Protein AF-A0A151WJF1-F1 (afdb_monomer_lite)

Sequence (487 aa):
MGRAKTPKEIRVETWLIRDKISRYRGILKLHARDKKLQLSQATKLKSIVSRKVTSLDVDVKRHREIVSHLHDGKQHILRLLADHKRFYLAVNRLKPSEIYAAIYQDCNLKRRLLDKLYYEKKKRLKRAIKICSFDAIFFDTLMNILKEDQSSQCKVMLKVTVRGQLAAENLDDVRQKYKRMSRIVWCNMKIREQMLSTVNSQVKDLWTYAQSLVRVESDHIFMKRDTDVFNKTLENQLAYLENICTEVKDVLLVRSYHDLLSRLENQSEHRVALLARLDINIKNREVLLNKKHQALQVLEGLKYKINGIQDVVEQIEIEKKREKDLKEKITAHGELLTNIRAALQNMNMMLLCVKHSIKGVVKKPVKDGNKKELIITNDKEDIEERDALTEIERMDTDVLTLISRISRKINILFNISNFELEEKEDEARDLYHTYVSNYNSDLIFGTGEEEPIGLLVEHEMVDVTIPTRADIKYHSRQILEAHLKLE

Foldseek 3Di:
DDDDDDDDDDPDDDDDPVVVVVVVVVVVVVVVVVVVVVVVVVVVVVVVVVVVVVVVVVVVVVVVVVVVDVVPDDVVVLVVCVVVLLVNCVVVPDDPVVSVVVVVVVVVVVVVVVVVVVVVVVVVVVVVVVVVVVVVVVVVVVVVVVVVVVVVVVVVVVVVVVVVVVVVVVVVVVVVVVVVVVVVVVVVVVVVVVVVVVVVVVVVVVVVVVVVVPPPDDDDDDDDDDDPPVCVVVVVVVVVVVVVLVVVCVVVVHPDSVVVVVVVVVVVVVVVVVVVVVVVVVVVVVVVVVVVVVVVVVVVVVVVVVVVVVVVVVVVVVVVVVVVVVVVVVVVVVVVVVVLLVVLLVLVVVLLPQDPPPDDDDDDDDDDDDDDDDDDDDDDPVVVVVVSVVVNPPSPPDSVVSVVSSVVSVVSVVVVDPDPCVVVVVVVVVVVVVVVVVVVCCVVCVPPDPPPPDDPPDDPPDDPPDQDPVRVVVVVVVVVVVVVVVD

Organism: NCBI:txid64791

Secondary structure (DSSP, 8-state):
---PPPPP--------HHHHHHHHHHHHHHHHHHHHHHHHHHHHHHHHHHHHHHHHHHHHHHHHHHHHHHHH-THHHHHHTTTSHHHHHHHTT--HHHHHHHHHHHHHHHHHHHHHHHHHHHHHHHHHHHHHHHHHHHHHHHHHHHHHHHHHHHHHHHHHHHHHHHHHHHHHHHHHHHHHHHHHHHHHHHHHHHHHHHHHHHHHHHHHHHHHH--------------TTTHHHHHHHHHHHHHHHHHHHHHTT-S-HHHHHHHHHHHHHHHHHHHHHHHHHHHHHHHHHHHHHHHHHHHHHHHHHHHHHHHHHHHHHHHHHHHHHHHHHHHHHHHHHHHHHHHHHHHHHHGGG------------------------S-SSHHHHHHHHHTTS-----HHHHHHHHHHHHHHHHHHS----HHHHHHHHHHHHHHHHHHHHHHHH-SS---------------TTSPPHHHHHHHHHHHHHHHTT--

Structure (mmCIF, N/CA/C/O backbone):
data_AF-A0A151WJF1-F1
#
_entry.id   AF-A0A151WJF1-F1
#
loop_
_atom_site.group_PDB
_atom_site.id
_atom_site.type_symbol
_atom_site.label_atom_id
_atom_site.label_alt_id
_atom_site.label_comp_id
_atom_site.label_asym_id
_atom_site.label_entity_id
_atom_site.label_seq_id
_atom_site.pdbx_PDB_ins_code
_atom_site.Cartn_x
_atom_site.Cartn_y
_atom_site.Cartn_z
_atom_site.occupancy
_atom_site.B_iso_or_equiv
_atom_site.auth_seq_id
_atom_site.auth_comp_id
_atom_site.auth_asym_id
_atom_site.auth_atom_id
_atom_site.pdbx_PDB_model_num
ATOM 1 N N . MET A 1 1 ? 14.184 -75.190 -15.462 1.00 36.09 1 MET A N 1
ATOM 2 C CA . MET A 1 1 ? 13.466 -76.253 -16.196 1.00 36.09 1 MET A CA 1
ATOM 3 C C . MET A 1 1 ? 12.081 -75.742 -16.542 1.00 36.09 1 MET A C 1
ATOM 5 O O . MET A 1 1 ? 11.401 -75.235 -15.661 1.00 36.09 1 MET A O 1
ATOM 9 N N . GLY A 1 2 ? 11.737 -75.754 -17.828 1.00 44.31 2 GLY A N 1
ATOM 10 C CA . GLY A 1 2 ? 10.555 -75.086 -18.365 1.00 44.31 2 GLY A CA 1
ATOM 11 C C . GLY A 1 2 ? 9.236 -75.826 -18.167 1.00 44.31 2 GLY A C 1
ATOM 12 O O . GLY A 1 2 ? 9.204 -76.972 -17.733 1.00 44.31 2 GLY A O 1
ATOM 13 N N . ARG A 1 3 ? 8.163 -75.169 -18.614 1.00 40.44 3 ARG A N 1
ATOM 14 C CA . ARG A 1 3 ? 7.100 -75.798 -19.408 1.00 40.44 3 ARG A CA 1
ATOM 15 C C . ARG A 1 3 ? 6.499 -74.749 -20.339 1.00 40.44 3 ARG A C 1
ATOM 17 O O . ARG A 1 3 ? 5.885 -73.778 -19.905 1.00 40.44 3 ARG A O 1
ATOM 24 N N . ALA A 1 4 ? 6.759 -74.957 -21.624 1.00 41.78 4 ALA A N 1
ATOM 25 C CA . ALA A 1 4 ? 6.183 -74.229 -22.735 1.00 41.78 4 ALA A CA 1
ATOM 26 C C . ALA A 1 4 ? 4.652 -74.357 -22.725 1.00 41.78 4 ALA A C 1
ATOM 28 O O . ALA A 1 4 ? 4.115 -75.450 -22.538 1.00 41.78 4 ALA A O 1
ATOM 29 N N . LYS A 1 5 ? 3.956 -73.239 -22.948 1.00 47.78 5 LYS A N 1
ATOM 30 C CA . LYS A 1 5 ? 2.539 -73.235 -23.319 1.00 47.78 5 LYS A CA 1
ATOM 31 C C . LYS A 1 5 ? 2.452 -73.450 -24.828 1.00 47.78 5 LYS A C 1
ATOM 33 O O . LYS A 1 5 ? 3.030 -72.689 -25.599 1.00 47.78 5 LYS A O 1
ATOM 38 N N . THR A 1 6 ? 1.756 -74.509 -25.215 1.00 44.50 6 THR A N 1
ATOM 39 C CA . THR A 1 6 ? 1.412 -74.859 -26.593 1.00 44.50 6 THR A CA 1
ATOM 40 C C . THR A 1 6 ? 0.581 -73.755 -27.264 1.00 44.50 6 THR A C 1
ATOM 42 O O . THR A 1 6 ? -0.198 -73.073 -26.586 1.00 44.50 6 THR A O 1
ATOM 45 N N . PRO A 1 7 ? 0.716 -73.559 -28.588 1.00 45.75 7 PRO A N 1
ATOM 46 C CA . PRO A 1 7 ? -0.090 -72.593 -29.319 1.00 45.75 7 PRO A CA 1
ATOM 47 C C . PRO A 1 7 ? -1.503 -73.156 -29.507 1.00 45.75 7 PRO A C 1
ATOM 49 O O . PRO A 1 7 ? -1.682 -74.255 -30.028 1.00 45.75 7 PRO A O 1
ATOM 52 N N . LYS A 1 8 ? -2.518 -72.406 -29.065 1.00 45.19 8 LYS A N 1
ATOM 53 C CA . LYS A 1 8 ? -3.915 -72.702 -29.391 1.00 45.19 8 LYS A CA 1
ATOM 54 C C . LYS A 1 8 ? -4.143 -72.408 -30.871 1.00 45.19 8 LYS A C 1
ATOM 56 O O . LYS A 1 8 ? -4.005 -71.264 -31.300 1.00 45.19 8 LYS A O 1
ATOM 61 N N . GLU A 1 9 ? -4.512 -73.450 -31.610 1.00 43.34 9 GLU A N 1
ATOM 62 C CA . GLU A 1 9 ? -5.157 -73.366 -32.917 1.00 43.34 9 GLU A CA 1
ATOM 63 C C . GLU A 1 9 ? -6.281 -72.325 -32.882 1.00 43.34 9 GLU A C 1
ATOM 65 O O . GLU A 1 9 ? -7.250 -72.444 -32.127 1.00 43.34 9 GLU A O 1
ATOM 70 N N . ILE A 1 10 ? -6.154 -71.296 -33.717 1.00 48.97 10 ILE A N 1
ATOM 71 C CA . ILE A 1 10 ? -7.246 -70.374 -34.001 1.00 48.97 10 ILE A CA 1
ATOM 72 C C . ILE A 1 10 ? -8.174 -71.110 -34.962 1.00 48.97 10 ILE A C 1
ATOM 74 O O . ILE A 1 10 ? -7.909 -71.212 -36.160 1.00 48.97 10 ILE A O 1
ATOM 78 N N . ARG A 1 11 ? -9.257 -71.659 -34.406 1.00 40.84 11 ARG A N 1
ATOM 79 C CA . ARG A 1 11 ? -10.400 -72.140 -35.178 1.00 40.84 11 ARG A CA 1
ATOM 80 C C . ARG A 1 11 ? -10.895 -71.010 -36.076 1.00 40.84 11 ARG A C 1
ATOM 82 O O . ARG A 1 11 ? -11.149 -69.897 -35.622 1.00 40.84 11 ARG A O 1
ATOM 89 N N . VAL A 1 12 ? -11.012 -71.330 -37.357 1.00 53.72 12 VAL A N 1
ATOM 90 C CA . VAL A 1 12 ? -11.575 -70.482 -38.403 1.00 53.72 12 VAL A CA 1
ATOM 91 C C . VAL A 1 12 ? -13.051 -70.253 -38.080 1.00 53.72 12 VAL A C 1
ATOM 93 O O . VAL A 1 12 ? -13.900 -71.089 -38.379 1.00 53.72 12 VAL A O 1
ATOM 96 N N . GLU A 1 13 ? -13.354 -69.132 -37.426 1.00 54.56 13 GLU A N 1
ATOM 97 C CA . GLU A 1 13 ? -14.727 -68.684 -37.215 1.00 54.56 13 GLU A CA 1
ATOM 98 C C . GLU A 1 13 ? -15.350 -68.287 -38.558 1.00 54.56 13 GLU A C 1
ATOM 100 O O . GLU A 1 13 ? -14.814 -67.498 -39.340 1.00 54.56 13 GLU A O 1
ATOM 105 N N . THR A 1 14 ? -16.505 -68.880 -38.836 1.00 57.47 14 THR A N 1
ATOM 106 C CA . THR A 1 14 ? -17.406 -68.578 -39.944 1.00 57.47 14 THR A CA 1
ATOM 107 C C . THR A 1 14 ? -17.841 -67.114 -39.906 1.00 57.47 14 THR A C 1
ATOM 109 O O . THR A 1 14 ? -18.822 -66.749 -39.266 1.00 57.47 14 THR A O 1
ATOM 112 N N . TRP A 1 15 ? -17.101 -66.266 -40.620 1.00 57.00 15 TRP A N 1
ATOM 113 C CA . TRP A 1 15 ? -17.425 -64.860 -40.849 1.00 57.00 15 TRP A CA 1
ATOM 114 C C . TRP A 1 15 ? -18.827 -64.712 -41.454 1.00 57.00 15 TRP A C 1
ATOM 116 O O . TRP A 1 15 ? -19.058 -65.117 -42.599 1.00 57.00 15 TRP A O 1
ATOM 126 N N . LEU A 1 16 ? -19.741 -64.070 -40.725 1.00 63.28 16 LEU A N 1
ATOM 127 C CA . LEU A 1 16 ? -21.026 -63.621 -41.260 1.00 63.28 16 LEU A CA 1
ATOM 128 C C . LEU A 1 16 ? -20.783 -62.725 -42.490 1.00 63.28 16 LEU A C 1
ATOM 130 O O . LEU A 1 16 ? -19.888 -61.879 -42.499 1.00 63.28 16 LEU A O 1
ATOM 134 N N . ILE A 1 17 ? -21.590 -62.888 -43.545 1.00 67.69 17 ILE A N 1
ATOM 1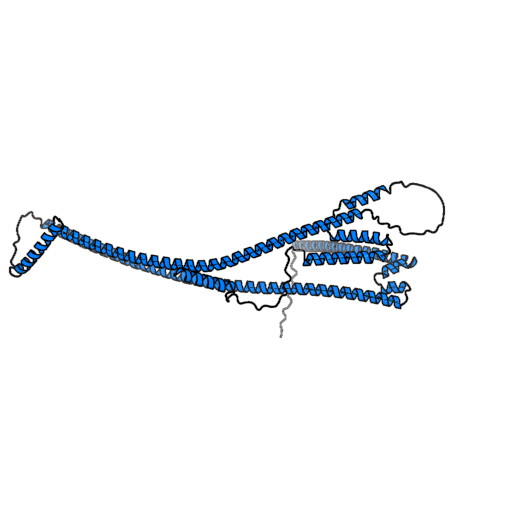35 C CA . ILE A 1 17 ? -21.464 -62.162 -44.831 1.00 67.69 17 ILE A CA 1
ATOM 136 C C . ILE A 1 17 ? -21.352 -60.638 -44.621 1.00 67.69 17 ILE A C 1
ATOM 138 O O . ILE A 1 17 ? -20.599 -59.949 -45.314 1.00 67.69 17 ILE A O 1
ATOM 142 N N . ARG A 1 18 ? -22.040 -60.117 -43.600 1.00 72.25 18 ARG A N 1
ATOM 143 C CA . ARG A 1 18 ? -22.018 -58.708 -43.192 1.00 72.25 18 ARG A CA 1
ATOM 144 C C . ARG A 1 18 ? -20.628 -58.210 -42.767 1.00 72.25 18 ARG A C 1
ATOM 146 O O . ARG A 1 18 ? -20.271 -57.074 -43.094 1.00 72.25 18 ARG A O 1
ATOM 153 N N . ASP A 1 19 ? -19.823 -59.046 -42.117 1.00 73.81 19 ASP A N 1
ATOM 154 C CA . ASP A 1 19 ? -18.463 -58.694 -41.692 1.00 73.81 19 ASP A CA 1
ATOM 155 C C . ASP A 1 19 ? -17.485 -58.704 -42.861 1.00 73.81 19 ASP A C 1
ATOM 157 O O . ASP A 1 19 ? -16.643 -57.809 -42.968 1.00 73.81 19 ASP A O 1
ATOM 161 N N . LYS A 1 20 ? -17.647 -59.645 -43.801 1.00 76.81 20 LYS A N 1
ATOM 162 C CA . LYS A 1 20 ? -16.875 -59.636 -45.052 1.00 76.81 20 LYS A CA 1
ATOM 163 C C . LYS A 1 20 ? -17.146 -58.354 -45.839 1.00 76.81 20 LYS A C 1
ATOM 165 O O . LYS A 1 20 ? -16.201 -57.663 -46.211 1.00 76.81 20 LYS A O 1
ATOM 170 N N . ILE A 1 21 ? -18.415 -57.975 -46.020 1.00 80.38 21 ILE A N 1
ATOM 171 C CA . ILE A 1 21 ? -18.795 -56.729 -46.713 1.00 80.38 21 ILE A CA 1
ATOM 172 C C . ILE A 1 21 ? -18.219 -55.498 -46.001 1.00 80.38 21 ILE A C 1
ATOM 174 O O . ILE A 1 21 ? -17.698 -54.593 -46.656 1.00 80.38 21 ILE A O 1
ATOM 178 N N . SER A 1 22 ? -18.268 -55.461 -44.668 1.00 79.00 22 SER A N 1
ATOM 179 C CA . SER A 1 22 ? -17.722 -54.344 -43.887 1.00 79.00 22 SER A CA 1
ATOM 180 C C . SER A 1 22 ? -16.200 -54.237 -44.022 1.00 79.00 22 SER A C 1
ATOM 182 O O . SER A 1 22 ? -15.682 -53.134 -44.213 1.00 79.00 22 SER A O 1
ATOM 184 N N . ARG A 1 23 ? -15.480 -55.368 -44.035 1.00 78.62 23 ARG A N 1
ATOM 185 C CA . ARG A 1 23 ? -14.032 -55.408 -44.297 1.00 78.62 23 ARG A CA 1
ATOM 186 C C . ARG A 1 23 ? -13.685 -54.993 -45.725 1.00 78.62 23 ARG A C 1
ATOM 188 O O . ARG A 1 23 ? -12.808 -54.151 -45.892 1.00 78.62 23 ARG A O 1
ATOM 195 N N . TYR A 1 24 ? -14.402 -55.480 -46.739 1.00 84.69 24 TYR A N 1
ATOM 196 C CA . TYR A 1 24 ? -14.200 -55.048 -48.129 1.00 84.69 24 TYR A CA 1
ATOM 197 C C . TYR A 1 24 ? -14.464 -53.549 -48.309 1.00 84.69 24 TYR A C 1
ATOM 199 O O . TYR A 1 24 ? -13.676 -52.861 -48.955 1.00 84.69 24 TYR A O 1
ATOM 207 N N . ARG A 1 25 ? -15.509 -53.001 -47.675 1.00 83.94 25 ARG A N 1
ATOM 208 C CA . ARG A 1 25 ? -15.753 -51.547 -47.649 1.00 83.94 25 ARG A CA 1
ATOM 209 C C . ARG A 1 25 ? -14.625 -50.791 -46.945 1.00 83.94 25 ARG A C 1
ATOM 211 O O . ARG A 1 25 ? -14.251 -49.713 -47.402 1.00 83.94 25 ARG A O 1
ATOM 218 N N . GLY A 1 26 ? -14.075 -51.342 -45.863 1.00 86.00 26 GLY A N 1
ATOM 219 C CA . GLY A 1 26 ? -12.903 -50.797 -45.177 1.00 86.00 26 GLY A CA 1
ATOM 220 C C . GLY A 1 26 ? -11.669 -50.742 -46.080 1.00 86.00 26 GLY A C 1
ATOM 221 O O . GLY A 1 26 ? -11.052 -49.687 -46.206 1.00 86.00 26 GLY A O 1
ATOM 222 N N . ILE A 1 27 ? -11.369 -51.838 -46.780 1.00 85.94 27 ILE A N 1
ATOM 223 C CA . ILE A 1 27 ? -10.250 -51.935 -47.730 1.00 85.94 27 ILE A CA 1
ATOM 224 C C . ILE A 1 27 ? -10.444 -50.968 -48.905 1.00 85.94 27 ILE A C 1
ATOM 226 O O . ILE A 1 27 ? -9.516 -50.250 -49.263 1.00 85.94 27 ILE A O 1
ATOM 230 N N . LEU A 1 28 ? -11.655 -50.865 -49.463 1.00 85.50 28 LEU A N 1
ATOM 231 C CA . LEU A 1 28 ? -11.955 -49.916 -50.541 1.00 85.50 28 LEU A CA 1
ATOM 232 C C . LEU A 1 28 ? -11.793 -48.457 -50.095 1.00 85.50 28 LEU A C 1
ATOM 234 O O . LEU A 1 28 ? -11.256 -47.641 -50.844 1.00 85.50 28 LEU A O 1
ATOM 238 N N . LYS A 1 29 ? -12.202 -48.119 -48.864 1.00 88.12 29 LYS A N 1
ATOM 239 C CA . LYS A 1 29 ? -11.976 -46.785 -48.284 1.00 88.12 29 LYS A CA 1
ATOM 240 C C . LYS A 1 29 ? -10.489 -46.505 -48.061 1.00 88.12 29 LYS A C 1
ATOM 242 O O . LYS A 1 29 ? -10.047 -45.390 -48.333 1.00 88.12 29 LYS A O 1
ATOM 247 N N . LEU A 1 30 ? -9.724 -47.498 -47.605 1.00 86.50 30 LEU A N 1
ATOM 248 C CA . LEU A 1 30 ? -8.270 -47.390 -47.463 1.00 86.50 30 LEU A CA 1
ATOM 249 C C . LEU A 1 30 ? -7.596 -47.184 -48.820 1.00 86.50 30 LEU A C 1
ATOM 251 O O . LEU A 1 30 ? -6.824 -46.245 -48.958 1.00 86.50 30 LEU A O 1
ATOM 255 N N . HIS A 1 31 ? -7.962 -47.960 -49.840 1.00 88.12 31 HIS A N 1
ATOM 256 C CA . HIS A 1 31 ? -7.441 -47.806 -51.198 1.00 88.12 31 HIS A CA 1
ATOM 257 C C . HIS A 1 31 ? -7.796 -46.438 -51.804 1.00 88.12 31 HIS A C 1
ATOM 259 O O . HIS A 1 31 ? -6.952 -45.775 -52.404 1.00 88.12 31 HIS A O 1
ATOM 265 N N . ALA A 1 32 ? -9.025 -45.951 -51.602 1.00 86.44 32 ALA A N 1
ATOM 266 C CA . ALA A 1 32 ? -9.418 -44.611 -52.038 1.00 86.44 32 ALA A CA 1
ATOM 267 C C . ALA A 1 32 ? -8.622 -43.505 -51.318 1.00 86.44 32 ALA A C 1
ATOM 269 O O . ALA A 1 32 ? -8.273 -42.491 -51.929 1.00 86.44 32 ALA A O 1
ATOM 270 N N . ARG A 1 33 ? -8.317 -43.694 -50.027 1.00 86.56 33 ARG A N 1
ATOM 271 C CA . ARG A 1 33 ? -7.488 -42.771 -49.241 1.00 86.56 33 ARG A CA 1
ATOM 272 C C . ARG A 1 33 ? -6.030 -42.800 -49.693 1.00 86.56 33 ARG A C 1
ATOM 274 O O . ARG A 1 33 ? -5.437 -41.735 -49.835 1.00 86.56 33 ARG A O 1
ATOM 281 N N . ASP A 1 34 ? -5.490 -43.981 -49.965 1.00 89.88 34 ASP A N 1
ATOM 282 C CA . ASP A 1 34 ? -4.118 -44.158 -50.436 1.00 89.88 34 ASP A CA 1
ATOM 283 C C . ASP A 1 34 ? -3.931 -43.552 -51.834 1.00 89.88 34 ASP A C 1
ATOM 285 O O . ASP A 1 34 ? -3.024 -42.756 -52.058 1.00 89.88 34 ASP A O 1
ATOM 289 N N . LYS A 1 35 ? -4.893 -43.761 -52.741 1.00 91.31 35 LYS A N 1
ATOM 290 C CA . LYS A 1 35 ? -4.896 -43.121 -54.064 1.00 91.31 35 LYS A CA 1
ATOM 291 C C . LYS A 1 35 ? -4.952 -41.588 -53.977 1.00 91.31 35 LYS A C 1
ATOM 293 O O . LYS A 1 35 ? -4.273 -40.902 -54.739 1.00 91.31 35 LYS A O 1
ATOM 298 N N . LYS A 1 36 ? -5.716 -41.027 -53.027 1.00 89.25 36 LYS A N 1
ATOM 299 C CA . LYS A 1 36 ? -5.715 -39.575 -52.748 1.00 89.25 36 LYS A CA 1
ATOM 300 C C . LYS A 1 36 ? -4.373 -39.098 -52.189 1.00 89.25 36 LYS A C 1
ATOM 302 O O . LYS A 1 36 ? -3.903 -38.034 -52.588 1.00 89.25 36 LYS A O 1
ATOM 307 N N . LEU A 1 37 ? -3.750 -39.870 -51.298 1.00 88.56 37 LEU A N 1
ATOM 308 C CA . LEU A 1 37 ? -2.425 -39.560 -50.758 1.00 88.56 37 LEU A CA 1
ATOM 309 C C . LEU A 1 37 ? -1.362 -39.564 -51.857 1.00 88.56 37 LEU A C 1
ATOM 311 O O . LEU A 1 37 ? -0.652 -38.569 -51.990 1.00 88.56 37 LEU A O 1
ATOM 315 N N . GLN A 1 38 ? -1.317 -40.596 -52.698 1.00 89.12 38 GLN A N 1
ATOM 316 C CA . GLN A 1 38 ? -0.401 -40.673 -53.837 1.00 89.12 38 GLN A CA 1
ATOM 317 C C . GLN A 1 38 ? -0.589 -39.495 -54.799 1.00 89.12 38 GLN A C 1
ATOM 319 O O . GLN A 1 38 ? 0.387 -38.868 -55.200 1.00 89.12 38 GLN A O 1
ATOM 324 N N . LEU A 1 39 ? -1.833 -39.114 -55.107 1.00 89.62 39 LEU A N 1
ATOM 325 C CA . LEU A 1 39 ? -2.112 -37.963 -55.970 1.00 89.62 39 LEU A CA 1
ATOM 326 C C . LEU A 1 39 ? -1.674 -36.633 -55.327 1.00 89.62 39 LEU A C 1
ATOM 328 O O . LEU A 1 39 ? -1.129 -35.756 -56.002 1.00 89.62 39 LEU A O 1
ATOM 332 N N . SER A 1 40 ? -1.837 -36.495 -54.007 1.00 86.25 40 SER A N 1
ATOM 333 C CA . SER A 1 40 ? -1.350 -35.332 -53.253 1.00 86.25 40 SER A CA 1
ATOM 334 C C . SER A 1 40 ? 0.185 -35.268 -53.191 1.00 86.25 40 SER A C 1
ATOM 336 O O . SER A 1 40 ? 0.776 -34.190 -53.252 1.00 86.25 40 SER A O 1
ATOM 338 N N . GLN A 1 41 ? 0.856 -36.420 -53.111 1.00 89.19 41 GLN A N 1
ATOM 339 C CA . GLN A 1 41 ? 2.313 -36.497 -53.140 1.00 89.19 41 GLN A CA 1
ATOM 340 C C . GLN A 1 41 ? 2.834 -36.194 -54.543 1.00 89.19 41 GLN A C 1
ATOM 342 O O . GLN A 1 41 ? 3.722 -35.360 -54.681 1.00 89.19 41 GLN A O 1
ATOM 347 N N . ALA A 1 42 ? 2.231 -36.771 -55.585 1.00 87.00 42 ALA A N 1
ATOM 348 C CA . ALA A 1 42 ? 2.588 -36.522 -56.977 1.00 87.00 42 ALA A CA 1
ATOM 349 C C . ALA A 1 42 ? 2.420 -35.045 -57.371 1.00 87.00 42 ALA A C 1
ATOM 351 O O . ALA A 1 42 ? 3.274 -34.491 -58.056 1.00 87.00 42 ALA A O 1
ATOM 352 N N . THR A 1 43 ? 1.370 -34.367 -56.897 1.00 88.94 43 THR A N 1
ATOM 353 C CA . THR A 1 43 ? 1.177 -32.923 -57.138 1.00 88.94 43 THR A CA 1
ATOM 354 C C . THR A 1 43 ? 2.215 -32.060 -56.419 1.00 88.94 43 THR A C 1
ATOM 356 O O . THR A 1 43 ? 2.752 -31.131 -57.025 1.00 88.94 43 THR A O 1
ATOM 359 N N . LYS A 1 44 ? 2.573 -32.388 -55.169 1.00 89.44 44 LYS A N 1
ATOM 360 C CA . LYS A 1 44 ? 3.690 -31.733 -54.460 1.00 89.44 44 LYS A CA 1
ATOM 361 C C . LYS A 1 44 ? 5.026 -31.966 -55.160 1.00 89.44 44 LYS A C 1
ATOM 363 O O . LYS A 1 44 ? 5.814 -31.040 -55.313 1.00 89.44 44 LYS A O 1
ATOM 368 N N . LEU A 1 45 ? 5.277 -33.186 -55.621 1.00 90.25 45 LEU A N 1
ATOM 369 C CA . LEU A 1 45 ? 6.513 -33.534 -56.315 1.00 90.25 45 LEU A CA 1
ATOM 370 C C . LEU A 1 45 ? 6.588 -32.826 -57.672 1.00 90.25 45 LEU A C 1
ATOM 372 O O . LEU A 1 45 ? 7.613 -32.234 -57.989 1.00 90.25 45 LEU A O 1
ATOM 376 N N . LYS A 1 46 ? 5.476 -32.766 -58.416 1.00 91.25 46 LYS A N 1
ATOM 377 C CA . LYS A 1 46 ? 5.363 -31.999 -59.662 1.00 91.25 46 LYS A CA 1
ATOM 378 C C . LYS A 1 46 ? 5.623 -30.509 -59.441 1.00 91.25 46 LYS A C 1
ATOM 380 O O . LYS A 1 46 ? 6.332 -29.913 -60.243 1.00 91.25 46 LYS A O 1
ATOM 385 N N . SER A 1 47 ? 5.108 -29.902 -58.369 1.00 89.06 47 SER A N 1
ATOM 386 C CA . SER A 1 47 ? 5.365 -28.480 -58.092 1.00 89.06 47 SER A CA 1
ATOM 387 C C . SER A 1 47 ? 6.820 -28.217 -57.693 1.00 89.06 47 SER A C 1
ATOM 389 O O . SER A 1 47 ? 7.407 -27.239 -58.153 1.00 89.06 47 SER A O 1
ATOM 391 N N . ILE A 1 48 ? 7.439 -29.110 -56.913 1.00 88.94 48 ILE A N 1
ATOM 392 C CA . ILE A 1 48 ? 8.866 -29.035 -56.566 1.00 88.94 48 ILE A CA 1
ATOM 393 C C . ILE A 1 48 ? 9.735 -29.186 -57.816 1.00 88.94 48 ILE A C 1
ATOM 395 O O . ILE A 1 48 ? 10.634 -28.377 -58.035 1.00 88.94 48 ILE A O 1
ATOM 399 N N . VAL A 1 49 ? 9.464 -30.196 -58.644 1.00 89.12 49 VAL A N 1
ATOM 400 C CA . VAL A 1 49 ? 10.200 -30.430 -59.892 1.00 89.12 49 VAL A CA 1
ATOM 401 C C . VAL A 1 49 ? 10.004 -29.256 -60.840 1.00 89.12 49 VAL A C 1
ATOM 403 O O . VAL A 1 49 ? 10.988 -28.749 -61.355 1.00 89.12 49 VAL A O 1
ATOM 406 N N . SER A 1 50 ? 8.781 -28.746 -60.999 1.00 89.38 50 SER A N 1
ATOM 407 C CA . SER A 1 50 ? 8.522 -27.568 -61.831 1.00 89.38 50 SER A CA 1
ATOM 408 C C . SER A 1 50 ? 9.310 -26.351 -61.349 1.00 89.38 50 SER A C 1
ATOM 410 O O . SER A 1 50 ? 9.912 -25.679 -62.175 1.00 89.38 50 SER A O 1
ATOM 412 N N . ARG A 1 51 ? 9.373 -26.095 -60.033 1.00 87.31 51 ARG A N 1
ATOM 413 C CA . ARG A 1 51 ? 10.182 -25.000 -59.469 1.00 87.31 51 ARG A CA 1
ATOM 414 C C . ARG A 1 51 ? 11.677 -25.190 -59.724 1.00 87.31 51 ARG A C 1
ATOM 416 O O . ARG A 1 51 ? 12.359 -24.225 -60.056 1.00 87.31 51 ARG A O 1
ATOM 423 N N . LYS A 1 52 ? 12.182 -26.421 -59.598 1.00 87.69 52 LYS A N 1
ATOM 424 C CA . LYS A 1 52 ? 13.584 -26.752 -59.899 1.00 87.69 52 LYS A CA 1
ATOM 425 C C . LYS A 1 52 ? 13.899 -26.634 -61.388 1.00 87.69 52 LYS A C 1
ATOM 427 O O . LYS A 1 52 ? 14.961 -26.147 -61.734 1.00 87.69 52 LYS A O 1
ATOM 432 N N . VAL A 1 53 ? 12.987 -27.044 -62.267 1.00 89.00 53 VAL A N 1
ATOM 433 C CA . VAL A 1 53 ? 13.146 -26.888 -63.719 1.00 89.00 53 VAL A CA 1
ATOM 434 C C . VAL A 1 53 ? 13.139 -25.409 -64.090 1.00 89.00 53 VAL A C 1
ATOM 436 O O . VAL A 1 53 ? 13.991 -24.989 -64.859 1.00 89.00 53 VAL A O 1
ATOM 439 N N . THR A 1 54 ? 12.264 -24.592 -63.495 1.00 86.62 54 THR A N 1
ATOM 440 C CA . THR A 1 54 ? 12.288 -23.140 -63.728 1.00 86.62 54 THR A CA 1
ATOM 441 C C . THR A 1 54 ? 13.543 -22.478 -63.167 1.00 86.62 54 THR A C 1
ATOM 443 O O . THR A 1 54 ? 14.077 -21.584 -63.812 1.00 86.62 54 THR A O 1
ATOM 446 N N . SER A 1 55 ? 14.050 -22.908 -62.002 1.00 87.62 55 SER A N 1
ATOM 447 C CA . SER A 1 55 ? 15.310 -22.366 -61.475 1.00 87.62 55 SER A CA 1
ATOM 448 C C . SER A 1 55 ? 16.489 -22.769 -62.356 1.00 87.62 55 SER A C 1
ATOM 450 O O . SER A 1 55 ? 17.306 -21.923 -62.690 1.00 87.62 55 SER A O 1
ATOM 452 N N . LEU A 1 56 ? 16.529 -24.027 -62.806 1.00 87.31 56 LEU A N 1
ATOM 453 C CA . LEU A 1 56 ? 17.541 -24.515 -63.738 1.00 87.31 56 LEU A CA 1
ATOM 454 C C . LEU A 1 56 ? 17.457 -23.818 -65.098 1.00 87.31 56 LEU A C 1
ATOM 456 O O . LEU A 1 56 ? 18.498 -23.539 -65.667 1.00 87.31 56 LEU A O 1
ATOM 460 N N . ASP A 1 57 ? 16.269 -23.500 -65.618 1.00 87.75 57 ASP A N 1
ATOM 461 C CA . ASP A 1 57 ? 16.134 -22.741 -66.871 1.00 87.75 57 ASP A CA 1
ATOM 462 C C . ASP A 1 57 ? 16.679 -21.312 -66.723 1.00 87.75 57 ASP A C 1
ATOM 464 O O . ASP A 1 57 ? 17.389 -20.821 -67.601 1.00 87.75 57 ASP A O 1
ATOM 468 N N . VAL A 1 58 ? 16.424 -20.663 -65.580 1.00 86.56 58 VAL A N 1
ATOM 469 C CA . VAL A 1 58 ? 17.023 -19.359 -65.245 1.00 86.56 58 VAL A CA 1
ATOM 470 C C . VAL A 1 58 ? 18.542 -19.473 -65.120 1.00 86.56 58 VAL A C 1
ATOM 472 O O . VAL A 1 58 ? 19.262 -18.641 -65.671 1.00 86.56 58 VAL A O 1
ATOM 475 N N . ASP A 1 59 ? 19.043 -20.506 -64.447 1.00 82.56 59 ASP A N 1
ATOM 476 C CA . ASP A 1 59 ? 20.478 -20.722 -64.289 1.00 82.56 59 ASP A CA 1
ATOM 477 C C . ASP A 1 59 ? 21.141 -21.036 -65.636 1.00 82.56 59 ASP A C 1
ATOM 479 O O . ASP A 1 59 ? 22.164 -20.440 -65.954 1.00 82.56 59 ASP A O 1
ATOM 483 N N . VAL A 1 60 ? 20.551 -21.888 -66.479 1.00 83.69 60 VAL A N 1
ATOM 484 C CA . VAL A 1 60 ? 21.054 -22.202 -67.826 1.00 83.69 60 VAL A CA 1
ATOM 485 C C . VAL A 1 60 ? 21.046 -20.961 -68.715 1.00 83.69 60 VAL A C 1
ATOM 487 O O . VAL A 1 60 ? 22.016 -20.748 -69.440 1.00 83.69 60 VAL A O 1
ATOM 490 N N . LYS A 1 61 ? 20.013 -20.110 -68.642 1.00 83.19 61 LYS A N 1
ATOM 491 C CA . LYS A 1 61 ? 19.996 -18.814 -69.339 1.00 83.19 61 LYS A CA 1
ATOM 492 C C . LYS A 1 61 ? 21.124 -17.907 -68.860 1.00 83.19 61 LYS A C 1
ATOM 494 O O . LYS A 1 61 ? 21.897 -17.450 -69.694 1.00 83.19 61 LYS A O 1
ATOM 499 N N . ARG A 1 62 ? 21.314 -17.760 -67.544 1.00 76.56 62 ARG A N 1
ATOM 500 C CA . ARG A 1 62 ? 22.447 -17.006 -66.976 1.00 76.56 62 ARG A CA 1
ATOM 501 C C . ARG A 1 62 ? 23.797 -17.565 -67.415 1.00 76.56 62 ARG A C 1
ATOM 503 O O . ARG A 1 62 ? 24.693 -16.803 -67.750 1.00 76.56 62 ARG A O 1
ATOM 510 N N . HIS A 1 63 ? 23.966 -18.885 -67.439 1.00 77.75 63 HIS A N 1
ATOM 511 C CA . HIS A 1 63 ? 25.223 -19.505 -67.864 1.00 77.75 63 HIS A CA 1
ATOM 512 C C . HIS A 1 63 ? 25.452 -19.331 -69.369 1.00 77.75 63 HIS A C 1
ATOM 514 O O . HIS A 1 63 ? 26.578 -19.061 -69.775 1.00 77.75 63 HIS A O 1
ATOM 520 N N . ARG A 1 64 ? 24.404 -19.422 -70.200 1.00 76.06 64 ARG A N 1
ATOM 521 C CA . ARG A 1 64 ? 24.490 -19.115 -71.636 1.00 76.06 64 ARG A CA 1
ATOM 522 C C . ARG A 1 64 ? 24.838 -17.651 -71.881 1.00 76.06 64 ARG A C 1
ATOM 524 O O . ARG A 1 64 ? 25.704 -17.403 -72.708 1.00 76.06 64 ARG A O 1
ATOM 531 N N . GLU A 1 65 ? 24.243 -16.722 -71.134 1.00 71.69 65 GLU A N 1
ATOM 532 C CA . GLU A 1 65 ? 24.600 -15.299 -71.159 1.00 71.69 65 GLU A CA 1
ATOM 533 C C . GLU A 1 65 ? 26.078 -15.110 -70.788 1.00 71.69 65 GLU A C 1
ATOM 535 O O . GLU A 1 65 ? 26.833 -14.513 -71.552 1.00 71.69 65 GLU A O 1
ATOM 540 N N . ILE A 1 66 ? 26.541 -15.702 -69.680 1.00 66.56 66 ILE A N 1
ATOM 541 C CA . ILE A 1 66 ? 27.953 -15.652 -69.262 1.00 66.56 66 ILE A CA 1
ATOM 542 C C . ILE A 1 66 ? 28.884 -16.200 -70.359 1.00 66.56 66 ILE A C 1
ATOM 544 O O . ILE A 1 66 ? 29.902 -15.576 -70.653 1.00 66.56 66 ILE A O 1
ATOM 548 N N . VAL A 1 67 ? 28.538 -17.326 -70.995 1.00 68.44 67 VAL A N 1
ATOM 549 C CA . VAL A 1 67 ? 29.336 -17.938 -72.075 1.00 68.44 67 VAL A CA 1
ATOM 550 C C . VAL A 1 67 ? 29.324 -17.085 -73.347 1.00 68.44 67 VAL A C 1
ATOM 552 O O . VAL A 1 67 ? 30.383 -16.888 -73.941 1.00 68.44 67 VAL A O 1
ATOM 555 N N . SER A 1 68 ? 28.182 -16.513 -73.745 1.00 65.06 68 SER A N 1
ATOM 556 C CA . SER A 1 68 ? 28.130 -15.579 -74.880 1.00 65.06 68 SER A CA 1
ATOM 557 C C . SER A 1 68 ? 28.931 -14.304 -74.606 1.00 65.06 68 SER A C 1
ATOM 559 O O . SER A 1 68 ? 29.639 -13.814 -75.478 1.00 65.06 68 SER A O 1
ATOM 561 N N . HIS A 1 69 ? 28.914 -13.806 -73.367 1.00 61.00 69 HIS A N 1
ATOM 562 C CA . HIS A 1 69 ? 29.660 -12.609 -72.974 1.00 61.00 69 HIS A CA 1
ATOM 563 C C . HIS A 1 69 ? 31.170 -12.854 -72.826 1.00 61.00 69 HIS A C 1
ATOM 565 O O . HIS A 1 69 ? 31.961 -11.936 -73.042 1.00 61.00 69 HIS A O 1
ATOM 571 N N . LEU A 1 70 ? 31.590 -14.085 -72.511 1.00 60.31 70 LEU A N 1
ATOM 572 C CA . LEU A 1 70 ? 32.993 -14.513 -72.572 1.00 60.31 70 LEU A CA 1
ATOM 573 C C . LEU A 1 70 ? 33.542 -14.488 -74.005 1.00 60.31 70 LEU A C 1
ATOM 575 O O . LEU A 1 70 ? 34.732 -14.231 -74.183 1.00 60.31 70 LEU A O 1
ATOM 579 N N . HIS A 1 71 ? 32.685 -14.720 -75.003 1.00 58.31 71 HIS A N 1
ATOM 580 C CA . HIS A 1 71 ? 33.062 -14.698 -76.414 1.00 58.31 71 HIS A CA 1
ATOM 581 C C . HIS A 1 71 ? 33.177 -13.265 -76.979 1.00 58.31 71 HIS A C 1
ATOM 583 O O . HIS A 1 71 ? 34.016 -13.035 -77.851 1.00 58.31 71 HIS A O 1
ATOM 589 N N . ASP A 1 72 ? 32.405 -12.303 -76.448 1.00 57.06 72 ASP A N 1
ATOM 590 C CA . ASP A 1 72 ? 32.270 -10.950 -77.025 1.00 57.06 72 ASP A CA 1
ATOM 591 C C . ASP A 1 72 ? 32.998 -9.804 -76.293 1.00 57.06 72 ASP A C 1
ATOM 593 O O . ASP A 1 72 ? 33.169 -8.733 -76.874 1.00 57.06 72 ASP A O 1
ATOM 597 N N . GLY A 1 73 ? 33.505 -9.964 -75.061 1.00 55.59 73 GLY A N 1
ATOM 598 C CA . GLY A 1 73 ? 34.418 -8.941 -74.523 1.00 55.59 73 GLY A CA 1
ATOM 599 C C . GLY A 1 73 ? 34.598 -8.845 -73.009 1.00 55.59 73 GLY A C 1
ATOM 600 O O . GLY A 1 73 ? 33.669 -8.929 -72.210 1.00 55.59 73 GLY A O 1
ATOM 601 N N . LYS A 1 74 ? 35.841 -8.531 -72.621 1.00 58.44 74 LYS A N 1
ATOM 602 C CA . LYS A 1 74 ? 36.418 -8.455 -71.260 1.00 58.44 74 LYS A CA 1
ATOM 603 C C . LYS A 1 74 ? 35.655 -7.614 -70.209 1.00 58.44 74 LYS A C 1
ATOM 605 O O . LYS A 1 74 ? 35.969 -7.715 -69.025 1.00 58.44 74 LYS A O 1
ATOM 610 N N . GLN A 1 75 ? 34.673 -6.791 -70.584 1.00 59.03 75 GLN A N 1
ATOM 611 C CA . GLN A 1 75 ? 34.018 -5.829 -69.681 1.00 59.03 75 GLN A CA 1
ATOM 612 C C . GLN A 1 75 ? 33.048 -6.461 -68.673 1.00 59.03 75 GLN A C 1
ATOM 614 O O . GLN A 1 75 ? 32.983 -6.012 -67.528 1.00 59.03 75 GLN A O 1
ATOM 619 N N . HIS A 1 76 ? 32.319 -7.520 -69.039 1.00 57.41 76 HIS A N 1
ATOM 620 C CA . HIS A 1 76 ? 31.373 -8.135 -68.098 1.00 57.41 76 HIS A CA 1
ATOM 621 C C . HIS A 1 76 ? 32.084 -8.995 -67.035 1.00 57.41 76 HIS A C 1
ATOM 623 O O . HIS A 1 76 ? 31.643 -9.057 -65.885 1.00 57.41 76 HIS A O 1
ATOM 629 N N . ILE A 1 77 ? 33.234 -9.580 -67.386 1.00 59.38 77 ILE A N 1
ATOM 630 C CA . ILE A 1 77 ? 34.119 -10.311 -66.464 1.00 59.38 77 ILE A CA 1
ATOM 631 C C . ILE A 1 77 ? 34.655 -9.362 -65.385 1.00 59.38 77 ILE A C 1
ATOM 633 O O . ILE A 1 77 ? 34.638 -9.696 -64.206 1.00 59.38 77 ILE A O 1
ATOM 637 N N . LEU A 1 78 ? 35.044 -8.140 -65.762 1.00 58.84 78 LEU A N 1
ATOM 638 C CA . LEU A 1 78 ? 35.442 -7.098 -64.811 1.00 58.84 78 LEU A CA 1
ATOM 639 C C . LEU A 1 78 ? 34.303 -6.715 -63.852 1.00 58.84 78 LEU A C 1
ATOM 641 O O . LEU A 1 78 ? 34.552 -6.475 -62.675 1.00 58.84 78 LEU A O 1
ATOM 645 N N . ARG A 1 79 ? 33.049 -6.717 -64.319 1.00 63.62 79 ARG A N 1
ATOM 646 C CA . ARG A 1 79 ? 31.871 -6.439 -63.480 1.00 63.62 79 ARG A CA 1
ATOM 647 C C . ARG A 1 79 ? 31.586 -7.557 -62.474 1.00 63.62 79 ARG A C 1
ATOM 649 O O . ARG A 1 79 ? 31.269 -7.266 -61.330 1.00 63.62 79 ARG A O 1
ATOM 656 N N . LEU A 1 80 ? 31.746 -8.817 -62.884 1.00 61.41 80 LEU A N 1
ATOM 657 C CA . LEU A 1 80 ? 31.604 -9.994 -62.012 1.00 61.41 80 LEU A CA 1
ATOM 658 C C . LEU A 1 80 ? 32.758 -10.118 -61.005 1.00 61.41 80 LEU A C 1
ATOM 660 O O . LEU A 1 80 ? 32.574 -10.613 -59.899 1.00 61.41 80 LEU A O 1
ATOM 664 N N . LEU A 1 81 ? 33.950 -9.642 -61.370 1.00 59.69 81 LEU A N 1
ATOM 665 C CA . LEU A 1 81 ? 35.118 -9.608 -60.489 1.00 59.69 81 LEU A CA 1
ATOM 666 C C . LEU A 1 81 ? 35.156 -8.374 -59.576 1.00 59.69 81 LEU A C 1
ATOM 668 O O . LEU A 1 81 ? 36.027 -8.313 -58.709 1.00 59.69 81 LEU A O 1
ATOM 672 N N . ALA A 1 82 ? 34.239 -7.411 -59.730 1.00 61.44 82 ALA A N 1
ATOM 673 C CA . ALA A 1 82 ? 34.194 -6.192 -58.918 1.00 61.44 82 ALA A CA 1
ATOM 674 C C . ALA A 1 82 ? 34.047 -6.495 -57.415 1.00 61.44 82 ALA A C 1
ATOM 676 O O . ALA A 1 82 ? 34.698 -5.854 -56.588 1.00 61.44 82 ALA A O 1
ATOM 677 N N . ASP A 1 83 ? 33.286 -7.538 -57.072 1.00 61.94 83 ASP A N 1
ATOM 678 C CA . ASP A 1 83 ? 33.113 -8.011 -55.691 1.00 61.94 83 ASP A CA 1
ATOM 679 C C . ASP A 1 83 ? 34.408 -8.606 -55.108 1.00 61.94 83 ASP A C 1
ATOM 681 O O . ASP A 1 83 ? 34.634 -8.615 -53.894 1.00 61.94 83 ASP A O 1
ATOM 685 N N . HIS A 1 84 ? 35.323 -9.039 -55.978 1.00 64.56 84 HIS A N 1
ATOM 686 C CA . HIS A 1 84 ? 36.624 -9.582 -55.620 1.00 64.56 84 HIS A CA 1
ATOM 687 C C . HIS A 1 84 ? 37.762 -8.699 -56.147 1.00 64.56 84 HIS A C 1
ATOM 689 O O . HIS A 1 84 ? 38.520 -9.070 -57.045 1.00 64.56 84 HIS A O 1
ATOM 695 N N . LYS A 1 85 ? 37.935 -7.543 -55.492 1.00 66.06 85 LYS A N 1
ATOM 696 C CA . LYS A 1 85 ? 38.931 -6.490 -55.783 1.00 66.06 85 LYS A CA 1
ATOM 697 C C . LYS A 1 85 ? 40.342 -7.000 -56.126 1.00 66.06 85 LYS A C 1
ATOM 699 O O . LYS A 1 85 ? 40.999 -6.421 -56.981 1.00 66.06 85 LYS A O 1
ATOM 704 N N . ARG A 1 86 ? 40.800 -8.111 -55.529 1.00 61.91 86 ARG A N 1
ATOM 705 C CA . ARG A 1 86 ? 42.093 -8.750 -55.861 1.00 61.91 86 ARG A CA 1
ATOM 706 C C . ARG A 1 86 ? 42.172 -9.222 -57.318 1.00 61.91 86 ARG A C 1
ATOM 708 O O . ARG A 1 86 ? 43.164 -8.963 -57.989 1.00 61.91 86 ARG A O 1
ATOM 715 N N . PHE A 1 87 ? 41.125 -9.883 -57.806 1.00 61.44 87 PHE A N 1
ATOM 716 C CA . PHE A 1 87 ? 41.053 -10.388 -59.176 1.00 61.44 87 PHE A CA 1
ATOM 717 C C . PHE A 1 87 ? 40.730 -9.270 -60.171 1.00 61.44 87 PHE A C 1
ATOM 719 O O . PHE A 1 87 ? 41.319 -9.231 -61.247 1.00 61.44 87 PHE A O 1
ATOM 726 N N . TYR A 1 88 ? 39.885 -8.308 -59.785 1.00 64.88 88 TYR A N 1
ATOM 727 C CA . TYR A 1 88 ? 39.621 -7.106 -60.584 1.00 64.88 88 TYR A CA 1
ATOM 728 C C . TYR A 1 88 ? 40.900 -6.309 -60.890 1.00 64.88 88 TYR A C 1
ATOM 730 O O . TYR A 1 88 ? 41.143 -5.915 -62.029 1.00 64.88 88 TYR A O 1
ATOM 738 N N . LEU A 1 89 ? 41.752 -6.103 -59.880 1.00 64.88 89 LEU A N 1
ATOM 739 C CA . LEU A 1 89 ? 43.004 -5.359 -60.029 1.00 64.88 89 LEU A CA 1
ATOM 740 C C . LEU A 1 89 ? 44.056 -6.133 -60.845 1.00 64.88 89 LEU A C 1
ATOM 742 O O . LEU A 1 89 ? 44.766 -5.524 -61.642 1.00 64.88 89 LEU A O 1
ATOM 746 N N . ALA A 1 90 ? 44.117 -7.463 -60.707 1.00 60.72 90 ALA A N 1
ATOM 747 C CA . ALA A 1 90 ? 45.022 -8.317 -61.483 1.00 60.72 90 ALA A CA 1
ATOM 748 C C . ALA A 1 90 ? 44.661 -8.372 -62.982 1.00 60.72 90 ALA A C 1
ATOM 750 O O . ALA A 1 90 ? 45.547 -8.366 -63.835 1.00 60.72 90 ALA A O 1
ATOM 751 N N . VAL A 1 91 ? 43.365 -8.371 -63.322 1.00 61.25 91 VAL A N 1
ATOM 752 C CA . VAL A 1 91 ? 42.888 -8.377 -64.720 1.00 61.25 91 VAL A CA 1
ATOM 753 C C . VAL A 1 91 ? 43.142 -7.033 -65.426 1.00 61.25 91 VAL A C 1
ATOM 755 O O . VAL A 1 91 ? 43.334 -7.007 -66.641 1.00 61.25 91 VAL A O 1
ATOM 758 N N . ASN A 1 92 ? 43.241 -5.929 -64.678 1.00 64.06 92 ASN A N 1
ATOM 759 C CA . ASN A 1 92 ? 43.471 -4.580 -65.210 1.00 64.06 92 ASN A CA 1
ATOM 760 C C . ASN A 1 92 ? 44.948 -4.227 -65.503 1.00 64.06 92 ASN A C 1
ATOM 762 O O . ASN A 1 92 ? 45.247 -3.063 -65.755 1.00 64.06 92 ASN A O 1
ATOM 766 N N . ARG A 1 93 ? 45.874 -5.203 -65.523 1.00 60.31 93 ARG A N 1
ATOM 767 C CA . ARG A 1 93 ? 47.312 -5.011 -65.850 1.00 60.31 93 ARG A CA 1
ATOM 768 C C . ARG A 1 93 ? 48.037 -3.951 -64.994 1.00 60.31 93 ARG A C 1
ATOM 770 O O . ARG A 1 93 ? 49.016 -3.361 -65.446 1.00 60.31 93 ARG A O 1
ATOM 777 N N . LEU A 1 94 ? 47.576 -3.713 -63.766 1.00 63.66 94 LEU A N 1
ATOM 778 C CA . LEU A 1 94 ? 48.263 -2.836 -62.814 1.00 63.66 94 LEU A CA 1
ATOM 779 C C . LEU A 1 94 ? 49.573 -3.476 -62.342 1.00 63.66 94 LEU A C 1
ATOM 781 O O . LEU A 1 94 ? 49.699 -4.704 -62.294 1.00 63.66 94 LEU A O 1
ATOM 785 N N . LYS A 1 95 ? 50.557 -2.649 -61.971 1.00 73.88 95 LYS A N 1
ATOM 786 C CA . LYS A 1 95 ? 51.825 -3.161 -61.439 1.00 73.88 95 LYS A CA 1
ATOM 787 C C . LYS A 1 95 ? 51.565 -3.872 -60.100 1.00 73.88 95 LYS A C 1
ATOM 789 O O . LYS A 1 95 ? 50.767 -3.375 -59.303 1.00 73.88 95 LYS A O 1
ATOM 794 N N . PRO A 1 96 ? 52.248 -4.992 -59.789 1.00 75.00 96 PRO A N 1
ATOM 795 C CA . PRO A 1 96 ? 52.034 -5.727 -58.536 1.00 75.00 96 PRO A CA 1
ATOM 796 C C . PRO A 1 96 ? 52.118 -4.866 -57.260 1.00 75.00 96 PRO A C 1
ATOM 798 O O . PRO A 1 96 ? 51.392 -5.119 -56.299 1.00 75.00 96 PRO A O 1
ATOM 801 N N . SER A 1 97 ? 52.945 -3.815 -57.265 1.00 76.31 97 SER A N 1
ATOM 802 C CA . SER A 1 97 ? 53.074 -2.843 -56.170 1.00 76.31 97 SER A CA 1
ATOM 803 C C . SER A 1 97 ? 51.796 -2.030 -55.919 1.00 76.31 97 SER A C 1
ATOM 805 O O . SER A 1 97 ? 51.392 -1.847 -54.771 1.00 76.31 97 SER A O 1
ATOM 807 N N . GLU A 1 98 ? 51.123 -1.583 -56.977 1.00 77.25 98 GLU A N 1
ATOM 808 C CA . GLU A 1 98 ? 49.877 -0.806 -56.908 1.00 77.25 98 GLU A CA 1
ATOM 809 C C . GLU A 1 98 ? 48.707 -1.683 -56.443 1.00 77.25 98 GLU A C 1
ATOM 811 O O . GLU A 1 98 ? 47.880 -1.259 -55.633 1.00 77.25 98 GLU A O 1
ATOM 816 N N . ILE A 1 99 ? 48.684 -2.946 -56.884 1.00 74.06 99 ILE A N 1
ATOM 817 C CA . ILE A 1 99 ? 47.707 -3.945 -56.434 1.00 74.06 99 ILE A CA 1
ATOM 818 C C . ILE A 1 99 ? 47.861 -4.193 -54.928 1.00 74.06 99 ILE A C 1
ATOM 820 O O . ILE A 1 99 ? 46.868 -4.195 -54.197 1.00 74.06 99 ILE A O 1
ATOM 824 N N . TYR A 1 100 ? 49.098 -4.358 -54.445 1.00 76.06 100 TYR A N 1
ATOM 825 C CA . TYR A 1 100 ? 49.374 -4.545 -53.020 1.00 76.06 100 TYR A CA 1
ATOM 826 C C . TYR A 1 100 ? 48.924 -3.337 -52.185 1.00 76.06 100 TYR A C 1
ATOM 828 O O . TYR A 1 100 ? 48.230 -3.514 -51.182 1.00 76.06 100 TYR A O 1
ATOM 836 N N . ALA A 1 101 ? 49.237 -2.113 -52.625 1.00 80.50 101 ALA A N 1
ATOM 837 C CA . ALA A 1 101 ? 48.828 -0.888 -51.939 1.00 80.50 101 ALA A CA 1
ATOM 838 C C . ALA A 1 101 ? 47.296 -0.751 -51.847 1.00 80.50 101 ALA A C 1
ATOM 840 O O . ALA A 1 101 ? 46.760 -0.487 -50.768 1.00 80.50 101 ALA A O 1
ATOM 841 N N . ALA A 1 102 ? 46.575 -1.008 -52.943 1.00 79.00 102 ALA A N 1
ATOM 842 C CA . ALA A 1 102 ? 45.114 -0.939 -52.972 1.00 79.00 102 ALA A CA 1
ATOM 843 C C . ALA A 1 102 ? 44.450 -2.008 -52.084 1.00 79.00 102 ALA A C 1
ATOM 845 O O . ALA A 1 102 ? 43.449 -1.727 -51.419 1.00 79.00 102 ALA A O 1
ATOM 846 N N . ILE A 1 103 ? 45.005 -3.226 -52.036 1.00 80.69 103 ILE A N 1
ATOM 847 C CA . ILE A 1 103 ? 44.539 -4.288 -51.129 1.00 80.69 103 ILE A CA 1
ATOM 848 C C . ILE A 1 103 ? 44.813 -3.902 -49.674 1.00 80.69 103 ILE A C 1
ATOM 850 O O . ILE A 1 103 ? 43.940 -4.076 -48.827 1.00 80.69 103 ILE A O 1
ATOM 854 N N . TYR A 1 104 ? 45.996 -3.368 -49.374 1.00 83.31 104 TYR A N 1
ATOM 855 C CA . TYR A 1 104 ? 46.357 -2.948 -48.022 1.00 83.31 104 TYR A CA 1
ATOM 856 C C . TYR A 1 104 ? 45.436 -1.832 -47.510 1.00 83.31 104 TYR A C 1
ATOM 858 O O . TYR A 1 104 ? 44.929 -1.909 -46.390 1.00 83.31 104 TYR A O 1
ATOM 866 N N . GLN A 1 105 ? 45.136 -0.837 -48.348 1.00 83.38 105 GLN A N 1
ATOM 867 C CA . GLN A 1 105 ? 44.166 0.214 -48.034 1.00 83.38 105 GLN A CA 1
ATOM 868 C C . GLN A 1 105 ? 42.758 -0.351 -47.797 1.00 83.38 105 GLN A C 1
ATOM 870 O O . GLN A 1 105 ? 42.117 0.007 -46.811 1.00 83.38 105 GLN A O 1
ATOM 875 N N . ASP A 1 106 ? 42.293 -1.275 -48.642 1.00 83.38 106 ASP A N 1
ATOM 876 C CA . ASP A 1 106 ? 40.990 -1.935 -48.487 1.00 83.38 106 ASP A CA 1
ATOM 877 C C . ASP A 1 106 ? 40.892 -2.723 -47.171 1.00 83.38 106 ASP A C 1
ATOM 879 O O . ASP A 1 106 ? 39.921 -2.589 -46.423 1.00 83.38 106 ASP A O 1
ATOM 883 N N . CYS A 1 107 ? 41.935 -3.492 -46.847 1.00 86.12 107 CYS A N 1
ATOM 884 C CA . CYS A 1 107 ? 42.057 -4.213 -45.583 1.00 86.12 107 CYS A CA 1
ATOM 885 C C . CYS A 1 107 ? 42.051 -3.257 -44.382 1.00 86.12 107 CYS A C 1
ATOM 887 O O . CYS A 1 107 ? 41.359 -3.520 -43.400 1.00 86.12 107 CYS A O 1
ATOM 889 N N . ASN A 1 108 ? 42.766 -2.132 -44.460 1.00 89.56 108 ASN A N 1
ATOM 890 C CA . ASN A 1 108 ? 42.784 -1.123 -43.400 1.00 89.56 108 ASN A CA 1
ATOM 891 C C . ASN A 1 108 ? 41.419 -0.458 -43.202 1.00 89.56 108 ASN A C 1
ATOM 893 O O . ASN A 1 108 ? 40.989 -0.276 -42.062 1.00 89.56 108 ASN A O 1
ATOM 897 N N . LEU A 1 109 ? 40.706 -0.129 -44.283 1.00 87.94 109 LEU A N 1
ATOM 898 C CA . LEU A 1 109 ? 39.351 0.422 -44.205 1.00 87.94 109 LEU A CA 1
ATOM 899 C C . LEU A 1 109 ? 38.375 -0.582 -43.581 1.00 87.94 109 LEU A C 1
ATOM 901 O O . LEU A 1 109 ? 37.621 -0.220 -42.677 1.00 87.94 109 LEU A O 1
ATOM 905 N N . LYS A 1 110 ? 38.440 -1.854 -43.995 1.00 89.75 110 LYS A N 1
ATOM 906 C CA . LYS A 1 110 ? 37.634 -2.939 -43.413 1.00 89.75 110 LYS A CA 1
ATOM 907 C C . LYS A 1 110 ? 37.946 -3.152 -41.935 1.00 89.75 110 LYS A C 1
ATOM 909 O O . LYS A 1 110 ? 37.019 -3.310 -41.146 1.00 89.75 110 LYS A O 1
ATOM 914 N N . ARG A 1 111 ? 39.223 -3.092 -41.541 1.00 93.38 111 ARG A N 1
ATOM 915 C CA . ARG A 1 111 ? 39.644 -3.184 -40.136 1.00 93.38 111 ARG A CA 1
ATOM 916 C C . ARG A 1 111 ? 39.080 -2.034 -39.302 1.00 93.38 111 ARG A C 1
ATOM 918 O O . ARG A 1 111 ? 38.439 -2.289 -38.292 1.00 93.38 111 ARG A O 1
ATOM 925 N N . ARG A 1 112 ? 39.200 -0.788 -39.776 1.00 92.62 112 ARG A N 1
ATOM 926 C CA . ARG A 1 112 ? 38.617 0.391 -39.108 1.00 92.62 112 ARG A CA 1
ATOM 927 C C . ARG A 1 112 ? 37.096 0.300 -38.979 1.00 92.62 112 ARG A C 1
ATOM 929 O O . ARG A 1 112 ? 36.549 0.679 -37.947 1.00 92.62 112 ARG A O 1
ATOM 936 N N . LEU A 1 113 ? 36.401 -0.184 -40.012 1.00 93.38 113 LEU A N 1
ATOM 937 C CA . LEU A 1 113 ? 34.952 -0.395 -39.956 1.00 93.38 113 LEU A CA 1
ATOM 938 C C . LEU A 1 113 ? 34.588 -1.459 -38.913 1.00 93.38 113 LEU A C 1
ATOM 940 O O . LEU A 1 113 ? 33.666 -1.261 -38.125 1.00 93.38 113 LEU A O 1
ATOM 944 N N . LEU A 1 114 ? 35.338 -2.560 -38.879 1.00 94.12 114 LEU A N 1
ATOM 945 C CA . LEU A 1 114 ? 35.147 -3.631 -37.909 1.00 94.12 114 LEU A CA 1
ATOM 946 C C . LEU A 1 114 ? 35.366 -3.136 -36.470 1.00 94.12 114 LEU A C 1
ATOM 948 O O . LEU A 1 114 ? 34.540 -3.413 -35.602 1.00 94.12 114 LEU A O 1
ATOM 952 N N . ASP A 1 115 ? 36.410 -2.343 -36.228 1.00 95.06 115 ASP A N 1
ATOM 953 C CA . ASP A 1 115 ? 36.691 -1.748 -34.916 1.00 95.06 115 ASP A CA 1
ATOM 954 C C . ASP A 1 115 ? 35.559 -0.809 -34.462 1.00 95.06 115 ASP A C 1
ATOM 956 O O . ASP A 1 115 ? 35.126 -0.871 -33.307 1.00 95.06 115 ASP A O 1
ATOM 960 N N . LYS A 1 116 ? 35.002 0.000 -35.379 1.00 95.38 116 LYS A N 1
ATOM 961 C CA . LYS A 1 116 ? 33.814 0.832 -35.105 1.00 95.38 116 LYS A CA 1
ATOM 962 C C . LYS A 1 116 ? 32.607 -0.019 -34.700 1.00 95.38 116 LYS A C 1
ATOM 964 O O . LYS A 1 116 ? 31.964 0.279 -33.693 1.00 95.38 116 LYS A O 1
ATOM 969 N N . LEU A 1 117 ? 32.324 -1.100 -35.432 1.00 95.31 117 LEU A N 1
ATOM 970 C CA . LEU A 1 117 ? 31.217 -2.011 -35.113 1.00 95.31 117 LEU A CA 1
ATOM 971 C C . LEU A 1 117 ? 31.412 -2.705 -33.757 1.00 95.31 117 LEU A C 1
ATOM 973 O O . LEU A 1 117 ? 30.465 -2.811 -32.974 1.00 95.31 117 LEU A O 1
ATOM 977 N N . TYR A 1 118 ? 32.634 -3.138 -33.437 1.00 96.25 118 TYR A N 1
ATOM 978 C CA . TYR A 1 118 ? 32.948 -3.710 -32.126 1.00 96.25 118 TYR A CA 1
ATOM 979 C C . TYR A 1 118 ? 32.760 -2.700 -30.998 1.00 96.25 118 TYR A C 1
ATOM 981 O O . TYR A 1 118 ? 32.189 -3.044 -29.957 1.00 96.25 118 TYR A O 1
ATOM 989 N N . TYR A 1 119 ? 33.194 -1.456 -31.199 1.00 95.81 119 TYR A N 1
ATOM 990 C CA . TYR A 1 119 ? 32.996 -0.390 -30.227 1.00 95.81 119 TYR A CA 1
ATOM 991 C C . TYR A 1 119 ? 31.507 -0.117 -29.987 1.00 95.81 119 TYR A C 1
ATOM 993 O O . TYR A 1 119 ? 31.072 -0.075 -28.833 1.00 95.81 119 TYR A O 1
ATOM 1001 N N . GLU A 1 120 ? 30.698 -0.013 -31.045 1.00 96.38 120 GLU A N 1
ATOM 1002 C CA . GLU A 1 120 ? 29.250 0.162 -30.908 1.00 96.38 120 GLU A CA 1
ATOM 1003 C C . GLU A 1 120 ? 28.585 -1.014 -30.192 1.00 96.38 120 GLU A C 1
ATOM 1005 O O . GLU A 1 120 ? 27.793 -0.803 -29.270 1.00 96.38 120 GLU A O 1
ATOM 1010 N N . LYS A 1 121 ? 28.938 -2.255 -30.552 1.00 96.31 121 LYS A N 1
ATOM 1011 C CA . LYS A 1 121 ? 28.430 -3.458 -29.879 1.00 96.31 121 LYS A CA 1
ATOM 1012 C C . LYS A 1 121 ? 28.786 -3.448 -28.392 1.00 96.31 121 LYS A C 1
ATOM 1014 O O . LYS A 1 121 ? 27.917 -3.680 -27.553 1.00 96.31 121 LYS A O 1
ATOM 1019 N N . LYS A 1 122 ? 30.034 -3.113 -28.046 1.00 96.88 122 LYS A N 1
ATOM 1020 C CA . LYS A 1 122 ? 30.501 -2.991 -26.655 1.00 96.88 122 LYS A CA 1
ATOM 1021 C C . LYS A 1 122 ? 29.760 -1.881 -25.907 1.00 96.88 122 LYS A C 1
ATOM 1023 O O . LYS A 1 122 ? 29.373 -2.077 -24.757 1.00 96.88 122 LYS A O 1
ATOM 1028 N N . LYS A 1 123 ? 29.516 -0.735 -26.549 1.00 96.56 123 LYS A N 1
ATOM 1029 C CA . LYS A 1 123 ? 28.748 0.385 -25.983 1.00 96.56 123 LYS A CA 1
ATOM 1030 C C . LYS A 1 123 ? 27.295 -0.011 -25.710 1.00 96.56 123 LYS A C 1
ATOM 1032 O O . LYS A 1 123 ? 26.789 0.278 -24.627 1.00 96.56 123 LYS A O 1
ATOM 1037 N N . ARG A 1 124 ? 26.638 -0.706 -26.647 1.00 95.19 124 ARG A N 1
ATOM 1038 C CA . ARG A 1 124 ? 25.272 -1.230 -26.468 1.00 95.19 124 ARG A CA 1
ATOM 1039 C C . ARG A 1 124 ? 25.208 -2.261 -25.342 1.00 95.19 124 ARG A C 1
ATOM 1041 O O . ARG A 1 124 ? 24.336 -2.151 -24.490 1.00 95.19 124 ARG A O 1
ATOM 1048 N N . LEU A 1 125 ? 26.168 -3.185 -25.278 1.00 97.00 125 LEU A N 1
ATOM 1049 C CA . LEU A 1 125 ? 26.238 -4.182 -24.208 1.00 97.00 125 LEU A CA 1
ATOM 1050 C C . LEU A 1 125 ? 26.420 -3.532 -22.829 1.00 97.00 125 LEU A C 1
ATOM 1052 O O . LEU A 1 125 ? 25.706 -3.878 -21.898 1.00 97.00 125 LEU A O 1
ATOM 1056 N N . LYS A 1 126 ? 27.308 -2.536 -22.704 1.00 97.00 126 LYS A N 1
ATOM 1057 C CA . LYS A 1 126 ? 27.474 -1.775 -21.453 1.00 97.00 126 LYS A CA 1
ATOM 1058 C C . LYS A 1 126 ? 26.180 -1.084 -21.014 1.00 97.00 126 LYS A C 1
ATOM 1060 O O . LYS A 1 126 ? 25.869 -1.088 -19.829 1.00 97.00 126 LYS A O 1
ATOM 1065 N N . ARG A 1 127 ? 25.423 -0.507 -21.956 1.00 95.62 127 ARG A N 1
ATOM 1066 C CA . ARG A 1 127 ? 24.109 0.092 -21.663 1.00 95.62 127 ARG A CA 1
ATOM 1067 C C . ARG A 1 127 ? 23.107 -0.959 -21.191 1.00 95.62 127 ARG A C 1
ATOM 1069 O O . ARG A 1 127 ? 22.460 -0.736 -20.179 1.00 95.62 127 ARG A O 1
ATOM 1076 N N . ALA A 1 128 ? 23.028 -2.100 -21.876 1.00 95.88 128 ALA A N 1
ATOM 1077 C CA . ALA A 1 128 ? 22.138 -3.195 -21.494 1.00 95.88 128 ALA A CA 1
ATOM 1078 C C . ALA A 1 128 ? 22.462 -3.737 -20.093 1.00 95.88 128 ALA A C 1
ATOM 1080 O O . ALA A 1 128 ? 21.558 -3.892 -19.282 1.00 95.88 128 ALA A O 1
ATOM 1081 N N . ILE A 1 129 ? 23.749 -3.933 -19.779 1.00 96.62 129 ILE A N 1
ATOM 1082 C CA . ILE A 1 129 ? 24.199 -4.346 -18.441 1.00 96.62 129 ILE A CA 1
ATOM 1083 C C . ILE A 1 129 ? 23.801 -3.304 -17.391 1.00 96.62 129 ILE A C 1
ATOM 1085 O O . ILE A 1 129 ? 23.289 -3.676 -16.342 1.00 96.62 129 ILE A O 1
ATOM 1089 N N . LYS A 1 130 ? 23.983 -2.006 -17.675 1.00 96.62 130 LYS A N 1
ATOM 1090 C CA . LYS A 1 130 ? 23.592 -0.935 -16.747 1.00 96.62 130 LYS A CA 1
ATOM 1091 C C . LYS A 1 130 ? 22.085 -0.941 -16.469 1.00 96.62 130 LYS A C 1
ATOM 1093 O O . LYS A 1 130 ? 21.693 -0.819 -15.314 1.00 96.62 130 LYS A O 1
ATOM 1098 N N . ILE A 1 131 ? 21.260 -1.123 -17.500 1.00 96.38 131 ILE A N 1
ATOM 1099 C CA . ILE A 1 131 ? 19.801 -1.233 -17.347 1.00 96.38 131 ILE A CA 1
ATOM 1100 C C . ILE A 1 131 ? 19.455 -2.457 -16.494 1.00 96.38 131 ILE A C 1
ATOM 1102 O O . ILE A 1 131 ? 18.814 -2.303 -15.465 1.00 96.38 131 ILE A O 1
ATOM 1106 N N . CYS A 1 132 ? 19.990 -3.636 -16.826 1.00 96.00 132 CYS A N 1
ATOM 1107 C CA . CYS A 1 132 ? 19.737 -4.857 -16.052 1.00 96.00 132 CYS A CA 1
ATOM 1108 C C . CYS A 1 132 ? 20.186 -4.728 -14.588 1.00 96.00 132 CYS A C 1
ATOM 1110 O O . CYS A 1 132 ? 19.525 -5.247 -13.697 1.00 96.00 132 CYS A O 1
ATOM 1112 N N . SER A 1 133 ? 21.301 -4.035 -14.326 1.00 96.44 133 SER A N 1
ATOM 1113 C CA . SER A 1 133 ? 21.759 -3.786 -12.955 1.00 96.44 133 SER A CA 1
ATOM 1114 C C . SER A 1 133 ? 20.821 -2.857 -12.188 1.00 96.44 133 SER A C 1
ATOM 1116 O O . SER A 1 133 ? 20.590 -3.073 -11.004 1.00 96.44 133 SER A O 1
ATOM 1118 N N . PHE A 1 134 ? 20.255 -1.852 -12.860 1.00 95.62 134 PHE A N 1
ATOM 1119 C CA . PHE A 1 134 ? 19.285 -0.953 -12.249 1.00 95.62 134 PHE A CA 1
ATOM 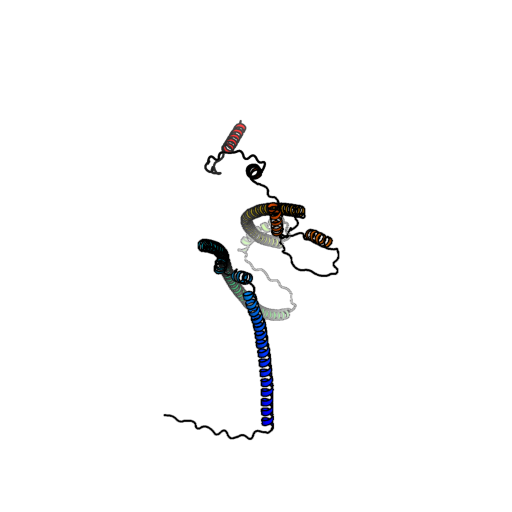1120 C C . PHE A 1 134 ? 17.969 -1.680 -11.961 1.00 95.62 134 PHE A C 1
ATOM 1122 O O . PHE A 1 134 ? 17.444 -1.568 -10.858 1.00 95.62 134 PHE A O 1
ATOM 1129 N N . ASP A 1 135 ? 17.499 -2.492 -12.909 1.00 95.62 135 ASP A N 1
ATOM 1130 C CA . ASP A 1 135 ? 16.308 -3.321 -12.735 1.00 95.62 135 ASP A CA 1
ATOM 1131 C C . ASP A 1 135 ? 16.485 -4.300 -11.568 1.00 95.62 135 ASP A C 1
ATOM 1133 O O . ASP A 1 135 ? 15.592 -4.425 -10.737 1.00 95.62 135 ASP A O 1
ATOM 1137 N N . ALA A 1 136 ? 17.651 -4.944 -11.443 1.00 96.56 136 ALA A N 1
ATOM 1138 C CA . ALA A 1 136 ? 17.946 -5.832 -10.318 1.00 96.56 136 ALA A CA 1
ATOM 1139 C C . ALA A 1 136 ? 17.852 -5.102 -8.964 1.00 96.56 136 ALA A C 1
ATOM 1141 O O . ALA A 1 136 ? 17.163 -5.575 -8.064 1.00 96.56 136 ALA A O 1
ATOM 1142 N N . ILE A 1 137 ? 18.457 -3.913 -8.845 1.00 96.06 137 ILE A N 1
ATOM 1143 C CA . ILE A 1 137 ? 18.383 -3.087 -7.625 1.00 96.06 137 ILE A CA 1
ATOM 1144 C C . ILE A 1 137 ? 16.936 -2.676 -7.323 1.00 96.06 137 ILE A C 1
ATOM 1146 O O . ILE A 1 137 ? 16.505 -2.698 -6.167 1.00 96.06 137 ILE A O 1
ATOM 1150 N N . PHE A 1 138 ? 16.173 -2.306 -8.353 1.00 96.94 138 PHE A N 1
ATOM 1151 C CA . PHE A 1 138 ? 14.766 -1.956 -8.204 1.00 96.94 138 PHE A CA 1
ATOM 1152 C C . PHE A 1 138 ? 13.945 -3.148 -7.695 1.00 96.94 138 PHE A C 1
ATOM 1154 O O . PHE A 1 138 ? 13.197 -3.003 -6.727 1.00 96.94 138 PHE A O 1
ATOM 1161 N N . PHE A 1 139 ? 14.116 -4.332 -8.290 1.00 97.38 139 PHE A N 1
ATOM 1162 C CA . PHE A 1 139 ? 13.411 -5.539 -7.861 1.00 97.38 139 PHE A CA 1
ATOM 1163 C C . PHE A 1 139 ? 13.797 -5.963 -6.445 1.00 97.38 139 PHE A C 1
ATOM 1165 O O . PHE A 1 139 ? 12.910 -6.312 -5.672 1.00 97.38 139 PHE A O 1
ATOM 1172 N N . ASP A 1 140 ? 15.068 -5.867 -6.061 1.00 97.62 140 ASP A N 1
ATOM 1173 C CA . ASP A 1 140 ? 15.500 -6.173 -4.694 1.00 97.62 140 ASP A CA 1
ATOM 1174 C C . ASP A 1 140 ? 14.869 -5.212 -3.678 1.00 97.62 140 ASP A C 1
ATOM 1176 O O . ASP A 1 140 ? 14.371 -5.635 -2.631 1.00 97.62 140 ASP A O 1
ATOM 1180 N N . THR A 1 141 ? 14.817 -3.921 -4.012 1.00 97.81 141 THR A N 1
ATOM 1181 C CA . THR A 1 141 ? 14.175 -2.901 -3.171 1.00 97.81 141 THR A CA 1
ATOM 1182 C C . THR A 1 141 ? 12.678 -3.181 -3.032 1.00 97.81 141 THR A C 1
ATOM 1184 O O . THR A 1 141 ? 12.158 -3.215 -1.916 1.00 97.81 141 THR A O 1
ATOM 1187 N N . LEU A 1 142 ? 11.991 -3.463 -4.144 1.00 97.69 142 LEU A N 1
ATOM 1188 C CA . LEU A 1 142 ? 10.571 -3.809 -4.153 1.00 97.69 142 LEU A CA 1
ATOM 1189 C C . LEU A 1 142 ? 10.294 -5.070 -3.325 1.00 97.69 142 LEU A C 1
ATOM 1191 O O . LEU A 1 142 ? 9.365 -5.094 -2.519 1.00 97.69 142 LEU A O 1
ATOM 1195 N N . MET A 1 143 ? 11.119 -6.106 -3.475 1.00 97.69 143 MET A N 1
ATOM 1196 C CA . MET A 1 143 ? 10.981 -7.350 -2.720 1.00 97.69 143 MET A CA 1
ATOM 1197 C C . MET A 1 143 ? 11.199 -7.147 -1.219 1.00 97.69 143 MET A C 1
ATOM 1199 O O . MET A 1 143 ? 10.525 -7.796 -0.418 1.00 97.69 143 MET A O 1
ATOM 1203 N N . ASN A 1 144 ? 12.103 -6.253 -0.821 1.00 97.38 144 ASN A N 1
ATOM 1204 C CA . ASN A 1 144 ? 12.312 -5.921 0.587 1.00 97.38 144 ASN A CA 1
ATOM 1205 C C . ASN A 1 144 ? 11.112 -5.174 1.180 1.00 97.38 144 ASN A C 1
ATOM 1207 O O . ASN A 1 144 ? 10.641 -5.560 2.249 1.00 97.38 144 ASN A O 1
ATOM 1211 N N . ILE A 1 145 ? 10.561 -4.194 0.455 1.00 97.56 145 ILE A N 1
ATOM 1212 C CA . ILE A 1 145 ? 9.346 -3.472 0.869 1.00 97.56 145 ILE A CA 1
ATOM 1213 C C . ILE A 1 145 ? 8.175 -4.447 1.038 1.00 97.56 145 ILE A C 1
ATOM 1215 O O . ILE A 1 145 ? 7.490 -4.420 2.057 1.00 97.56 145 ILE A O 1
ATOM 1219 N N . LEU A 1 146 ? 7.973 -5.360 0.082 1.00 97.56 146 LEU A N 1
ATOM 1220 C CA . LEU A 1 146 ? 6.899 -6.356 0.156 1.00 97.56 146 LEU A CA 1
ATOM 1221 C C . LEU A 1 146 ? 7.063 -7.317 1.342 1.00 97.56 146 LEU A C 1
ATOM 1223 O O . LEU A 1 146 ? 6.079 -7.670 1.990 1.00 97.56 146 LEU A O 1
ATOM 1227 N N . LYS A 1 147 ? 8.294 -7.734 1.660 1.00 97.88 147 LYS A N 1
ATOM 1228 C CA . LYS A 1 147 ? 8.569 -8.572 2.840 1.00 97.88 147 LYS A CA 1
ATOM 1229 C C . LYS A 1 147 ? 8.280 -7.833 4.146 1.00 97.88 147 LYS A C 1
ATOM 1231 O O . LYS A 1 147 ? 7.742 -8.429 5.083 1.00 97.88 147 LYS A O 1
ATOM 1236 N N . GLU A 1 148 ? 8.648 -6.558 4.227 1.00 97.81 148 GLU A N 1
ATOM 1237 C CA . GLU A 1 148 ? 8.390 -5.736 5.407 1.00 97.81 148 GLU A CA 1
ATOM 1238 C C . GLU A 1 148 ? 6.889 -5.504 5.605 1.00 97.81 148 GLU A C 1
ATOM 1240 O O . GLU A 1 148 ? 6.371 -5.734 6.703 1.00 97.81 148 GLU A O 1
ATOM 1245 N N . ASP A 1 149 ? 6.178 -5.161 4.529 1.00 97.69 149 ASP A N 1
ATOM 1246 C CA . ASP A 1 149 ? 4.726 -5.005 4.528 1.00 97.69 149 ASP A CA 1
ATOM 1247 C C . ASP A 1 149 ? 4.034 -6.303 4.965 1.00 97.69 149 ASP A C 1
ATOM 1249 O O . ASP A 1 149 ? 3.263 -6.292 5.925 1.00 97.69 149 ASP A O 1
ATOM 1253 N N . GLN A 1 150 ? 4.405 -7.451 4.389 1.00 97.56 150 GLN A N 1
ATOM 1254 C CA . GLN A 1 150 ? 3.878 -8.757 4.796 1.00 97.56 150 GLN A CA 1
ATOM 1255 C C . GLN A 1 150 ? 4.089 -9.027 6.295 1.00 97.56 150 GLN A C 1
ATOM 1257 O O . GLN A 1 150 ? 3.166 -9.451 6.993 1.00 97.56 150 GLN A O 1
ATOM 1262 N N . SER A 1 151 ? 5.292 -8.775 6.818 1.00 97.75 151 SER A N 1
ATOM 1263 C CA . SER A 1 151 ? 5.595 -8.946 8.246 1.00 97.75 151 SER A CA 1
ATOM 1264 C C . SER A 1 151 ? 4.734 -8.030 9.120 1.00 97.75 151 SER A C 1
ATOM 1266 O O . SER A 1 151 ? 4.199 -8.455 10.151 1.00 97.75 151 SER A O 1
ATOM 1268 N N . SER A 1 152 ? 4.554 -6.777 8.696 1.00 97.25 152 SER A N 1
ATOM 1269 C CA . SER A 1 152 ? 3.717 -5.803 9.393 1.00 97.25 152 SER A CA 1
ATOM 1270 C C . SER A 1 152 ? 2.243 -6.229 9.410 1.00 97.25 152 SER A C 1
ATOM 1272 O O . SER A 1 152 ? 1.621 -6.246 10.478 1.00 97.25 152 SER A O 1
ATOM 1274 N N . GLN A 1 153 ? 1.715 -6.695 8.276 1.00 97.00 153 GLN A N 1
ATOM 1275 C CA . GLN A 1 153 ? 0.345 -7.182 8.139 1.00 97.00 153 GLN A CA 1
ATOM 1276 C C . GLN A 1 153 ? 0.112 -8.431 8.986 1.00 97.00 153 GLN A C 1
ATOM 1278 O O . GLN A 1 153 ? -0.872 -8.493 9.722 1.00 97.00 153 GLN A O 1
ATOM 1283 N N . CYS A 1 154 ? 1.046 -9.386 8.985 1.00 97.12 154 CYS A N 1
ATOM 1284 C CA . CYS A 1 154 ? 0.979 -10.568 9.845 1.00 97.12 154 CYS A CA 1
ATOM 1285 C C . CYS A 1 154 ? 0.923 -10.192 11.336 1.00 97.12 154 CYS A C 1
ATOM 1287 O O . CYS A 1 154 ? 0.119 -10.751 12.085 1.00 97.12 154 CYS A O 1
ATOM 1289 N N . LYS A 1 155 ? 1.720 -9.207 11.779 1.00 97.56 155 LYS A N 1
ATOM 1290 C CA . LYS A 1 155 ? 1.677 -8.707 13.166 1.00 97.56 155 LYS A CA 1
ATOM 1291 C C . LYS A 1 155 ? 0.334 -8.062 13.503 1.00 97.56 155 LYS A C 1
ATOM 1293 O O . LYS A 1 155 ? -0.180 -8.265 14.604 1.00 97.56 155 LYS A O 1
ATOM 1298 N N . VAL A 1 156 ? -0.229 -7.272 12.589 1.00 97.19 156 VAL A N 1
ATOM 1299 C CA . VAL A 1 156 ? -1.545 -6.644 12.781 1.00 97.19 156 VAL A CA 1
ATOM 1300 C C . VAL A 1 156 ? -2.637 -7.707 12.836 1.00 97.19 156 VAL A C 1
ATOM 1302 O O . VAL A 1 156 ? -3.437 -7.692 13.769 1.00 97.19 156 VAL A O 1
ATOM 1305 N N . MET A 1 157 ? -2.628 -8.666 11.912 1.00 97.44 157 MET A N 1
ATOM 1306 C CA . MET A 1 157 ? -3.588 -9.766 11.875 1.00 97.44 157 MET A CA 1
ATOM 1307 C C . MET A 1 157 ? -3.552 -10.576 13.172 1.00 97.44 157 MET A C 1
ATOM 1309 O O . MET A 1 157 ? -4.597 -10.803 13.771 1.00 97.44 157 MET A O 1
ATOM 1313 N N . LEU A 1 158 ? -2.361 -10.911 13.679 1.00 97.81 158 LEU A N 1
ATOM 1314 C CA . LEU A 1 158 ? -2.217 -11.591 14.967 1.00 97.81 158 LEU A CA 1
ATOM 1315 C C . LEU A 1 158 ? -2.834 -10.780 16.117 1.00 97.81 158 LEU A C 1
ATOM 1317 O O . LEU A 1 158 ? -3.598 -11.320 16.914 1.00 97.81 158 LEU A O 1
ATOM 1321 N N . LYS A 1 159 ? -2.553 -9.471 16.191 1.00 97.56 159 LYS A N 1
ATOM 1322 C CA . LYS A 1 159 ? -3.134 -8.588 17.218 1.00 97.56 159 LYS A CA 1
ATOM 1323 C C . LYS A 1 159 ? -4.657 -8.520 17.124 1.00 97.56 159 LYS A C 1
ATOM 1325 O O . LYS A 1 159 ? -5.324 -8.511 18.156 1.00 97.56 159 LYS A O 1
ATOM 1330 N N . VAL A 1 160 ? -5.205 -8.453 15.911 1.00 97.94 160 VAL A N 1
ATOM 1331 C CA . VAL A 1 160 ? -6.655 -8.444 15.676 1.00 97.94 160 VAL A CA 1
ATOM 1332 C C . VAL A 1 160 ? -7.271 -9.767 16.116 1.00 97.94 160 VAL A C 1
ATOM 1334 O O . VAL A 1 160 ? -8.264 -9.743 16.837 1.00 97.94 160 VAL A O 1
ATOM 1337 N N . THR A 1 161 ? -6.657 -10.903 15.782 1.00 97.88 161 THR A N 1
ATOM 1338 C CA . THR A 1 161 ? -7.124 -12.229 16.209 1.00 97.88 161 THR A CA 1
ATOM 1339 C C . THR A 1 161 ? -7.140 -12.358 17.728 1.00 97.88 161 THR A C 1
ATOM 1341 O O . THR A 1 161 ? -8.161 -12.745 18.288 1.00 97.88 161 THR A O 1
ATOM 1344 N N . VAL A 1 162 ? -6.060 -11.963 18.411 1.00 97.94 162 VAL A N 1
ATOM 1345 C CA . VAL A 1 162 ? -5.988 -12.003 19.884 1.00 97.94 162 VAL A CA 1
ATOM 1346 C C . VAL A 1 162 ? -7.050 -11.099 20.514 1.00 97.94 162 VAL A C 1
ATOM 1348 O O . VAL A 1 162 ? -7.733 -11.498 21.453 1.00 97.94 162 VAL A O 1
ATOM 1351 N N . ARG A 1 163 ? -7.251 -9.887 19.980 1.00 96.94 163 ARG A N 1
ATOM 1352 C CA . ARG A 1 163 ? -8.317 -8.990 20.456 1.00 96.94 163 ARG A CA 1
ATOM 1353 C C . ARG A 1 163 ? -9.710 -9.562 20.202 1.00 96.94 163 ARG A C 1
ATOM 1355 O O . ARG A 1 163 ? -10.579 -9.402 21.051 1.00 96.94 163 ARG A O 1
ATOM 1362 N N . GLY A 1 164 ? -9.918 -10.225 19.067 1.00 98.25 164 GLY A N 1
ATOM 1363 C CA . GLY A 1 164 ? -11.167 -10.911 18.743 1.00 98.25 164 GLY A CA 1
ATOM 1364 C C . GLY A 1 164 ? -11.460 -12.063 19.704 1.00 98.25 164 GLY A C 1
ATOM 1365 O O . GLY A 1 164 ? -12.583 -12.174 20.186 1.00 98.25 164 GLY A O 1
ATOM 1366 N N . GLN A 1 165 ? -10.443 -12.860 20.045 1.00 97.44 165 GLN A N 1
ATOM 1367 C CA . GLN A 1 165 ? -10.546 -13.926 21.046 1.00 97.44 165 GLN A CA 1
ATOM 1368 C C . GLN A 1 165 ? -10.902 -13.364 22.424 1.00 97.44 165 GLN A C 1
ATOM 1370 O O . GLN A 1 165 ? -11.895 -13.783 23.009 1.00 97.44 165 GLN A O 1
ATOM 1375 N N . LEU A 1 166 ? -10.182 -12.340 22.891 1.00 97.88 166 LEU A N 1
ATOM 1376 C CA . LEU A 1 166 ? -10.460 -11.702 24.179 1.00 97.88 166 LEU A CA 1
ATOM 1377 C C . LEU A 1 166 ? -11.869 -11.085 24.233 1.00 97.88 166 LEU A C 1
ATOM 1379 O O . LEU A 1 166 ? -12.554 -11.145 25.252 1.00 97.88 166 LEU A O 1
ATOM 1383 N N . ALA A 1 167 ? -12.326 -10.471 23.139 1.00 97.44 167 ALA A N 1
ATOM 1384 C CA . ALA A 1 167 ? -13.682 -9.938 23.053 1.00 97.44 167 ALA A CA 1
ATOM 1385 C C . ALA A 1 167 ? -14.740 -11.052 23.122 1.00 97.44 167 ALA A C 1
ATOM 1387 O O . ALA A 1 167 ? -15.765 -10.871 23.779 1.00 97.44 167 ALA A O 1
ATOM 1388 N N . ALA A 1 168 ? -14.487 -12.196 22.481 1.00 97.50 168 ALA A N 1
ATOM 1389 C CA . ALA A 1 168 ? -15.369 -13.357 22.538 1.00 97.50 168 ALA A CA 1
ATOM 1390 C C . ALA A 1 168 ? -15.428 -13.964 23.949 1.00 97.50 168 ALA A C 1
ATOM 1392 O O . ALA A 1 168 ? -16.524 -14.222 24.439 1.00 97.50 168 ALA A O 1
ATOM 1393 N N . GLU A 1 169 ? -14.284 -14.112 24.624 1.00 97.62 169 GLU A N 1
ATOM 1394 C CA . GLU A 1 169 ? -14.204 -14.577 26.018 1.00 97.62 169 GLU A CA 1
ATOM 1395 C C . GLU A 1 169 ? -14.988 -13.655 26.958 1.00 97.62 169 GLU A C 1
ATOM 1397 O O . GLU A 1 169 ? -15.872 -14.110 27.682 1.00 97.62 169 GLU A O 1
ATOM 1402 N N . ASN A 1 170 ? -14.762 -12.340 26.865 1.00 97.62 170 ASN A N 1
ATOM 1403 C CA . ASN A 1 170 ? -15.503 -11.355 27.655 1.00 97.62 170 ASN A CA 1
ATOM 1404 C C . ASN A 1 170 ? -17.018 -11.435 27.413 1.00 97.62 170 ASN A C 1
ATOM 1406 O O . ASN A 1 170 ? -17.814 -11.290 28.344 1.00 97.62 170 ASN A O 1
ATOM 1410 N N . LEU A 1 171 ? -17.440 -11.650 26.165 1.00 97.50 171 LEU A N 1
ATOM 1411 C CA . LEU A 1 171 ? -18.854 -11.780 25.827 1.00 97.50 171 LEU A CA 1
ATOM 1412 C C . LEU A 1 171 ? -19.458 -13.046 26.444 1.00 97.50 171 LEU A C 1
ATOM 1414 O O . LEU A 1 171 ? -20.577 -12.992 26.964 1.00 97.50 171 LEU A O 1
ATOM 1418 N N . ASP A 1 172 ? -18.732 -14.162 26.425 1.00 97.50 172 ASP A N 1
ATOM 1419 C CA . ASP A 1 172 ? -19.199 -15.426 26.992 1.00 97.50 172 ASP A CA 1
ATOM 1420 C C . ASP A 1 172 ? -19.244 -15.384 28.530 1.00 97.50 172 ASP A C 1
ATOM 1422 O O . ASP A 1 172 ? -20.235 -15.819 29.129 1.00 97.50 172 ASP A O 1
ATOM 1426 N N . ASP A 1 173 ? -18.273 -14.730 29.173 1.00 97.56 173 ASP A N 1
ATOM 1427 C CA . ASP A 1 173 ? -18.274 -14.448 30.615 1.00 97.56 173 ASP A CA 1
ATOM 1428 C C . ASP A 1 173 ? -19.486 -13.609 31.031 1.00 97.56 173 ASP A C 1
ATOM 1430 O O . ASP A 1 173 ? -20.220 -13.949 31.971 1.00 97.56 173 ASP A O 1
ATOM 1434 N N . VAL A 1 174 ? -19.748 -12.523 30.298 1.00 96.38 174 VAL A N 1
ATOM 1435 C CA . VAL A 1 174 ? -20.921 -11.669 30.513 1.00 96.38 174 VAL A CA 1
ATOM 1436 C C . VAL A 1 174 ? -22.205 -12.478 30.325 1.00 96.38 174 VAL A C 1
ATOM 1438 O O . VAL A 1 174 ? -23.106 -12.421 31.168 1.00 96.38 174 VAL A O 1
ATOM 1441 N N . ARG A 1 175 ? -22.286 -13.304 29.277 1.00 97.56 175 ARG A N 1
ATOM 1442 C CA . ARG A 1 175 ? -23.432 -14.186 29.019 1.00 97.56 175 ARG A CA 1
ATOM 1443 C C . ARG A 1 175 ? -23.654 -15.176 30.160 1.00 97.56 175 ARG A C 1
ATOM 1445 O O . ARG A 1 175 ? -24.794 -15.386 30.584 1.00 97.56 175 ARG A O 1
ATOM 1452 N N . GLN A 1 176 ? -22.591 -15.774 30.690 1.00 97.38 176 GLN A N 1
ATOM 1453 C CA . GLN A 1 176 ? -22.671 -16.698 31.816 1.00 97.38 176 GLN A CA 1
ATOM 1454 C C . GLN A 1 176 ? -23.083 -15.978 33.109 1.00 97.38 176 GLN A C 1
ATOM 1456 O O . GLN A 1 176 ? -23.874 -16.520 33.889 1.00 97.38 176 GLN A O 1
ATOM 1461 N N . LYS A 1 177 ? -22.610 -14.746 33.334 1.00 97.50 177 LYS A N 1
ATOM 1462 C CA . LYS A 1 177 ? -23.028 -13.896 34.459 1.00 97.50 177 LYS A CA 1
ATOM 1463 C C . LYS A 1 177 ? -24.521 -13.572 34.391 1.00 97.50 177 LYS A C 1
ATOM 1465 O O . LYS A 1 177 ? -25.214 -13.746 35.392 1.00 97.50 177 LYS A O 1
ATOM 1470 N N . TYR A 1 178 ? -25.041 -13.205 33.219 1.00 97.56 178 TYR A N 1
ATOM 1471 C CA . TYR A 1 178 ? -26.479 -12.985 33.025 1.00 97.56 178 TYR A CA 1
ATOM 1472 C C . TYR A 1 178 ? -27.302 -14.256 33.245 1.00 97.56 178 TYR A C 1
ATOM 1474 O O . TYR A 1 178 ? -28.325 -14.202 33.926 1.00 97.56 178 TYR A O 1
ATOM 1482 N N . LYS A 1 179 ? -26.842 -15.418 32.757 1.00 97.50 179 LYS A N 1
ATOM 1483 C CA . LYS A 1 179 ? -27.499 -16.709 33.035 1.00 97.50 179 LYS A CA 1
ATOM 1484 C C . LYS A 1 179 ? -27.568 -17.002 34.538 1.00 97.50 179 LYS A C 1
ATOM 1486 O O . LYS A 1 179 ? -28.613 -17.427 35.024 1.00 97.50 179 LYS A O 1
ATOM 1491 N N . ARG A 1 180 ? -26.479 -16.765 35.281 1.00 97.44 180 ARG A N 1
ATOM 1492 C CA . ARG A 1 180 ? -26.447 -16.924 36.748 1.00 97.44 180 ARG A CA 1
ATOM 1493 C C . ARG A 1 180 ? -27.405 -15.956 37.439 1.00 97.44 180 ARG A C 1
ATOM 1495 O O . ARG A 1 180 ? -28.221 -16.391 38.245 1.00 97.44 180 ARG A O 1
ATOM 1502 N N . MET A 1 181 ? -27.354 -14.677 37.074 1.00 97.50 181 MET A N 1
ATOM 1503 C CA . MET A 1 181 ? -28.225 -13.644 37.638 1.00 97.50 181 MET A CA 1
ATOM 1504 C C . MET A 1 181 ? -29.705 -13.961 37.399 1.00 97.50 181 MET A C 1
ATOM 1506 O O . MET A 1 181 ? -30.501 -13.916 38.329 1.00 97.50 181 MET A O 1
ATOM 1510 N N . SER A 1 182 ? -30.067 -14.363 36.179 1.00 97.00 182 SER A N 1
ATOM 1511 C CA . SER A 1 182 ? -31.438 -14.740 35.824 1.00 97.00 182 SER A CA 1
ATOM 1512 C C . SER A 1 182 ? -31.964 -15.890 36.690 1.00 97.00 182 SER A C 1
ATOM 1514 O O . SER A 1 182 ? -33.082 -15.807 37.195 1.00 97.00 182 SER A O 1
ATOM 1516 N N . ARG A 1 183 ? -31.144 -16.920 36.952 1.00 97.50 183 ARG A N 1
ATOM 1517 C CA . ARG A 1 183 ? -31.514 -18.027 37.854 1.00 97.50 183 ARG A CA 1
ATOM 1518 C C . ARG A 1 183 ? -31.750 -17.556 39.290 1.00 97.50 183 ARG A C 1
ATOM 1520 O O . ARG A 1 183 ? -32.716 -17.988 39.910 1.00 97.50 183 ARG A O 1
ATOM 1527 N N . ILE A 1 184 ? -30.890 -16.675 39.806 1.00 97.44 184 ILE A N 1
ATOM 1528 C CA . ILE A 1 184 ? -31.024 -16.118 41.162 1.00 97.44 184 ILE A CA 1
ATOM 1529 C C . ILE A 1 184 ? -32.305 -15.287 41.271 1.00 97.44 184 ILE A C 1
ATOM 1531 O O . ILE A 1 184 ? -33.088 -15.490 42.195 1.00 97.44 184 ILE A O 1
ATOM 1535 N N . VAL A 1 185 ? -32.549 -14.392 40.309 1.00 97.50 185 VAL A N 1
ATOM 1536 C CA . VAL A 1 185 ? -33.760 -13.559 40.269 1.00 97.50 185 VAL A CA 1
ATOM 1537 C C . VAL A 1 185 ? -35.010 -14.429 40.210 1.00 97.50 185 VAL A C 1
ATOM 1539 O O . VAL A 1 185 ? -35.940 -14.196 40.975 1.00 97.50 185 VAL A O 1
ATOM 1542 N N . TRP A 1 186 ? -35.019 -15.462 39.366 1.00 97.94 186 TRP A N 1
ATOM 1543 C CA . TRP A 1 186 ? -36.140 -16.393 39.272 1.00 97.94 186 TRP A CA 1
ATOM 1544 C C . TRP A 1 186 ? -36.395 -17.135 40.591 1.00 97.94 186 TRP A C 1
ATOM 1546 O O . TRP A 1 186 ? -37.534 -17.189 41.050 1.00 97.94 186 TRP A O 1
ATOM 1556 N N . CYS A 1 187 ? -35.342 -17.646 41.239 1.00 97.56 187 CYS A N 1
ATOM 1557 C CA . CYS A 1 187 ? -35.458 -18.308 42.540 1.00 97.56 187 CYS A CA 1
ATOM 1558 C C . CYS A 1 187 ? -36.021 -17.354 43.605 1.00 97.56 187 CYS A C 1
ATOM 1560 O O . CYS A 1 187 ? -36.990 -17.685 44.284 1.00 97.56 187 CYS A O 1
ATOM 1562 N N . ASN A 1 188 ? -35.488 -16.132 43.684 1.00 97.44 188 ASN A N 1
ATOM 1563 C CA . ASN A 1 188 ? -35.977 -15.101 44.599 1.00 97.44 188 ASN A CA 1
ATOM 1564 C C . ASN A 1 188 ? -37.440 -14.734 44.331 1.00 97.44 188 ASN A C 1
ATOM 1566 O O . ASN A 1 188 ? -38.200 -14.516 45.272 1.00 97.44 188 ASN A O 1
ATOM 1570 N N . MET A 1 189 ? -37.846 -14.668 43.061 1.00 96.81 189 MET A N 1
ATOM 1571 C CA . MET A 1 189 ? -39.227 -14.373 42.685 1.00 96.81 189 MET A CA 1
ATOM 1572 C C . MET A 1 189 ? -40.169 -15.491 43.138 1.00 96.81 189 MET A C 1
ATOM 1574 O O . MET A 1 189 ? -41.197 -15.203 43.743 1.00 96.81 189 MET A O 1
ATOM 1578 N N . LYS A 1 190 ? -39.760 -16.754 42.966 1.00 97.56 190 LYS A N 1
ATOM 1579 C CA . LYS A 1 190 ? -40.508 -17.924 43.439 1.00 97.56 190 LYS A CA 1
ATOM 1580 C C . LYS A 1 190 ? -40.614 -17.980 44.969 1.00 97.56 190 LYS A C 1
ATOM 1582 O O . LYS A 1 190 ? -41.681 -18.276 45.494 1.00 97.56 190 LYS A O 1
ATOM 1587 N N . ILE A 1 191 ? -39.539 -17.652 45.693 1.00 96.69 191 ILE A N 1
ATOM 1588 C CA . ILE A 1 191 ? -39.553 -17.573 47.165 1.00 96.69 191 ILE A CA 1
ATOM 1589 C C . ILE A 1 191 ? -40.497 -16.461 47.638 1.00 96.69 191 ILE A C 1
ATOM 1591 O O . ILE A 1 191 ? -41.291 -16.679 48.551 1.00 96.69 191 ILE A O 1
ATOM 1595 N N . ARG A 1 192 ? -40.454 -15.277 47.011 1.00 96.00 192 ARG A N 1
ATOM 1596 C CA . ARG A 1 192 ? -41.371 -14.173 47.343 1.00 96.00 192 ARG A CA 1
ATOM 1597 C C . ARG A 1 192 ? -42.825 -14.537 47.086 1.00 96.00 192 ARG A C 1
ATOM 1599 O O . ARG A 1 192 ? -43.666 -14.219 47.914 1.00 96.00 192 ARG A O 1
ATOM 1606 N N . GLU A 1 193 ? -43.113 -15.203 45.974 1.00 96.94 193 GLU A N 1
ATOM 1607 C CA . GLU A 1 193 ? -44.459 -15.681 45.651 1.00 96.94 193 GLU A CA 1
ATOM 1608 C C . GLU A 1 193 ? -44.978 -16.656 46.717 1.00 96.94 193 GLU A C 1
ATOM 1610 O O . GLU A 1 193 ? -46.086 -16.486 47.225 1.00 96.94 193 GLU A O 1
ATOM 1615 N N . GLN A 1 194 ? -44.146 -17.615 47.137 1.00 96.25 194 GLN A N 1
ATOM 1616 C CA . GLN A 1 194 ? -44.479 -18.534 48.228 1.00 96.25 194 GLN A CA 1
ATOM 1617 C C . GLN A 1 194 ? -44.721 -17.792 49.547 1.00 96.25 194 GLN A C 1
ATOM 1619 O O . GLN A 1 194 ? -45.730 -18.024 50.206 1.00 96.25 194 GLN A O 1
ATOM 1624 N N . MET A 1 195 ? -43.835 -16.866 49.918 1.00 96.31 195 MET A N 1
ATOM 1625 C CA . MET A 1 195 ? -43.952 -16.103 51.162 1.00 96.31 195 MET A CA 1
ATOM 1626 C C . MET A 1 195 ? -45.197 -15.206 51.170 1.00 96.31 195 MET A C 1
ATOM 1628 O O . MET A 1 195 ? -45.902 -15.154 52.174 1.00 96.31 195 MET A O 1
ATOM 1632 N N . LEU A 1 196 ? -45.517 -14.561 50.043 1.00 96.38 196 LEU A N 1
ATOM 1633 C CA . LEU A 1 196 ? -46.752 -13.794 49.868 1.00 96.38 196 LEU A CA 1
ATOM 1634 C C . LEU A 1 196 ? -47.992 -14.682 49.976 1.00 96.38 196 LEU A C 1
ATOM 1636 O O . LEU A 1 196 ? -48.973 -14.270 50.587 1.00 96.38 196 LEU A O 1
ATOM 1640 N N . SER A 1 197 ? -47.956 -15.901 49.431 1.00 96.06 197 SER A N 1
ATOM 1641 C CA . SER A 1 197 ? -49.050 -16.863 49.594 1.00 96.06 197 SER A CA 1
ATOM 1642 C C . SER A 1 197 ? -49.271 -17.223 51.066 1.00 96.06 197 SER A C 1
ATOM 1644 O O . SER A 1 197 ? -50.417 -17.245 51.509 1.00 96.06 197 SER A O 1
ATOM 1646 N N . THR A 1 198 ? -48.199 -17.457 51.831 1.00 96.25 198 THR A N 1
ATOM 1647 C CA . THR A 1 198 ? -48.278 -17.758 53.272 1.00 96.25 198 THR A CA 1
ATOM 1648 C C . THR A 1 198 ? -48.795 -16.570 54.081 1.00 96.25 198 THR A C 1
ATOM 1650 O O . THR A 1 198 ? -49.644 -16.730 54.953 1.00 96.25 198 THR A O 1
ATOM 1653 N N . VAL A 1 199 ? -48.319 -15.357 53.792 1.00 95.88 199 VAL A N 1
ATOM 1654 C CA . VAL A 1 199 ? -48.818 -14.145 54.460 1.00 95.88 199 VAL A CA 1
ATOM 1655 C C . VAL A 1 199 ? -50.289 -13.918 54.114 1.00 95.88 199 VAL A C 1
ATOM 1657 O O . VAL A 1 199 ? -51.084 -13.631 55.000 1.00 95.88 199 VAL A O 1
ATOM 1660 N N . ASN A 1 200 ? -50.693 -14.120 52.857 1.00 95.19 200 ASN A N 1
ATOM 1661 C CA . ASN A 1 200 ? -52.094 -14.008 52.455 1.00 95.19 200 ASN A CA 1
ATOM 1662 C C . ASN A 1 200 ? -52.993 -15.039 53.147 1.00 95.19 200 ASN A C 1
ATOM 1664 O O . ASN A 1 200 ? -54.128 -14.702 53.484 1.00 95.19 200 ASN A O 1
ATOM 1668 N N . SER A 1 201 ? -52.528 -16.275 53.369 1.00 94.25 201 SER A N 1
ATOM 1669 C CA . SER A 1 201 ? -53.297 -17.246 54.157 1.00 94.25 201 SER A CA 1
ATOM 1670 C C . SER A 1 201 ? -53.398 -16.817 55.620 1.00 94.25 201 SER A C 1
ATOM 1672 O O . SER A 1 201 ? -54.500 -16.786 56.147 1.00 94.25 201 SER A O 1
ATOM 1674 N N . GLN A 1 202 ? -52.302 -16.361 56.238 1.00 94.75 202 GLN A N 1
ATOM 1675 C CA . GLN A 1 202 ? -52.321 -15.850 57.617 1.00 94.75 202 GLN A CA 1
ATOM 1676 C C . GLN A 1 202 ? -53.234 -14.632 57.787 1.00 94.75 202 GLN A C 1
ATOM 1678 O O . GLN A 1 202 ? -53.967 -14.544 58.765 1.00 94.75 202 GLN A O 1
ATOM 1683 N N . VAL A 1 203 ? -53.217 -13.691 56.839 1.00 95.31 203 VAL A N 1
ATOM 1684 C CA . VAL A 1 203 ? -54.110 -12.525 56.848 1.00 95.31 203 VAL A CA 1
ATOM 1685 C C . VAL A 1 203 ? -55.561 -12.962 56.695 1.00 95.31 203 VAL A C 1
ATOM 1687 O O . VAL A 1 203 ? -56.415 -12.420 57.386 1.00 95.31 203 VAL A O 1
ATOM 1690 N N . LYS A 1 204 ? -55.859 -13.951 55.842 1.00 93.81 204 LYS A N 1
ATOM 1691 C CA . LYS A 1 204 ? -57.209 -14.527 55.756 1.00 93.81 204 LYS A CA 1
ATOM 1692 C C . LYS A 1 204 ? -57.627 -15.173 57.075 1.00 93.81 204 LYS A C 1
ATOM 1694 O O . LYS A 1 204 ? -58.731 -14.900 57.530 1.00 93.81 204 LYS A O 1
ATOM 1699 N N . ASP A 1 205 ? -56.752 -15.947 57.709 1.00 92.56 205 ASP A N 1
ATOM 1700 C CA . ASP A 1 205 ? -57.035 -16.584 58.998 1.00 92.56 205 ASP A CA 1
ATOM 1701 C C . ASP A 1 205 ? -57.291 -15.525 60.083 1.00 92.56 205 ASP A C 1
ATOM 1703 O O . ASP A 1 205 ? -58.325 -15.553 60.749 1.00 92.56 205 ASP A O 1
ATOM 1707 N N . LEU A 1 206 ? -56.417 -14.519 60.197 1.00 92.62 206 LEU A N 1
ATOM 1708 C CA . LEU A 1 206 ? -56.589 -13.383 61.107 1.00 92.62 206 LEU A CA 1
ATOM 1709 C C . LEU A 1 206 ? -57.848 -12.577 60.801 1.00 92.62 206 LEU A C 1
ATOM 1711 O O . LEU A 1 206 ? -58.512 -12.129 61.725 1.00 92.62 206 LEU A O 1
ATOM 1715 N N . TRP A 1 207 ? -58.198 -12.400 59.529 1.00 90.94 207 TRP A N 1
ATOM 1716 C CA . TRP A 1 207 ? -59.426 -11.725 59.127 1.00 90.94 207 TRP A CA 1
ATOM 1717 C C . TRP A 1 207 ? -60.661 -12.523 59.548 1.00 90.94 207 TRP A C 1
ATOM 1719 O O . TRP A 1 207 ? -61.593 -11.947 60.102 1.00 90.94 207 TRP A O 1
ATOM 1729 N N . THR A 1 208 ? -60.659 -13.847 59.363 1.00 87.56 208 THR A N 1
ATOM 1730 C CA . THR A 1 208 ? -61.751 -14.712 59.841 1.00 87.56 208 THR A CA 1
ATOM 1731 C C . THR A 1 208 ? -61.846 -14.737 61.367 1.00 87.56 208 THR A C 1
ATOM 1733 O O . THR A 1 208 ? -62.946 -14.730 61.913 1.00 87.56 208 THR A O 1
ATOM 1736 N N . TYR A 1 209 ? -60.707 -14.691 62.061 1.00 87.88 209 TYR A N 1
ATOM 1737 C CA . TYR A 1 209 ? -60.630 -14.588 63.517 1.00 87.88 209 TYR A CA 1
ATOM 1738 C C . TYR A 1 209 ? -61.098 -13.217 64.028 1.00 87.88 209 TYR A C 1
ATOM 1740 O O . TYR A 1 209 ? -61.856 -13.132 64.984 1.00 87.88 209 TYR A O 1
ATOM 1748 N N . ALA A 1 210 ? -60.717 -12.126 63.365 1.00 83.56 210 ALA A N 1
ATOM 1749 C CA . ALA A 1 210 ? -61.209 -10.790 63.677 1.00 83.56 210 ALA A CA 1
ATOM 1750 C C . ALA A 1 210 ? -62.719 -10.695 63.428 1.00 83.56 210 ALA A C 1
ATOM 1752 O O . ALA A 1 210 ? -63.441 -10.188 64.274 1.00 83.56 210 ALA A O 1
ATOM 1753 N N . GLN A 1 211 ? -63.224 -11.252 62.323 1.00 78.69 211 GLN A N 1
ATOM 1754 C CA . GLN A 1 211 ? -64.664 -11.344 62.075 1.00 78.69 211 GLN A CA 1
ATOM 1755 C C . GLN A 1 211 ? -65.399 -12.171 63.138 1.00 78.69 211 GLN A C 1
ATOM 1757 O O . GLN A 1 211 ? -66.543 -11.848 63.446 1.00 78.69 211 GLN A O 1
ATOM 1762 N N . SER A 1 212 ? -64.772 -13.199 63.723 1.00 77.56 212 SER A N 1
ATOM 1763 C CA . SER A 1 212 ? -65.375 -13.968 64.821 1.00 77.56 212 SER A CA 1
ATOM 1764 C C . SER A 1 212 ? -65.277 -13.270 66.185 1.00 77.56 212 SER A C 1
ATOM 1766 O O . SER A 1 212 ? -66.138 -13.489 67.038 1.00 77.56 212 SER A O 1
ATOM 1768 N N . LEU A 1 213 ? -64.277 -12.402 66.381 1.00 69.56 213 LEU A N 1
ATOM 1769 C CA . LEU A 1 213 ? -64.094 -11.559 67.571 1.00 69.56 213 LEU A CA 1
ATOM 1770 C C . LEU A 1 213 ? -64.894 -10.266 67.554 1.00 69.56 213 LEU A C 1
ATOM 1772 O O . LEU A 1 213 ? -65.150 -9.720 68.624 1.00 69.56 213 LEU A O 1
ATOM 1776 N N . VAL A 1 214 ? -65.312 -9.786 66.381 1.00 53.84 214 VAL A N 1
ATOM 1777 C CA . VAL A 1 214 ? -66.293 -8.704 66.257 1.00 53.84 214 VAL A CA 1
ATOM 1778 C C . VAL A 1 214 ? -67.665 -9.262 66.652 1.00 53.84 214 VAL A C 1
ATOM 1780 O O . VAL A 1 214 ? -68.583 -9.436 65.856 1.00 53.84 214 VAL A O 1
ATOM 1783 N N . ARG A 1 215 ? -67.801 -9.544 67.947 1.00 50.34 215 ARG A N 1
ATOM 1784 C CA . ARG A 1 215 ? -69.012 -9.233 68.683 1.00 50.34 215 ARG A CA 1
ATOM 1785 C C . ARG A 1 215 ? -68.953 -7.741 68.962 1.00 50.34 215 ARG A C 1
ATOM 1787 O O . ARG A 1 215 ? -67.973 -7.231 69.492 1.00 50.34 215 ARG A O 1
ATOM 1794 N N . VAL A 1 216 ? -69.995 -7.059 68.512 1.00 49.28 216 VAL A N 1
ATOM 1795 C CA . VAL A 1 216 ? -70.290 -5.663 68.814 1.00 49.28 216 VAL A CA 1
ATOM 1796 C C . VAL A 1 216 ? -70.344 -5.520 70.332 1.00 49.28 216 VAL A C 1
ATOM 1798 O O . VAL A 1 216 ? -71.372 -5.820 70.920 1.00 49.28 216 VAL A O 1
ATOM 1801 N N . GLU A 1 217 ? -69.250 -5.116 70.966 1.00 37.41 217 GLU A N 1
ATOM 1802 C CA . GLU A 1 217 ? -69.243 -4.719 72.370 1.00 37.41 217 GLU A CA 1
ATOM 1803 C C . GLU A 1 217 ? -68.151 -3.664 72.596 1.00 37.41 217 GLU A C 1
ATOM 1805 O O . GLU A 1 217 ? -66.998 -3.784 72.184 1.00 37.41 217 GLU A O 1
ATOM 1810 N N . SER A 1 218 ? -68.635 -2.569 73.160 1.00 45.50 218 SER A N 1
ATOM 1811 C CA . SER A 1 218 ? -68.059 -1.266 73.455 1.00 45.50 218 SER A CA 1
ATOM 1812 C C . SER A 1 218 ? -66.907 -1.267 74.464 1.00 45.50 218 SER A C 1
ATOM 1814 O O . SER A 1 218 ? -66.831 -2.142 75.316 1.00 45.50 218 SER A O 1
ATOM 1816 N N . ASP A 1 219 ? -66.106 -0.196 74.390 1.00 44.72 219 ASP A N 1
ATOM 1817 C CA . ASP A 1 219 ? -65.425 0.524 75.478 1.00 44.72 219 ASP A CA 1
ATOM 1818 C C . ASP A 1 219 ? -64.768 -0.279 76.617 1.00 44.72 219 ASP A C 1
ATOM 1820 O O . ASP A 1 219 ? -65.447 -0.822 77.478 1.00 44.72 219 ASP A O 1
ATOM 1824 N N . HIS A 1 220 ? -63.431 -0.190 76.729 1.00 37.12 220 HIS A N 1
ATOM 1825 C CA . HIS A 1 220 ? -62.775 0.322 77.947 1.00 37.12 220 HIS A CA 1
ATOM 1826 C C . HIS A 1 220 ? -61.237 0.435 77.831 1.00 37.12 220 HIS A C 1
ATOM 1828 O O . HIS A 1 220 ? -60.515 -0.536 77.629 1.00 37.12 220 HIS A O 1
ATOM 1834 N N . ILE A 1 221 ? -60.766 1.680 77.977 1.00 45.12 221 ILE A N 1
ATOM 1835 C CA . ILE A 1 221 ? -59.739 2.184 78.915 1.00 45.12 221 ILE A CA 1
ATOM 1836 C C . ILE A 1 221 ? -58.685 1.168 79.405 1.00 45.12 221 ILE A C 1
ATOM 1838 O O . ILE A 1 221 ? -58.998 0.284 80.197 1.00 45.12 221 ILE A O 1
ATOM 1842 N N . PHE A 1 222 ? -57.403 1.419 79.097 1.00 38.38 222 PHE A N 1
ATOM 1843 C CA . PHE A 1 222 ? -56.278 0.866 79.864 1.00 38.38 222 PHE A CA 1
ATOM 1844 C C . PHE A 1 222 ? -55.403 1.959 80.489 1.00 38.38 222 PHE A C 1
ATOM 1846 O O . PHE A 1 222 ? -54.936 2.884 79.826 1.00 38.38 222 PHE A O 1
ATOM 1853 N N . MET A 1 223 ? -55.223 1.816 81.805 1.00 37.47 223 MET A N 1
ATOM 1854 C CA . MET A 1 223 ? -54.477 2.683 82.712 1.00 37.47 223 MET A CA 1
ATOM 1855 C C . MET A 1 223 ? -52.954 2.546 82.560 1.00 37.47 223 MET A C 1
ATOM 1857 O O . MET A 1 223 ? -52.432 1.463 82.300 1.00 37.47 223 MET A O 1
ATOM 1861 N N . LYS A 1 224 ? -52.247 3.655 82.816 1.00 36.56 224 LYS A N 1
ATOM 1862 C CA . LYS A 1 224 ? -50.793 3.733 83.037 1.00 36.56 224 LYS A CA 1
ATOM 1863 C C . LYS A 1 224 ? -50.413 3.207 84.430 1.00 36.56 224 LYS A C 1
ATOM 1865 O O . LYS A 1 224 ? -51.158 3.422 85.383 1.00 36.56 224 LYS A O 1
ATOM 1870 N N . ARG A 1 225 ? -49.222 2.602 84.543 1.00 37.03 225 ARG A N 1
ATOM 1871 C CA . ARG A 1 225 ? -48.522 2.319 85.810 1.00 37.03 225 ARG A CA 1
ATOM 1872 C C . ARG A 1 225 ? -47.107 2.916 85.817 1.00 37.03 225 ARG A C 1
ATOM 1874 O O . ARG A 1 225 ? -46.393 2.843 84.822 1.00 37.03 225 ARG A O 1
ATOM 1881 N N . ASP A 1 226 ? -46.805 3.470 86.982 1.00 42.94 226 ASP A N 1
ATOM 1882 C CA . ASP A 1 226 ? -45.647 4.156 87.574 1.00 42.94 226 ASP A CA 1
ATOM 1883 C C . ASP A 1 226 ? -44.212 3.819 87.118 1.00 42.94 226 ASP A C 1
ATOM 1885 O O . ASP A 1 226 ? -43.824 2.660 86.967 1.00 42.94 226 ASP A O 1
ATOM 1889 N N . THR A 1 227 ? -43.374 4.865 87.005 1.00 46.19 227 THR A N 1
ATOM 1890 C CA . THR A 1 227 ? -41.891 4.788 86.997 1.00 46.19 227 THR A CA 1
ATOM 1891 C C . THR A 1 227 ? -41.249 6.125 87.442 1.00 46.19 227 THR A C 1
ATOM 1893 O O . THR A 1 227 ? -40.475 6.759 86.734 1.00 46.19 227 THR A O 1
ATOM 1896 N N . ASP A 1 228 ? -41.567 6.578 88.655 1.00 53.97 228 ASP A N 1
ATOM 1897 C CA . ASP A 1 228 ? -41.412 7.977 89.111 1.00 53.97 228 ASP A CA 1
ATOM 1898 C C . ASP A 1 228 ? -40.006 8.494 89.503 1.00 53.97 228 ASP A C 1
ATOM 1900 O O . ASP A 1 228 ? -39.886 9.592 90.045 1.00 53.97 228 ASP A O 1
ATOM 1904 N N . VAL A 1 229 ? -38.908 7.778 89.223 1.00 55.41 229 VAL A N 1
ATOM 1905 C CA . VAL A 1 229 ? -37.551 8.267 89.598 1.00 55.41 229 VAL A CA 1
ATOM 1906 C C . VAL A 1 229 ? -36.590 8.400 88.413 1.00 55.41 229 VAL A C 1
ATOM 1908 O O . VAL A 1 229 ? -35.774 9.318 88.401 1.00 55.41 229 VAL A O 1
ATOM 1911 N N . PHE A 1 230 ? -36.735 7.589 87.360 1.00 53.41 230 PHE A N 1
ATOM 1912 C CA . PHE A 1 230 ? -36.051 7.838 86.079 1.00 53.41 230 PHE A CA 1
ATOM 1913 C C . PHE A 1 230 ? -36.705 8.979 85.284 1.00 53.41 230 PHE A C 1
ATOM 1915 O O . PHE A 1 230 ? -36.033 9.641 84.492 1.00 53.41 230 PHE A O 1
ATOM 1922 N N . ASN A 1 231 ? -37.992 9.241 85.537 1.00 58.78 231 ASN A N 1
ATOM 1923 C CA . ASN A 1 231 ? -38.767 10.248 84.823 1.00 58.78 231 ASN A CA 1
ATOM 1924 C C . ASN A 1 231 ? -38.260 11.665 85.074 1.00 58.78 231 ASN A C 1
ATOM 1926 O O . ASN A 1 231 ? -38.140 12.400 84.116 1.00 58.78 231 ASN A O 1
ATOM 1930 N N . LYS A 1 232 ? -37.837 12.047 86.284 1.00 65.69 232 LYS A N 1
ATOM 1931 C CA . LYS A 1 232 ? -37.458 13.448 86.564 1.00 65.69 232 LYS A CA 1
ATOM 1932 C C . LYS A 1 232 ? -36.224 13.940 85.800 1.00 65.69 232 LYS A C 1
ATOM 1934 O O . LYS A 1 232 ? -36.166 15.088 85.368 1.00 65.69 232 LYS A O 1
ATOM 1939 N N . THR A 1 233 ? -35.217 13.088 85.628 1.00 68.44 233 THR A N 1
ATOM 1940 C CA . THR A 1 233 ? -33.991 13.442 84.891 1.00 68.44 233 THR A CA 1
ATOM 1941 C C . THR A 1 233 ? -34.248 13.475 83.386 1.00 68.44 233 THR A C 1
ATOM 1943 O O . THR A 1 233 ? -33.781 14.384 82.703 1.00 68.44 233 THR A O 1
ATOM 1946 N N . LEU A 1 234 ? -35.035 12.515 82.887 1.00 69.06 234 LEU A N 1
ATOM 1947 C CA . LEU A 1 234 ? -35.512 12.483 81.506 1.00 69.06 234 LEU A CA 1
ATOM 1948 C C . LEU A 1 234 ? -36.472 13.635 81.207 1.00 69.06 234 LEU A C 1
ATOM 1950 O O . LEU A 1 234 ? -36.378 14.206 80.136 1.00 69.06 234 LEU A O 1
ATOM 1954 N N . GLU A 1 235 ? -37.331 14.024 82.143 1.00 72.50 235 GLU A N 1
ATOM 1955 C CA . GLU A 1 235 ? -38.251 15.162 82.049 1.00 72.50 235 GLU A CA 1
ATOM 1956 C C . GLU A 1 235 ? -37.484 16.476 81.994 1.00 72.50 235 GLU A C 1
ATOM 1958 O O . GLU A 1 235 ? -37.802 17.316 81.165 1.00 72.50 235 GLU A O 1
ATOM 1963 N N . ASN A 1 236 ? -36.426 16.642 82.793 1.00 79.81 236 ASN A N 1
ATOM 1964 C CA . ASN A 1 236 ? -35.574 17.830 82.711 1.00 79.81 236 ASN A CA 1
ATOM 1965 C C . ASN A 1 236 ? -34.800 17.895 81.384 1.00 79.81 236 ASN A C 1
ATOM 1967 O O . ASN A 1 236 ? -34.656 18.971 80.804 1.00 79.81 236 ASN A O 1
ATOM 1971 N N . GLN A 1 237 ? -34.314 16.755 80.879 1.00 80.00 237 GLN A N 1
ATOM 1972 C CA . GLN A 1 237 ? -33.667 16.691 79.565 1.00 80.00 237 GLN A CA 1
ATOM 1973 C C . GLN A 1 237 ? -34.666 16.894 78.421 1.00 80.00 237 GLN A C 1
ATOM 1975 O O . GLN A 1 237 ? -34.346 17.596 77.468 1.00 80.00 237 GLN A O 1
ATOM 1980 N N . LEU A 1 238 ? -35.873 16.336 78.527 1.00 79.81 238 LEU A N 1
ATOM 1981 C CA . LEU A 1 238 ? -36.965 16.524 77.575 1.00 79.81 238 LEU A CA 1
ATOM 1982 C C . LEU A 1 238 ? -37.433 17.973 77.571 1.00 79.81 238 LEU A C 1
ATOM 1984 O O . LEU A 1 238 ? -37.558 18.531 76.495 1.00 79.81 238 LEU A O 1
ATOM 1988 N N . ALA A 1 239 ? -37.586 18.610 78.731 1.00 83.94 239 ALA A N 1
ATOM 1989 C CA . ALA A 1 239 ? -37.950 20.020 78.839 1.00 83.94 239 ALA A CA 1
ATOM 1990 C C . ALA A 1 239 ? -36.871 20.935 78.238 1.00 83.94 239 ALA A C 1
ATOM 1992 O O . ALA A 1 239 ? -37.185 21.906 77.554 1.00 83.94 239 ALA A O 1
ATOM 1993 N N . TYR A 1 240 ? -35.589 20.613 78.444 1.00 85.25 240 TYR A N 1
ATOM 1994 C CA . TYR A 1 240 ? -34.489 21.341 77.809 1.00 85.25 240 TYR A CA 1
ATOM 1995 C C . TYR A 1 240 ? -34.491 21.169 76.282 1.00 85.25 240 TYR A C 1
ATOM 1997 O O . TYR A 1 240 ? -34.335 22.140 75.544 1.00 85.25 240 TYR A O 1
ATOM 2005 N N . LEU A 1 241 ? -34.706 19.944 75.801 1.00 83.62 241 LEU A N 1
ATOM 2006 C CA . LEU A 1 241 ? -34.742 19.632 74.373 1.00 83.62 241 LEU A CA 1
ATOM 2007 C C . LEU A 1 241 ? -35.988 20.218 73.694 1.00 83.62 241 LEU A C 1
ATOM 2009 O O . LEU A 1 241 ? -35.905 20.713 72.576 1.00 83.62 241 LEU A O 1
ATOM 2013 N N . GLU A 1 242 ? -37.118 20.230 74.394 1.00 82.81 242 GLU A N 1
ATOM 2014 C CA . GLU A 1 242 ? -38.368 20.851 73.968 1.00 82.81 242 GLU A CA 1
ATOM 2015 C C . GLU A 1 242 ? -38.214 22.370 73.860 1.00 82.81 242 GLU A C 1
ATOM 2017 O O . GLU A 1 242 ? -38.617 22.922 72.839 1.00 82.81 242 GLU A O 1
ATOM 2022 N N . ASN A 1 243 ? -37.532 23.021 74.813 1.00 87.62 243 ASN A N 1
ATOM 2023 C CA . ASN A 1 243 ? -37.178 24.445 74.726 1.00 87.62 243 ASN A CA 1
ATOM 2024 C C . ASN A 1 243 ? -36.256 24.764 73.538 1.00 87.62 243 ASN A C 1
ATOM 2026 O O . ASN A 1 243 ? -36.451 25.758 72.846 1.00 87.62 243 ASN A O 1
ATOM 2030 N N . ILE A 1 244 ? -35.264 23.919 73.248 1.00 83.75 244 ILE A N 1
ATOM 2031 C CA . ILE A 1 244 ? -34.430 24.111 72.050 1.00 83.75 244 ILE A CA 1
ATOM 2032 C C . ILE A 1 244 ? -35.280 23.938 70.786 1.00 83.75 244 ILE A C 1
ATOM 2034 O O . ILE A 1 244 ? -35.168 24.709 69.834 1.00 83.75 244 ILE A O 1
ATOM 2038 N N . CYS A 1 245 ? -36.149 22.928 70.753 1.00 80.12 245 CYS A N 1
ATOM 2039 C CA . CYS A 1 245 ? -37.008 22.684 69.606 1.00 80.12 245 CYS A CA 1
ATOM 2040 C C . CYS A 1 245 ? -38.061 23.786 69.411 1.00 80.12 245 CYS A C 1
ATOM 2042 O O . CYS A 1 245 ? -38.398 24.056 68.259 1.00 80.12 245 CYS A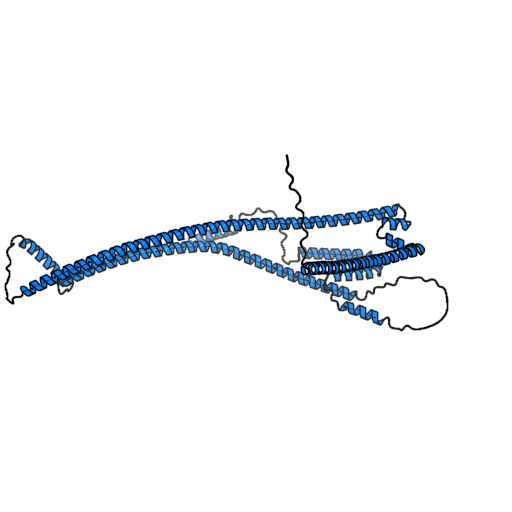 O 1
ATOM 2044 N N . THR A 1 246 ? -38.587 24.421 70.468 1.00 82.75 246 THR A N 1
ATOM 2045 C CA . THR A 1 246 ? -39.486 25.586 70.351 1.00 82.75 246 THR A CA 1
ATOM 2046 C C . THR A 1 246 ? -38.745 26.794 69.795 1.00 82.75 246 THR A C 1
ATOM 2048 O O . THR A 1 246 ? -39.215 27.371 68.819 1.00 82.75 246 THR A O 1
ATOM 2051 N N . GLU A 1 247 ? -37.557 27.116 70.312 1.00 84.94 247 GLU A N 1
ATOM 2052 C CA . GLU A 1 247 ? -36.734 28.210 69.780 1.00 84.94 247 GLU A CA 1
ATOM 2053 C C . GLU A 1 247 ? -36.410 28.003 68.294 1.00 84.94 247 GLU A C 1
ATOM 2055 O O . GLU A 1 247 ? -36.589 28.900 67.471 1.00 84.94 247 GLU A O 1
ATOM 2060 N N . VAL A 1 248 ? -35.996 26.792 67.910 1.00 80.81 248 VAL A N 1
ATOM 2061 C CA . VAL A 1 248 ? -35.685 26.459 66.512 1.00 80.81 248 VAL A CA 1
ATOM 2062 C C . VAL A 1 248 ? -36.940 26.488 65.631 1.00 80.81 248 VAL A C 1
ATOM 2064 O O . VAL A 1 248 ? -36.875 26.930 64.481 1.00 80.81 248 VAL A O 1
ATOM 2067 N N . LYS A 1 249 ? -38.091 26.047 66.151 1.00 83.62 249 LYS A N 1
ATOM 2068 C CA . LYS A 1 249 ? -39.387 26.110 65.459 1.00 83.62 249 LYS A CA 1
ATOM 2069 C C . LYS A 1 249 ? -39.812 27.556 65.192 1.00 83.62 249 LYS A C 1
ATOM 2071 O O . LYS A 1 249 ? -40.280 27.837 64.086 1.00 83.62 249 LYS A O 1
ATOM 2076 N N . ASP A 1 250 ? -39.610 28.447 66.159 1.00 81.75 250 ASP A N 1
ATOM 2077 C CA . ASP A 1 250 ? -39.944 29.867 66.052 1.00 81.75 250 ASP A CA 1
ATOM 2078 C C . ASP A 1 250 ? -38.995 30.593 65.088 1.00 81.75 250 ASP A C 1
ATOM 2080 O O . ASP A 1 250 ? -39.447 31.339 64.220 1.00 81.75 250 ASP A O 1
ATOM 2084 N N . VAL A 1 251 ? -37.690 30.299 65.147 1.00 83.75 251 VAL A N 1
ATOM 2085 C CA . VAL A 1 251 ? -36.683 30.864 64.228 1.00 83.75 251 VAL A CA 1
ATOM 2086 C C . VAL A 1 251 ? -36.897 30.401 62.782 1.00 83.75 251 VAL A C 1
ATOM 2088 O O . VAL A 1 251 ? -36.760 31.193 61.850 1.00 83.75 251 VAL A O 1
ATOM 2091 N N . LEU A 1 252 ? -37.242 29.128 62.566 1.00 78.12 252 LEU A N 1
ATOM 2092 C CA . LEU A 1 252 ? -37.462 28.562 61.226 1.00 78.12 252 LEU A CA 1
ATOM 2093 C C . LEU A 1 252 ? -38.913 28.694 60.731 1.00 78.12 252 LEU A C 1
ATOM 2095 O O . LEU A 1 252 ? -39.224 28.229 59.627 1.00 78.12 252 LEU A O 1
ATOM 2099 N N . LEU A 1 253 ? -39.788 29.328 61.523 1.00 82.62 253 LEU A N 1
ATOM 2100 C CA . LEU A 1 253 ? -41.201 29.584 61.222 1.00 82.62 253 LEU A CA 1
ATOM 2101 C C . LEU A 1 253 ? -41.957 28.312 60.796 1.00 82.62 253 LEU A C 1
ATOM 2103 O O . LEU A 1 253 ? -42.659 28.280 59.778 1.00 82.62 253 LEU A O 1
ATOM 2107 N N . VAL A 1 254 ? -41.785 27.229 61.554 1.00 80.69 254 VAL A N 1
ATOM 2108 C CA . VAL A 1 254 ? -42.355 25.913 61.232 1.00 80.69 254 VAL A CA 1
ATOM 2109 C C . VAL A 1 254 ? -43.605 25.637 62.076 1.00 80.69 254 VAL A C 1
ATOM 2111 O O . VAL A 1 254 ? -43.638 25.896 63.273 1.00 80.69 254 VAL A O 1
ATOM 2114 N N . ARG A 1 255 ? -44.668 25.092 61.468 1.00 79.81 255 ARG A N 1
ATOM 2115 C CA . ARG A 1 255 ? -45.959 24.874 62.152 1.00 79.81 255 ARG A CA 1
ATOM 2116 C C . ARG A 1 255 ? -45.921 23.721 63.162 1.00 79.81 255 ARG A C 1
ATOM 2118 O O . ARG A 1 255 ? -46.556 23.816 64.212 1.00 79.81 255 ARG A O 1
ATOM 2125 N N . SER A 1 256 ? -45.156 22.665 62.882 1.00 81.88 256 SER A N 1
ATOM 2126 C CA . SER A 1 256 ? -45.059 21.463 63.719 1.00 81.88 256 SER A CA 1
ATOM 2127 C C . SER A 1 256 ? -43.613 20.969 63.877 1.00 81.88 256 SER A C 1
ATOM 2129 O O . SER A 1 256 ? -42.760 21.234 63.034 1.00 81.88 256 SER A O 1
ATOM 2131 N N . TYR A 1 257 ? -43.327 20.215 64.944 1.00 77.50 257 TYR A N 1
ATOM 2132 C CA . TYR A 1 257 ? -42.010 19.585 65.128 1.00 77.50 257 TYR A CA 1
ATOM 2133 C C . TYR A 1 257 ? -41.711 18.514 64.071 1.00 77.50 257 TYR A C 1
ATOM 2135 O O . TYR A 1 257 ? -40.555 18.292 63.719 1.00 77.50 257 TYR A O 1
ATOM 2143 N N . HIS A 1 258 ? -42.746 17.873 63.525 1.00 80.75 258 HIS A N 1
ATOM 2144 C CA . HIS A 1 258 ? -42.583 16.879 62.468 1.00 80.75 258 HIS A CA 1
ATOM 2145 C C . HIS A 1 258 ? -42.118 17.527 61.155 1.00 80.75 258 HIS A C 1
ATOM 2147 O O . HIS A 1 258 ? -41.199 17.029 60.508 1.00 80.75 258 HIS A O 1
ATOM 2153 N N . ASP A 1 259 ? -42.663 18.704 60.827 1.00 81.31 259 ASP A N 1
ATOM 2154 C CA . ASP A 1 259 ? -42.201 19.509 59.691 1.00 81.31 259 ASP A CA 1
ATOM 2155 C C . ASP A 1 259 ? -40.752 19.988 59.877 1.00 81.31 259 ASP A C 1
ATOM 2157 O O . ASP A 1 259 ? -40.015 20.113 58.898 1.00 81.31 259 ASP A O 1
ATOM 2161 N N . LEU A 1 260 ? -40.325 20.259 61.118 1.00 83.12 260 LEU A N 1
ATOM 2162 C CA . LEU A 1 260 ? -38.951 20.665 61.421 1.00 83.12 260 LEU A CA 1
ATOM 2163 C C . LEU A 1 260 ? -37.971 19.529 61.101 1.00 83.12 260 LEU A C 1
ATOM 2165 O O . LEU A 1 260 ? -36.997 19.745 60.380 1.00 83.12 260 LEU A O 1
ATOM 2169 N N . LEU A 1 261 ? -38.255 18.320 61.594 1.00 81.62 261 LEU A N 1
ATOM 2170 C CA . LEU A 1 261 ? -37.429 17.138 61.337 1.00 81.62 261 LEU A CA 1
ATOM 2171 C C . LEU A 1 261 ? -37.397 16.787 59.849 1.00 81.62 261 LEU A C 1
ATOM 2173 O O . LEU A 1 261 ? -36.315 16.598 59.303 1.00 81.62 261 LEU A O 1
ATOM 2177 N N . SER A 1 262 ? -38.548 16.813 59.169 1.00 85.50 262 SER A N 1
ATOM 2178 C CA . SER A 1 262 ? -38.613 16.557 57.726 1.00 85.50 262 SER A CA 1
ATOM 2179 C C . SER A 1 262 ? -37.792 17.573 56.921 1.00 85.50 262 SER A C 1
ATOM 2181 O O . SER A 1 262 ? -37.091 17.207 55.980 1.00 85.50 262 SER A O 1
ATOM 2183 N N . ARG A 1 263 ? -37.804 18.861 57.296 1.00 84.19 263 ARG A N 1
ATOM 2184 C CA . ARG A 1 263 ? -36.964 19.882 56.644 1.00 84.19 263 ARG A CA 1
ATOM 2185 C C . ARG A 1 263 ? -35.475 19.658 56.885 1.00 84.19 263 ARG A C 1
ATOM 2187 O O . ARG A 1 263 ? -34.696 19.851 55.955 1.00 84.19 263 ARG A O 1
ATOM 2194 N N . LEU A 1 264 ? -35.082 19.251 58.092 1.00 85.31 264 LEU A N 1
ATOM 2195 C CA . LEU A 1 264 ? -33.687 18.947 58.418 1.00 85.31 264 LEU A CA 1
ATOM 2196 C C . LEU A 1 264 ? -33.194 17.684 57.700 1.00 85.31 264 LEU A C 1
ATOM 2198 O O . LEU A 1 264 ? -32.083 17.690 57.169 1.00 85.31 264 LEU A O 1
ATOM 2202 N N . GLU A 1 265 ? -34.022 16.641 57.607 1.00 89.38 265 GLU A N 1
ATOM 2203 C CA . GLU A 1 265 ? -33.733 15.448 56.802 1.00 89.38 265 GLU A CA 1
ATOM 2204 C C . GLU A 1 265 ? -33.578 15.815 55.326 1.00 89.38 265 GLU A C 1
ATOM 2206 O O . GLU A 1 265 ? -32.519 15.554 54.756 1.00 89.38 265 GLU A O 1
ATOM 2211 N N . ASN A 1 266 ? -34.539 16.539 54.743 1.00 89.12 266 ASN A N 1
ATOM 2212 C CA . ASN A 1 266 ? -34.454 17.015 53.358 1.00 89.12 266 ASN A CA 1
ATOM 2213 C C . ASN A 1 266 ? -33.199 17.873 53.124 1.00 89.12 266 ASN A C 1
ATOM 2215 O O . ASN A 1 266 ? -32.514 17.736 52.112 1.00 89.12 266 ASN A O 1
ATOM 2219 N N . GLN A 1 267 ? -32.846 18.749 54.070 1.00 90.69 267 GLN A N 1
ATOM 2220 C CA . GLN A 1 267 ? -31.625 19.551 53.996 1.00 90.69 267 GLN A CA 1
ATOM 2221 C C . GLN A 1 267 ? -30.362 18.677 54.045 1.00 90.69 267 GLN A C 1
ATOM 2223 O O . GLN A 1 267 ? -29.400 18.946 53.317 1.00 90.69 267 GLN A O 1
ATOM 2228 N N . SER A 1 268 ? -30.353 17.630 54.872 1.00 90.62 268 SER A N 1
ATOM 2229 C CA . SER A 1 268 ? -29.248 16.673 54.945 1.00 90.62 268 SER A CA 1
ATOM 2230 C C . SER A 1 268 ? -29.106 15.873 53.645 1.00 90.62 268 SER A C 1
ATOM 2232 O O . SER A 1 268 ? -27.999 15.766 53.114 1.00 90.62 268 SER A O 1
ATOM 2234 N N . GLU A 1 269 ? -30.217 15.422 53.057 1.00 93.31 269 GLU A N 1
ATOM 2235 C CA . GLU A 1 269 ? -30.245 14.709 51.778 1.00 93.31 269 GLU A CA 1
ATOM 2236 C C . GLU A 1 269 ? -29.768 15.603 50.633 1.00 93.31 269 GLU A C 1
ATOM 2238 O O . GLU A 1 269 ? -28.911 15.207 49.839 1.00 93.31 269 GLU A O 1
ATOM 2243 N N . HIS A 1 270 ? -30.242 16.851 50.581 1.00 93.00 270 HIS A N 1
ATOM 2244 C CA . HIS A 1 270 ? -29.777 17.835 49.608 1.00 93.00 270 HIS A CA 1
ATOM 2245 C C . HIS A 1 270 ? -28.283 18.123 49.747 1.00 93.00 270 HIS A C 1
ATOM 2247 O O . HIS A 1 270 ? -27.584 18.213 48.736 1.00 93.00 270 HIS A O 1
ATOM 2253 N N . ARG A 1 271 ? -27.763 18.223 50.976 1.00 94.94 271 ARG A N 1
ATOM 2254 C CA . ARG A 1 271 ? -26.326 18.393 51.217 1.00 94.94 271 ARG A CA 1
ATOM 2255 C C . ARG A 1 271 ? -25.531 17.200 50.687 1.00 94.94 271 ARG A C 1
ATOM 2257 O O . ARG A 1 271 ? -24.535 17.409 49.997 1.00 94.94 271 ARG A O 1
ATOM 2264 N N . VAL A 1 272 ? -25.966 15.971 50.965 1.00 94.31 272 VAL A N 1
ATOM 2265 C CA . VAL A 1 272 ? -25.311 14.750 50.463 1.00 94.31 272 VAL A CA 1
ATOM 2266 C C . VAL A 1 272 ? -25.346 14.703 48.932 1.00 94.31 272 VAL A C 1
ATOM 2268 O O . VAL A 1 272 ? -24.317 14.459 48.301 1.00 94.31 272 VAL A O 1
ATOM 2271 N N . ALA A 1 273 ? -26.489 15.016 48.319 1.00 94.94 273 ALA A N 1
ATOM 2272 C CA . ALA A 1 273 ? -26.636 15.052 46.866 1.00 94.94 273 ALA A CA 1
ATOM 2273 C C . ALA A 1 273 ? -25.741 16.120 46.209 1.00 94.94 273 ALA A C 1
ATOM 2275 O O . ALA A 1 273 ? -25.124 15.866 45.171 1.00 94.94 273 ALA A O 1
ATOM 2276 N N . LEU A 1 274 ? -25.632 17.307 46.816 1.00 95.25 274 LEU A N 1
ATOM 2277 C CA . LEU A 1 274 ? -24.756 18.379 46.339 1.00 95.25 274 LEU A CA 1
ATOM 2278 C C . LEU A 1 274 ? -23.277 18.002 46.448 1.00 95.25 274 LEU A C 1
ATOM 2280 O O . LEU A 1 274 ? -22.529 18.252 45.504 1.00 95.25 274 LEU A O 1
ATOM 2284 N N . LEU A 1 275 ? -22.865 17.363 47.546 1.00 94.94 275 LEU A N 1
ATOM 2285 C CA . LEU A 1 275 ? -21.495 16.870 47.713 1.00 94.94 275 LEU A CA 1
ATOM 2286 C C . LEU A 1 275 ? -21.156 15.793 46.675 1.00 94.94 275 LEU A C 1
ATOM 2288 O O . LEU A 1 275 ? -20.129 15.892 46.008 1.00 94.94 275 LEU A O 1
ATOM 2292 N N . ALA A 1 276 ? -22.054 14.833 46.440 1.00 94.69 276 ALA A N 1
ATOM 2293 C CA . ALA A 1 276 ? -21.865 13.824 45.397 1.00 94.69 276 ALA A CA 1
ATOM 2294 C C . ALA A 1 276 ? -21.754 14.453 43.995 1.00 94.69 276 ALA A C 1
ATOM 2296 O O . ALA A 1 276 ? -20.927 14.044 43.177 1.00 94.69 276 ALA A O 1
ATOM 2297 N N . ARG A 1 277 ? -22.558 15.486 43.707 1.00 94.31 277 ARG A N 1
ATOM 2298 C CA . ARG A 1 277 ? -22.489 16.222 42.436 1.00 94.31 277 ARG A CA 1
ATOM 2299 C C . ARG A 1 277 ? -21.187 17.012 42.297 1.00 94.31 277 ARG A C 1
ATOM 2301 O O . ARG A 1 277 ? -20.649 17.098 41.193 1.00 94.31 277 ARG A O 1
ATOM 2308 N N . LEU A 1 278 ? -20.678 17.566 43.394 1.00 95.12 278 LEU A N 1
ATOM 2309 C CA . LEU A 1 278 ? -19.393 18.256 43.437 1.00 95.12 278 LEU A CA 1
ATOM 2310 C C . LEU A 1 278 ? -18.242 17.287 43.137 1.00 95.12 278 LEU A C 1
ATOM 2312 O O . LEU A 1 278 ? -17.431 17.586 42.262 1.00 95.12 278 LEU A O 1
ATOM 2316 N N . ASP A 1 279 ? -18.236 16.095 43.735 1.00 95.94 279 ASP A N 1
ATOM 2317 C CA . ASP A 1 279 ? -17.240 15.053 43.445 1.00 95.94 279 ASP A CA 1
ATOM 2318 C C . ASP A 1 279 ? -17.267 14.604 41.979 1.00 95.94 279 ASP A C 1
ATOM 2320 O O . ASP A 1 279 ? -16.222 14.454 41.340 1.00 95.94 279 ASP A O 1
ATOM 2324 N N . ILE A 1 280 ? -18.462 14.417 41.409 1.00 95.44 280 ILE A N 1
ATOM 2325 C CA . ILE A 1 280 ? -18.619 14.087 39.985 1.00 95.44 280 ILE A CA 1
ATOM 2326 C C . ILE A 1 280 ? -18.063 15.216 39.107 1.00 95.44 280 ILE A C 1
ATOM 2328 O O . ILE A 1 280 ? -17.364 14.949 38.129 1.00 95.44 280 ILE A O 1
ATOM 2332 N N . ASN A 1 281 ? -18.327 16.477 39.453 1.00 95.25 281 ASN A N 1
ATOM 2333 C CA . ASN A 1 281 ? -17.812 17.624 38.708 1.00 95.25 281 ASN A CA 1
ATOM 2334 C C . ASN A 1 281 ? -16.285 17.748 38.791 1.00 95.25 281 ASN A C 1
ATOM 2336 O O . ASN A 1 281 ? -15.660 18.066 37.779 1.00 95.25 281 ASN A O 1
ATOM 2340 N N . ILE A 1 282 ? -15.680 17.465 39.949 1.00 95.06 282 ILE A N 1
ATOM 2341 C CA . ILE A 1 282 ? -14.218 17.433 40.102 1.00 95.06 282 ILE A CA 1
ATOM 2342 C C . ILE A 1 282 ? -13.622 16.352 39.194 1.00 95.06 282 ILE A C 1
ATOM 2344 O O . ILE A 1 282 ? -12.747 16.655 38.382 1.00 95.06 282 ILE A O 1
ATOM 2348 N N . LYS A 1 283 ? -14.170 15.130 39.221 1.00 96.00 283 LYS A N 1
ATOM 2349 C CA . LYS A 1 283 ? -13.733 14.035 38.335 1.00 96.00 283 LYS A CA 1
ATOM 2350 C C . LYS A 1 283 ? -13.889 14.393 36.855 1.00 96.00 283 LYS A C 1
ATOM 2352 O O . LYS A 1 283 ? -12.988 14.156 36.054 1.00 96.00 283 LYS A O 1
ATOM 2357 N N . ASN A 1 284 ? -15.005 15.016 36.475 1.00 94.69 284 ASN A N 1
ATOM 2358 C CA . ASN A 1 284 ? -15.227 15.472 35.101 1.00 94.69 284 ASN A CA 1
ATOM 2359 C C . ASN A 1 284 ? -14.214 16.546 34.681 1.00 94.69 284 ASN A C 1
ATOM 2361 O O . ASN A 1 284 ? -13.706 16.506 33.558 1.00 94.69 284 ASN A O 1
ATOM 2365 N N . ARG A 1 285 ? -13.887 17.488 35.574 1.00 95.38 285 ARG A N 1
ATOM 2366 C CA . ARG A 1 285 ? -12.861 18.509 35.337 1.00 95.38 285 ARG A CA 1
ATOM 2367 C C . ARG A 1 285 ? -11.486 17.879 35.113 1.00 95.38 285 ARG A C 1
ATOM 2369 O O . ARG A 1 285 ? -10.794 18.292 34.186 1.00 95.38 285 ARG A O 1
ATOM 2376 N N . GLU A 1 286 ? -11.104 16.880 35.902 1.00 94.75 286 GLU A N 1
ATOM 2377 C CA . GLU A 1 286 ? -9.842 16.147 35.725 1.00 94.75 286 GLU A CA 1
ATOM 2378 C C . GLU A 1 286 ? -9.794 15.402 34.387 1.00 94.75 286 GLU A C 1
ATOM 2380 O O . GLU A 1 286 ? -8.814 15.504 33.649 1.00 94.75 286 GLU A O 1
ATOM 2385 N N . VAL A 1 287 ? -10.882 14.724 34.007 1.00 94.94 287 VAL A N 1
ATOM 2386 C CA . VAL A 1 287 ? -10.986 14.058 32.699 1.00 94.94 287 VAL A CA 1
ATOM 2387 C C . VAL A 1 287 ? -10.851 15.064 31.553 1.00 94.94 287 VAL A C 1
ATOM 2389 O O . VAL A 1 287 ? -10.162 14.787 30.569 1.00 94.94 287 VAL A O 1
ATOM 2392 N N . LEU A 1 288 ? -11.479 16.238 31.661 1.00 93.62 288 LEU A N 1
ATOM 2393 C CA . LEU A 1 288 ? -11.352 17.301 30.660 1.00 93.62 288 LEU A CA 1
ATOM 2394 C C . LEU A 1 288 ? -9.931 17.871 30.596 1.00 93.62 288 LEU A C 1
ATOM 2396 O O . LEU A 1 288 ? -9.427 18.104 29.497 1.00 93.62 288 LEU A O 1
ATOM 2400 N N . LEU A 1 289 ? -9.267 18.055 31.738 1.00 94.56 289 LEU A N 1
ATOM 2401 C CA . LEU A 1 289 ? -7.871 18.491 31.790 1.00 94.56 289 LEU A CA 1
ATOM 2402 C C . LEU A 1 289 ? -6.937 17.470 31.131 1.00 94.56 289 LEU A C 1
ATOM 2404 O O . LEU A 1 289 ? -6.101 17.859 30.316 1.00 94.56 289 LEU A O 1
ATOM 2408 N N . ASN A 1 290 ? -7.134 16.177 31.389 1.00 93.88 290 ASN A N 1
ATOM 2409 C CA . ASN A 1 290 ? -6.359 15.112 30.753 1.00 93.88 290 ASN A CA 1
ATOM 2410 C C . ASN A 1 290 ? -6.581 15.075 29.236 1.00 93.88 290 ASN A C 1
ATOM 2412 O O . ASN A 1 290 ? -5.618 15.013 28.472 1.00 93.88 290 ASN A O 1
ATOM 2416 N N . LYS A 1 291 ? -7.836 15.199 28.779 1.00 94.38 291 LYS A N 1
ATOM 2417 C CA . LYS A 1 291 ? -8.156 15.307 27.345 1.00 94.38 291 LYS A CA 1
ATOM 2418 C C . LYS A 1 291 ? -7.506 16.533 26.705 1.00 94.38 291 LYS A C 1
ATOM 2420 O O . LYS A 1 291 ? -6.968 16.428 25.607 1.00 94.38 291 LYS A O 1
ATOM 2425 N N . LYS A 1 292 ? -7.519 17.684 27.389 1.00 95.44 292 LYS A N 1
ATOM 2426 C CA . LYS A 1 292 ? -6.840 18.904 26.929 1.00 95.44 292 LYS A CA 1
ATOM 2427 C C . LYS A 1 292 ? -5.334 18.679 26.804 1.00 95.44 292 LYS A C 1
ATOM 2429 O O . LYS A 1 292 ? -4.754 19.071 25.798 1.00 95.44 292 LYS A O 1
ATOM 2434 N N . HIS A 1 293 ? -4.708 18.038 27.788 1.00 93.31 293 HIS A N 1
ATOM 2435 C CA . HIS A 1 293 ? -3.274 17.763 27.759 1.00 93.31 293 HIS A CA 1
ATOM 2436 C C . HIS A 1 293 ? -2.898 16.819 26.608 1.00 93.31 293 HIS A C 1
ATOM 2438 O O . HIS A 1 293 ? -1.970 17.099 25.854 1.00 93.31 293 HIS A O 1
ATOM 2444 N N . GLN A 1 294 ? -3.685 15.762 26.391 1.00 92.00 294 GLN A N 1
ATOM 2445 C CA . GLN A 1 294 ? -3.508 14.862 25.252 1.00 92.00 294 GLN A CA 1
ATOM 2446 C C . GLN A 1 294 ? -3.680 15.592 23.910 1.00 92.00 294 GLN A C 1
ATOM 2448 O O . GLN A 1 294 ? -2.885 15.397 22.995 1.00 92.00 294 GLN A O 1
ATOM 2453 N N . ALA A 1 295 ? -4.689 16.460 23.789 1.00 89.81 295 ALA A N 1
ATOM 2454 C CA . ALA A 1 295 ? -4.901 17.256 22.583 1.00 89.81 295 ALA A CA 1
ATOM 2455 C C . ALA A 1 295 ? -3.726 18.209 22.302 1.00 89.81 295 ALA A C 1
ATOM 2457 O O . ALA A 1 295 ? -3.336 18.364 21.147 1.00 89.81 295 ALA A O 1
ATOM 2458 N N . LEU A 1 296 ? -3.129 18.802 23.341 1.00 91.31 296 LEU A N 1
ATOM 2459 C CA . LEU A 1 296 ? -1.935 19.642 23.208 1.00 91.31 296 LEU A CA 1
ATOM 2460 C C . LEU A 1 296 ? -0.714 18.842 22.738 1.00 91.31 296 LEU A C 1
ATOM 2462 O O . LEU A 1 296 ? -0.034 19.282 21.817 1.00 91.31 296 LEU A O 1
ATOM 2466 N N . GLN A 1 297 ? -0.482 17.645 23.283 1.00 88.00 297 GLN A N 1
ATOM 2467 C CA . GLN A 1 297 ? 0.602 16.769 22.815 1.00 88.00 297 GLN A CA 1
ATOM 2468 C C . GLN A 1 297 ? 0.421 16.363 21.345 1.00 88.00 297 GLN A C 1
ATOM 2470 O O . GLN A 1 297 ? 1.378 16.350 20.571 1.00 88.00 297 GLN A O 1
ATOM 2475 N N . VAL A 1 298 ? -0.815 16.064 20.930 1.00 87.31 298 VAL A N 1
ATOM 2476 C CA . VAL A 1 298 ? -1.127 15.771 19.523 1.00 87.31 298 VAL A CA 1
ATOM 2477 C C . VAL A 1 298 ? -0.885 16.998 18.642 1.00 87.31 298 VAL A C 1
ATOM 2479 O O . VAL A 1 298 ? -0.313 16.861 17.563 1.00 87.31 298 VAL A O 1
ATOM 2482 N N . LEU A 1 299 ? -1.272 18.194 19.096 1.00 82.81 299 LEU A N 1
ATOM 2483 C CA . LEU A 1 299 ? -1.028 19.448 18.380 1.00 82.81 299 LEU A CA 1
ATOM 2484 C C . LEU A 1 299 ? 0.473 19.703 18.186 1.00 82.81 299 LEU A C 1
ATOM 2486 O O . LEU A 1 299 ? 0.890 20.045 17.083 1.00 82.81 299 LEU A O 1
ATOM 2490 N N . GLU A 1 300 ? 1.288 19.523 19.225 1.00 84.00 300 GLU A N 1
ATOM 2491 C CA . GLU A 1 300 ? 2.746 19.651 19.127 1.00 84.00 300 GLU A CA 1
ATOM 2492 C C . GLU A 1 300 ? 3.327 18.627 18.149 1.00 84.00 300 GLU A C 1
ATOM 2494 O O . GLU A 1 300 ? 4.064 19.002 17.238 1.00 84.00 300 GLU A O 1
ATOM 2499 N N . GLY A 1 301 ? 2.915 17.359 18.247 1.00 78.31 301 GLY A N 1
ATOM 2500 C CA . GLY A 1 301 ? 3.325 16.317 17.303 1.00 78.31 301 GLY A CA 1
ATOM 2501 C C . GLY A 1 301 ? 2.935 16.617 15.850 1.00 78.31 301 GLY A C 1
ATOM 2502 O O . GLY A 1 301 ? 3.670 16.268 14.926 1.00 78.31 301 GLY A O 1
ATOM 2503 N N . LEU A 1 302 ? 1.805 17.292 15.625 1.00 76.50 302 LEU A N 1
ATOM 2504 C CA . LEU A 1 302 ? 1.395 17.755 14.299 1.00 76.50 302 LEU A CA 1
ATOM 2505 C C . LEU A 1 302 ? 2.201 18.971 13.831 1.00 76.50 302 LEU A C 1
ATOM 2507 O O . LEU A 1 302 ? 2.571 19.007 12.663 1.00 76.50 302 LEU A O 1
ATOM 2511 N N . LYS A 1 303 ? 2.534 19.924 14.709 1.00 73.25 303 LYS A N 1
ATOM 2512 C CA . LYS A 1 303 ? 3.395 21.068 14.358 1.00 73.25 303 LYS A CA 1
ATOM 2513 C C . LYS A 1 303 ? 4.769 20.619 13.856 1.00 73.25 303 LYS A C 1
ATOM 2515 O O . LYS A 1 303 ? 5.211 21.098 12.818 1.00 73.25 303 LYS A O 1
ATOM 2520 N N . TYR A 1 304 ? 5.395 19.640 14.513 1.00 66.50 304 TYR A N 1
ATOM 2521 C CA . TYR A 1 304 ? 6.661 19.071 14.032 1.00 66.50 304 TYR A CA 1
ATOM 2522 C C . TYR A 1 304 ? 6.526 18.401 12.657 1.00 66.50 304 TYR A C 1
ATOM 2524 O O . TYR A 1 304 ? 7.425 18.509 11.827 1.00 66.50 304 TYR A O 1
ATOM 2532 N N . LYS A 1 305 ? 5.387 17.754 12.374 1.00 65.88 305 LYS A N 1
ATOM 2533 C CA . LYS A 1 305 ? 5.111 17.178 11.047 1.00 65.88 305 LYS A CA 1
ATOM 2534 C C . LYS A 1 305 ? 4.854 18.239 9.978 1.00 65.88 305 LYS A C 1
ATOM 2536 O O . LYS A 1 305 ? 5.258 18.038 8.841 1.00 65.88 305 LYS A O 1
ATOM 2541 N N . ILE A 1 306 ? 4.201 19.348 10.325 1.00 62.69 306 ILE A N 1
ATOM 2542 C CA . ILE A 1 306 ? 3.937 20.458 9.399 1.00 62.69 306 ILE A CA 1
ATOM 2543 C C . ILE A 1 306 ? 5.245 21.147 8.998 1.00 62.69 306 ILE A C 1
ATOM 2545 O O . ILE A 1 306 ? 5.417 21.427 7.818 1.00 62.69 306 ILE A O 1
ATOM 2549 N N . ASN A 1 307 ? 6.198 21.318 9.920 1.00 60.31 307 ASN A N 1
ATOM 2550 C CA . ASN A 1 307 ? 7.517 21.864 9.577 1.00 60.31 307 ASN A CA 1
ATOM 2551 C C . ASN A 1 307 ? 8.255 20.980 8.555 1.00 60.31 307 ASN A C 1
ATOM 2553 O O . ASN A 1 307 ? 8.791 21.495 7.585 1.00 60.31 307 ASN A O 1
ATOM 2557 N N . GLY A 1 308 ? 8.187 19.650 8.691 1.00 60.88 308 GLY A N 1
ATOM 2558 C CA . GLY A 1 308 ? 8.741 18.741 7.677 1.00 60.88 308 GLY A CA 1
ATOM 2559 C C . GLY A 1 308 ? 7.996 18.763 6.332 1.00 60.88 308 GLY A C 1
ATOM 2560 O O . GLY A 1 308 ? 8.577 18.429 5.306 1.00 60.88 308 GLY A O 1
ATOM 2561 N N . ILE A 1 309 ? 6.717 19.155 6.309 1.00 60.19 309 ILE A N 1
ATOM 2562 C CA . ILE A 1 309 ? 5.949 19.342 5.066 1.00 60.19 309 ILE A CA 1
ATOM 2563 C C . ILE A 1 309 ? 6.304 20.682 4.408 1.00 60.19 309 ILE A C 1
ATOM 2565 O O . ILE A 1 309 ? 6.345 20.745 3.183 1.00 60.19 309 ILE A O 1
ATOM 2569 N N . GLN A 1 310 ? 6.596 21.725 5.190 1.00 65.19 310 GLN A N 1
ATOM 2570 C CA . GLN A 1 310 ? 7.039 23.031 4.693 1.00 65.19 310 GLN A CA 1
ATOM 2571 C C . GLN A 1 310 ? 8.321 22.894 3.852 1.00 65.19 310 GLN A C 1
ATOM 2573 O O . GLN A 1 310 ? 8.354 23.367 2.718 1.00 65.19 310 GLN A O 1
ATOM 2578 N N . ASP A 1 311 ? 9.306 22.134 4.341 1.00 65.88 311 ASP A N 1
ATOM 2579 C CA . ASP A 1 311 ? 10.558 21.857 3.618 1.00 65.88 311 ASP A CA 1
ATOM 2580 C C . ASP A 1 311 ? 10.310 21.117 2.290 1.00 65.88 311 ASP A C 1
ATOM 2582 O O . ASP A 1 311 ? 10.947 21.383 1.269 1.00 65.88 311 ASP A O 1
ATOM 2586 N N . VAL A 1 312 ? 9.341 20.196 2.271 1.00 69.75 312 VAL A N 1
ATOM 2587 C CA . VAL A 1 312 ? 8.950 19.466 1.054 1.00 69.75 312 VAL A CA 1
ATOM 2588 C C . VAL A 1 312 ? 8.218 20.383 0.069 1.00 69.75 312 VAL A C 1
ATOM 2590 O O . VAL A 1 312 ? 8.406 20.259 -1.140 1.00 69.75 312 VAL A O 1
ATOM 2593 N N . VAL A 1 313 ? 7.405 21.325 0.554 1.00 70.00 313 VAL A N 1
ATOM 2594 C CA . VAL A 1 313 ? 6.728 22.321 -0.291 1.00 70.00 313 VAL A CA 1
ATOM 2595 C C . VAL A 1 313 ? 7.743 23.272 -0.932 1.00 70.00 313 VAL A C 1
ATOM 2597 O O . VAL A 1 313 ? 7.651 23.513 -2.135 1.00 70.00 313 VAL A O 1
ATOM 2600 N N . GLU A 1 314 ? 8.753 23.728 -0.189 1.00 76.00 314 GLU A N 1
ATOM 2601 C CA . GLU A 1 314 ? 9.842 24.552 -0.736 1.00 76.00 314 GLU A CA 1
ATOM 2602 C C . GLU A 1 314 ? 10.658 23.798 -1.797 1.00 76.00 314 GLU A C 1
ATOM 2604 O O . GLU A 1 314 ? 10.957 24.344 -2.863 1.00 76.00 314 GLU A O 1
ATOM 2609 N N . GLN A 1 315 ? 10.942 22.509 -1.582 1.00 73.94 315 GLN A N 1
ATOM 2610 C CA . GLN A 1 315 ? 11.583 21.669 -2.601 1.00 73.94 315 GLN A CA 1
ATOM 2611 C C . GLN A 1 315 ? 10.728 21.527 -3.869 1.00 73.94 315 GLN A C 1
ATOM 2613 O O . GLN A 1 315 ? 11.256 21.593 -4.981 1.00 73.94 315 GLN A O 1
ATOM 2618 N N . ILE A 1 316 ? 9.406 21.387 -3.731 1.00 73.25 316 ILE A N 1
ATOM 2619 C CA . ILE A 1 316 ? 8.483 21.333 -4.874 1.00 73.25 316 ILE A CA 1
ATOM 2620 C C . ILE A 1 316 ? 8.464 22.667 -5.636 1.00 73.25 316 ILE A C 1
ATOM 2622 O O . ILE A 1 316 ? 8.372 22.668 -6.865 1.00 73.25 316 ILE A O 1
ATOM 2626 N N . GLU A 1 317 ? 8.558 23.806 -4.951 1.00 83.12 317 GLU A N 1
ATOM 2627 C CA . GLU A 1 317 ? 8.633 25.117 -5.605 1.00 83.12 317 GLU A CA 1
ATOM 2628 C C . GLU A 1 317 ? 9.939 25.313 -6.383 1.00 83.12 317 GLU A C 1
ATOM 2630 O O . GLU A 1 317 ? 9.911 25.831 -7.504 1.00 83.12 317 GLU A O 1
ATOM 2635 N N . ILE A 1 318 ? 11.065 24.849 -5.836 1.00 82.00 318 ILE A N 1
ATOM 2636 C CA . ILE A 1 318 ? 12.363 24.866 -6.525 1.00 82.00 318 ILE A CA 1
ATOM 2637 C C . ILE A 1 318 ? 12.317 23.992 -7.785 1.00 82.00 318 ILE A C 1
ATOM 2639 O O . ILE A 1 318 ? 12.728 24.437 -8.858 1.00 82.00 318 ILE A O 1
ATOM 2643 N N . GLU A 1 319 ? 11.767 22.779 -7.696 1.00 77.06 319 GLU A N 1
ATOM 2644 C CA . GLU A 1 319 ? 11.625 21.890 -8.857 1.00 77.06 319 GLU A CA 1
ATOM 2645 C C . GLU A 1 319 ? 10.665 22.459 -9.916 1.00 77.06 319 GLU A C 1
ATOM 2647 O O . GLU A 1 319 ? 10.949 22.393 -11.112 1.00 77.06 319 GLU A O 1
ATOM 2652 N N . LYS A 1 320 ? 9.576 23.128 -9.509 1.00 86.81 320 LYS A N 1
ATOM 2653 C CA . LYS A 1 320 ? 8.681 23.827 -10.449 1.00 86.81 320 LYS A CA 1
ATOM 2654 C C . LYS A 1 320 ? 9.365 24.975 -11.189 1.00 86.81 320 LYS A C 1
ATOM 2656 O O . LYS A 1 320 ? 9.039 25.206 -12.353 1.00 86.81 320 LYS A O 1
ATOM 2661 N N . LYS A 1 321 ? 10.280 25.711 -10.544 1.00 89.00 321 LYS A N 1
ATOM 2662 C CA . LYS A 1 321 ? 11.084 26.743 -11.225 1.00 89.00 321 LYS A CA 1
ATOM 2663 C C . LYS A 1 321 ? 12.000 26.108 -12.274 1.00 89.00 321 LYS A C 1
ATOM 2665 O O . LYS A 1 321 ? 11.941 26.505 -13.431 1.00 89.00 321 LYS A O 1
ATOM 2670 N N . ARG A 1 322 ? 12.714 25.032 -11.919 1.00 82.00 322 ARG A N 1
ATOM 2671 C CA . ARG A 1 322 ? 13.561 24.275 -12.864 1.00 82.00 322 ARG A CA 1
ATOM 2672 C C . ARG A 1 322 ? 12.778 23.750 -14.067 1.00 82.00 322 ARG A C 1
ATOM 2674 O O . ARG A 1 322 ? 13.271 23.786 -15.192 1.00 82.00 322 ARG A O 1
ATOM 2681 N N . GLU A 1 323 ? 11.554 23.269 -13.851 1.00 86.81 323 GLU A N 1
ATOM 2682 C CA . GLU A 1 323 ? 10.690 22.798 -14.937 1.00 86.81 323 GLU A CA 1
ATOM 2683 C C . GLU A 1 323 ? 10.298 23.933 -15.899 1.00 86.81 323 GLU A C 1
ATOM 2685 O O . GLU A 1 323 ? 10.265 23.720 -17.113 1.00 86.81 323 GLU A O 1
ATOM 2690 N N . LYS A 1 324 ? 10.020 25.139 -15.382 1.00 90.44 324 LYS A N 1
ATOM 2691 C CA . LYS A 1 324 ? 9.739 26.319 -16.216 1.00 90.44 324 LYS A CA 1
ATOM 2692 C C . LYS A 1 324 ? 10.954 26.709 -17.052 1.00 90.44 324 LYS A C 1
ATOM 2694 O O . LYS A 1 324 ? 10.818 26.797 -18.269 1.00 90.44 324 LYS A O 1
ATOM 2699 N N . ASP A 1 325 ? 12.131 26.804 -16.438 1.00 88.62 325 ASP A N 1
ATOM 2700 C CA . ASP A 1 325 ? 13.376 27.148 -17.138 1.00 88.62 325 ASP A CA 1
ATOM 2701 C C . ASP A 1 325 ? 13.696 26.134 -18.252 1.00 88.62 325 ASP A C 1
ATOM 2703 O O . ASP A 1 325 ? 14.152 26.485 -19.341 1.00 88.62 325 ASP A O 1
ATOM 2707 N N . LEU A 1 326 ? 13.433 24.843 -18.010 1.00 87.19 326 LEU A N 1
ATOM 2708 C CA . LEU A 1 326 ? 13.596 23.802 -19.026 1.00 87.19 326 LEU A CA 1
ATOM 2709 C C . LEU A 1 326 ? 12.586 23.938 -20.168 1.00 87.19 326 LEU A C 1
ATOM 2711 O O . LEU A 1 326 ? 12.961 23.744 -21.324 1.00 87.19 326 LEU A O 1
ATOM 2715 N N . LYS A 1 327 ? 11.326 24.278 -19.876 1.00 90.25 327 LYS A N 1
ATOM 2716 C CA . LYS A 1 327 ? 10.316 24.533 -20.915 1.00 90.25 327 LYS A CA 1
ATOM 2717 C C . LYS A 1 327 ? 10.694 25.734 -21.774 1.00 90.25 327 LYS A C 1
ATOM 2719 O O . LYS A 1 327 ? 10.610 25.621 -22.992 1.00 90.25 327 LYS A O 1
ATOM 2724 N N . GLU A 1 328 ? 11.179 26.812 -21.168 1.00 91.19 328 GLU A N 1
ATOM 2725 C CA . GLU A 1 328 ? 11.677 27.9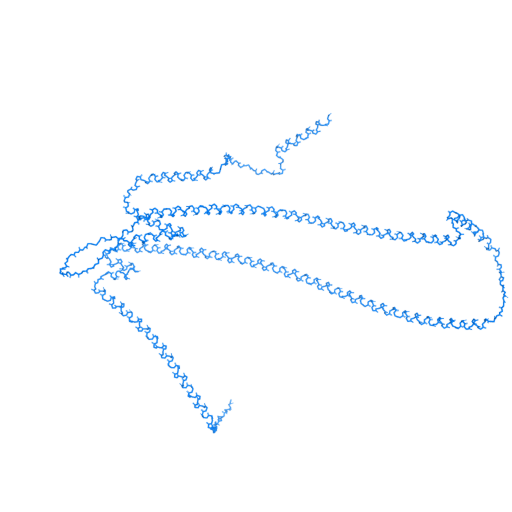93 -21.885 1.00 91.19 328 GLU A CA 1
ATOM 2726 C C . GLU A 1 328 ? 12.890 27.659 -22.766 1.00 91.19 328 GLU A C 1
ATOM 2728 O O . GLU A 1 328 ? 12.963 28.060 -23.928 1.00 91.19 328 GLU A O 1
ATOM 2733 N N . LYS A 1 329 ? 13.819 26.825 -22.277 1.00 89.19 329 LYS A N 1
ATOM 2734 C CA . LYS A 1 329 ? 14.925 26.324 -23.109 1.00 89.19 329 LYS A CA 1
ATOM 2735 C C . LYS A 1 329 ? 14.433 25.474 -24.276 1.00 89.19 329 LYS A C 1
ATOM 2737 O O . LYS A 1 329 ? 14.989 25.584 -25.368 1.00 89.19 329 LYS A O 1
ATOM 2742 N N . ILE A 1 330 ? 13.418 24.632 -24.073 1.00 85.62 330 ILE A N 1
ATOM 2743 C CA . ILE A 1 330 ? 12.823 23.817 -25.141 1.00 85.62 330 ILE A CA 1
ATOM 2744 C C . ILE A 1 330 ? 12.139 24.705 -26.184 1.00 85.62 330 ILE A C 1
ATOM 2746 O O . ILE A 1 330 ? 12.309 24.447 -27.374 1.00 85.62 330 ILE A O 1
ATOM 2750 N N . THR A 1 331 ? 11.412 25.750 -25.778 1.00 89.81 331 THR A N 1
ATOM 2751 C CA . THR A 1 331 ? 10.789 26.688 -26.725 1.00 89.81 331 THR A CA 1
ATOM 2752 C C . THR A 1 331 ? 11.845 27.458 -27.510 1.00 89.81 331 THR A C 1
ATOM 2754 O O . THR A 1 331 ? 11.773 27.468 -28.734 1.00 89.81 331 THR A O 1
ATOM 2757 N N . ALA A 1 332 ? 12.890 27.967 -26.849 1.00 88.94 332 ALA A N 1
ATOM 2758 C CA . ALA A 1 332 ? 14.002 28.646 -27.517 1.00 88.94 332 ALA A CA 1
ATOM 2759 C C . ALA A 1 332 ? 14.741 27.729 -28.515 1.00 88.94 332 ALA A C 1
ATOM 2761 O O . ALA A 1 332 ? 15.039 28.125 -29.642 1.00 88.94 332 ALA A O 1
ATOM 2762 N N . HIS A 1 333 ? 14.992 26.464 -28.150 1.00 84.38 333 HIS A N 1
ATOM 2763 C CA . HIS A 1 333 ? 15.575 25.483 -29.077 1.00 84.38 333 HIS A CA 1
ATOM 2764 C C . HIS A 1 333 ? 14.619 25.130 -30.224 1.00 84.38 333 HIS A C 1
ATOM 2766 O O . HIS A 1 333 ? 15.064 24.905 -31.350 1.00 84.38 333 HIS A O 1
ATOM 2772 N N . GLY A 1 334 ? 13.313 25.076 -29.952 1.00 86.50 334 GLY A N 1
ATOM 2773 C CA . GLY A 1 334 ? 12.277 24.876 -30.960 1.00 86.50 334 GLY A CA 1
ATOM 2774 C C . GLY A 1 334 ? 12.267 25.999 -31.995 1.00 86.50 334 GLY A C 1
ATOM 2775 O O . GLY A 1 334 ? 12.298 25.718 -33.193 1.00 86.50 334 GLY A O 1
ATOM 2776 N N . GLU A 1 335 ? 12.312 27.251 -31.542 1.00 88.88 335 GLU A N 1
ATOM 2777 C CA . GLU A 1 335 ? 12.407 28.443 -32.392 1.00 88.88 335 GLU A CA 1
ATOM 2778 C C . GLU A 1 335 ? 13.689 28.436 -33.234 1.00 88.88 335 GLU A C 1
ATOM 2780 O O . GLU A 1 335 ? 13.640 28.602 -34.457 1.00 88.88 335 GLU A O 1
ATOM 2785 N N . LEU A 1 336 ? 14.837 28.131 -32.622 1.00 87.69 336 LEU A N 1
ATOM 2786 C CA . LEU A 1 336 ? 16.103 28.000 -33.344 1.00 87.69 336 LEU A CA 1
ATOM 2787 C C . LEU A 1 336 ? 16.025 26.927 -34.441 1.00 87.69 336 LEU A C 1
ATOM 2789 O O . LEU A 1 336 ? 16.448 27.161 -35.573 1.00 87.69 336 LEU A O 1
ATOM 2793 N N . LEU A 1 337 ? 15.442 25.762 -34.145 1.00 82.19 337 LEU A N 1
ATOM 2794 C CA . LEU A 1 337 ? 15.247 24.697 -35.132 1.00 82.19 337 LEU A CA 1
ATOM 2795 C C . LEU A 1 337 ? 14.312 25.122 -36.269 1.00 82.19 337 LEU A C 1
ATOM 2797 O O . LEU A 1 337 ? 14.551 24.745 -37.419 1.00 82.19 337 LEU A O 1
ATOM 2801 N N . THR A 1 338 ? 13.271 25.910 -35.984 1.00 84.62 338 THR A N 1
ATOM 2802 C CA . THR A 1 338 ? 12.412 26.470 -37.038 1.00 84.62 338 THR A CA 1
ATOM 2803 C C . THR A 1 338 ? 13.158 27.468 -37.916 1.00 84.62 338 THR A C 1
ATOM 2805 O O . THR A 1 338 ? 13.040 27.382 -39.138 1.00 84.62 338 THR A O 1
ATOM 2808 N N . ASN A 1 339 ? 14.001 28.322 -37.330 1.00 86.38 339 ASN A N 1
ATOM 2809 C CA . ASN A 1 339 ? 14.831 29.273 -38.070 1.00 86.38 339 ASN A CA 1
ATOM 2810 C C . ASN A 1 339 ? 15.855 28.555 -38.959 1.00 86.38 339 ASN A C 1
ATOM 2812 O O . ASN A 1 339 ? 15.977 28.876 -40.140 1.00 86.38 339 ASN A O 1
ATOM 2816 N N . ILE A 1 340 ? 16.529 27.524 -38.436 1.00 83.31 340 ILE A N 1
ATOM 2817 C CA . ILE A 1 340 ? 17.455 26.683 -39.213 1.00 83.31 340 ILE A CA 1
ATOM 2818 C C . ILE A 1 340 ? 16.718 26.005 -40.372 1.00 83.31 340 ILE A C 1
ATOM 2820 O O . ILE A 1 340 ? 17.209 25.997 -41.501 1.00 83.31 340 ILE A O 1
ATOM 2824 N N . ARG A 1 341 ? 15.520 25.459 -40.128 1.00 81.44 341 ARG A N 1
ATOM 2825 C CA . ARG A 1 341 ? 14.709 24.833 -41.181 1.00 81.44 341 ARG A CA 1
ATOM 2826 C C . ARG A 1 341 ? 14.329 25.838 -42.268 1.00 81.44 341 ARG A C 1
ATOM 2828 O O . ARG A 1 341 ? 14.500 25.525 -43.443 1.00 81.44 341 ARG A O 1
ATOM 2835 N N . ALA A 1 342 ? 13.859 27.025 -41.892 1.00 82.88 342 ALA A N 1
ATOM 2836 C CA . ALA A 1 342 ? 13.499 28.081 -42.835 1.00 82.88 342 ALA A CA 1
ATOM 2837 C C . ALA A 1 342 ? 14.712 28.537 -43.664 1.00 82.88 342 ALA A C 1
ATOM 2839 O O . ALA A 1 342 ? 14.622 28.636 -44.886 1.00 82.88 342 ALA A O 1
ATOM 2840 N N . ALA A 1 343 ? 15.874 28.726 -43.030 1.00 83.56 343 ALA A N 1
ATOM 2841 C CA . ALA A 1 343 ? 17.111 29.091 -43.718 1.00 83.56 343 ALA A CA 1
ATOM 2842 C C . ALA A 1 343 ? 17.548 28.022 -44.733 1.00 83.56 343 ALA A C 1
ATOM 2844 O O . ALA A 1 343 ? 17.880 28.347 -45.872 1.00 83.56 343 ALA A O 1
ATOM 2845 N N . LEU A 1 344 ? 17.493 26.741 -44.359 1.00 80.81 344 LEU A N 1
ATOM 2846 C CA . LEU A 1 344 ? 17.810 25.643 -45.272 1.00 80.81 344 LEU A CA 1
ATOM 2847 C C . LEU A 1 344 ? 16.799 25.550 -46.423 1.00 80.81 344 LEU A C 1
ATOM 2849 O O . LEU A 1 344 ? 17.189 25.317 -47.564 1.00 80.81 344 LEU A O 1
ATOM 2853 N N . GLN A 1 345 ? 15.509 25.768 -46.163 1.00 80.75 345 GLN A N 1
ATOM 2854 C CA . GLN A 1 345 ? 14.498 25.798 -47.223 1.00 80.75 345 GLN A CA 1
ATOM 2855 C C . GLN A 1 345 ? 14.763 26.952 -48.198 1.00 80.75 345 GLN A C 1
ATOM 2857 O O . GLN A 1 345 ? 14.762 26.727 -49.407 1.00 80.75 345 GLN A O 1
ATOM 2862 N N . ASN A 1 346 ? 15.109 28.138 -47.691 1.00 81.69 346 ASN A N 1
ATOM 2863 C CA . ASN A 1 346 ? 15.514 29.282 -48.511 1.00 81.69 346 ASN A CA 1
ATOM 2864 C C . ASN A 1 346 ? 16.753 28.968 -49.365 1.00 81.69 346 ASN A C 1
ATOM 2866 O O . ASN A 1 346 ? 16.755 29.244 -50.564 1.00 81.69 346 ASN A O 1
ATOM 2870 N N . MET A 1 347 ? 17.779 28.328 -48.791 1.00 77.00 347 MET A N 1
ATOM 2871 C CA . MET A 1 347 ? 18.961 27.887 -49.546 1.00 77.00 347 MET A CA 1
ATOM 2872 C C . MET A 1 347 ? 18.597 26.878 -50.641 1.00 77.00 347 MET A C 1
ATOM 2874 O O . MET A 1 347 ? 19.081 26.987 -51.765 1.00 77.00 347 MET A O 1
ATOM 2878 N N . ASN A 1 348 ? 17.724 25.909 -50.356 1.00 77.25 348 ASN A N 1
ATOM 2879 C CA . ASN A 1 348 ? 17.286 24.941 -51.361 1.00 77.25 348 ASN A CA 1
ATOM 2880 C C . ASN A 1 348 ? 16.492 25.607 -52.500 1.00 77.25 348 ASN A C 1
ATOM 2882 O O . ASN A 1 348 ? 16.681 25.232 -53.657 1.00 77.25 348 ASN A O 1
ATOM 2886 N N . MET A 1 349 ? 15.669 26.617 -52.188 1.00 75.94 349 MET A N 1
ATOM 2887 C CA . MET A 1 349 ? 14.954 27.422 -53.187 1.00 75.94 349 MET A CA 1
ATOM 2888 C C . MET A 1 349 ? 15.918 28.211 -54.079 1.00 75.94 349 MET A C 1
ATOM 2890 O O . MET A 1 349 ? 15.777 28.186 -55.299 1.00 75.94 349 MET A O 1
ATOM 2894 N N . MET A 1 350 ? 16.945 28.846 -53.509 1.00 74.81 350 MET A N 1
ATOM 2895 C CA . MET A 1 350 ? 17.979 29.534 -54.299 1.00 74.81 350 MET A CA 1
ATOM 2896 C C . MET A 1 350 ? 18.762 28.570 -55.208 1.00 74.81 350 MET A C 1
ATOM 2898 O O . MET A 1 350 ? 19.202 28.946 -56.292 1.00 74.81 350 MET A O 1
ATOM 2902 N N . LEU A 1 351 ? 18.899 27.305 -54.801 1.00 68.38 351 LEU A N 1
ATOM 2903 C CA . LEU A 1 351 ? 19.585 26.252 -55.554 1.00 68.38 351 LEU A CA 1
ATOM 2904 C C . LEU A 1 351 ? 18.682 25.513 -56.562 1.00 68.38 351 LEU A C 1
ATOM 2906 O O . LEU A 1 351 ? 19.119 24.519 -57.151 1.00 68.38 351 LEU A O 1
ATOM 2910 N N . LEU A 1 352 ? 17.443 25.964 -56.794 1.00 67.19 352 LEU A N 1
ATOM 2911 C CA . LEU A 1 352 ? 16.552 25.384 -57.813 1.00 67.19 352 LEU A CA 1
ATOM 2912 C C . LEU A 1 352 ? 17.109 25.520 -59.235 1.00 67.19 352 LEU A C 1
ATOM 2914 O O . LEU A 1 352 ? 16.911 24.631 -60.058 1.00 67.19 352 LEU A O 1
ATOM 2918 N N . CYS A 1 353 ? 17.871 26.577 -59.515 1.00 60.66 353 CYS A N 1
ATOM 2919 C CA . CYS A 1 353 ? 18.426 26.833 -60.847 1.00 60.66 353 CYS A CA 1
ATOM 2920 C C . CYS A 1 353 ? 19.614 25.918 -61.222 1.00 60.66 353 CYS A C 1
ATOM 2922 O O . CYS A 1 353 ? 20.100 25.970 -62.353 1.00 60.66 353 CYS A O 1
ATOM 2924 N N . VAL A 1 354 ? 20.096 25.066 -60.307 1.00 60.16 354 VAL A N 1
ATOM 2925 C CA . VAL A 1 354 ? 21.236 24.163 -60.544 1.00 60.16 354 VAL A CA 1
ATOM 2926 C C . VAL A 1 354 ? 20.764 22.895 -61.270 1.00 60.16 354 VAL A C 1
ATOM 2928 O O . VAL A 1 354 ? 20.469 21.867 -60.653 1.00 60.16 354 VAL A O 1
ATOM 2931 N N . LYS A 1 355 ? 20.692 22.955 -62.607 1.00 57.59 355 LYS A N 1
ATOM 2932 C CA . LYS A 1 355 ? 20.328 21.805 -63.457 1.00 57.59 355 LYS A CA 1
ATOM 2933 C C . LYS A 1 355 ? 21.410 20.712 -63.420 1.00 57.59 355 LYS A C 1
ATOM 2935 O O . LYS A 1 355 ? 22.603 20.989 -63.536 1.00 57.59 355 LYS A O 1
ATOM 2940 N N . HIS A 1 356 ? 20.998 19.445 -63.310 1.00 53.59 356 HIS A N 1
ATOM 2941 C CA . HIS A 1 356 ? 21.893 18.288 -63.439 1.00 53.59 356 HIS A CA 1
ATOM 2942 C C . HIS A 1 356 ? 22.316 18.107 -64.907 1.00 53.59 356 HIS A C 1
ATOM 2944 O O . HIS A 1 356 ? 21.670 17.399 -65.675 1.00 53.59 356 HIS A O 1
ATOM 2950 N N . SER A 1 357 ? 23.424 18.727 -65.312 1.00 41.69 357 SER A N 1
ATOM 2951 C CA . SER A 1 357 ? 24.053 18.458 -66.608 1.00 41.69 357 SER A CA 1
ATOM 2952 C C . SER A 1 357 ? 24.710 17.069 -66.602 1.00 41.69 357 SER A C 1
ATOM 2954 O O . SER A 1 357 ? 25.907 16.928 -66.351 1.00 41.69 357 SER A O 1
ATOM 2956 N N . ILE A 1 358 ? 23.943 16.021 -66.907 1.00 46.56 358 ILE A N 1
ATOM 2957 C CA . ILE A 1 358 ? 24.493 14.727 -67.329 1.00 46.56 358 ILE A CA 1
ATOM 2958 C C . ILE A 1 358 ? 24.497 14.708 -68.862 1.00 46.56 358 ILE A C 1
ATOM 2960 O O . ILE A 1 358 ? 23.612 14.143 -69.497 1.00 46.56 358 ILE A O 1
ATOM 2964 N N . LYS A 1 359 ? 25.504 15.329 -69.485 1.00 39.62 359 LYS A N 1
ATOM 2965 C CA . LYS A 1 359 ? 25.860 15.055 -70.887 1.00 39.62 359 LYS A CA 1
ATOM 2966 C C . LYS A 1 359 ? 27.318 14.623 -70.957 1.00 39.62 359 LYS A C 1
ATOM 2968 O O . LYS A 1 359 ? 28.234 15.431 -71.051 1.00 39.62 359 LYS A O 1
ATOM 2973 N N . GLY A 1 360 ? 27.507 13.306 -70.893 1.00 36.00 360 GLY A N 1
ATOM 2974 C CA . GLY A 1 360 ? 28.757 12.654 -71.251 1.00 36.00 360 GLY A CA 1
ATOM 2975 C C . GLY A 1 360 ? 29.035 12.827 -72.743 1.00 36.00 360 GLY A C 1
ATOM 2976 O O . GLY A 1 360 ? 28.199 12.519 -73.591 1.00 36.00 360 GLY A O 1
ATOM 2977 N N . VAL A 1 361 ? 30.228 13.326 -73.045 1.00 35.56 361 VAL A N 1
ATOM 2978 C CA . VAL A 1 361 ? 30.806 13.420 -74.384 1.00 35.56 361 VAL A CA 1
ATOM 2979 C C . VAL A 1 361 ? 30.991 12.005 -74.947 1.00 35.56 361 VAL A C 1
ATOM 2981 O O . VAL A 1 361 ? 31.867 11.267 -74.503 1.00 35.56 361 VAL A O 1
ATOM 2984 N N . VAL A 1 362 ? 30.185 11.624 -75.941 1.00 32.44 362 VAL A N 1
ATOM 2985 C CA . VAL A 1 362 ? 30.391 10.410 -76.749 1.00 32.44 362 VAL A CA 1
ATOM 2986 C C . VAL A 1 362 ? 30.768 10.835 -78.167 1.00 32.44 362 VAL A C 1
ATOM 2988 O O . VAL A 1 362 ? 29.942 11.334 -78.929 1.00 32.44 362 VAL A O 1
ATOM 2991 N N . LYS A 1 363 ? 32.043 10.634 -78.517 1.00 36.56 363 LYS A N 1
ATOM 2992 C CA . LYS A 1 363 ? 32.559 10.732 -79.888 1.00 36.56 363 LYS A CA 1
ATOM 2993 C C . LYS A 1 363 ? 32.087 9.513 -80.697 1.00 36.56 363 LYS A C 1
ATOM 2995 O O . LYS A 1 363 ? 32.375 8.381 -80.319 1.00 36.56 363 LYS A O 1
ATOM 3000 N N . LYS A 1 364 ? 31.392 9.746 -81.816 1.00 37.81 364 LYS A N 1
ATOM 3001 C CA . LYS A 1 364 ? 31.148 8.750 -82.882 1.00 37.81 364 LYS A CA 1
ATOM 3002 C C . LYS A 1 364 ? 32.425 8.492 -83.698 1.00 37.81 364 LYS A C 1
ATOM 3004 O O . LYS A 1 364 ? 33.266 9.386 -83.797 1.00 37.81 364 LYS A O 1
ATOM 3009 N N . PRO A 1 365 ? 32.474 7.363 -84.425 1.00 36.25 365 PRO A N 1
ATOM 3010 C CA . PRO A 1 365 ? 32.844 7.429 -85.834 1.00 36.25 365 PRO A CA 1
ATOM 3011 C C . PRO A 1 365 ? 31.774 6.829 -86.764 1.00 36.25 365 PRO A C 1
ATOM 3013 O O . PRO A 1 365 ? 30.836 6.157 -86.347 1.00 36.25 365 PRO A O 1
ATOM 3016 N N . VAL A 1 366 ? 31.924 7.187 -88.036 1.00 35.84 366 VAL A N 1
ATOM 3017 C CA . VAL A 1 366 ? 30.981 7.121 -89.160 1.00 35.84 366 VAL A CA 1
ATOM 3018 C C . VAL A 1 366 ? 31.166 5.851 -90.005 1.00 35.84 366 VAL A C 1
ATOM 3020 O O . VAL A 1 366 ? 32.307 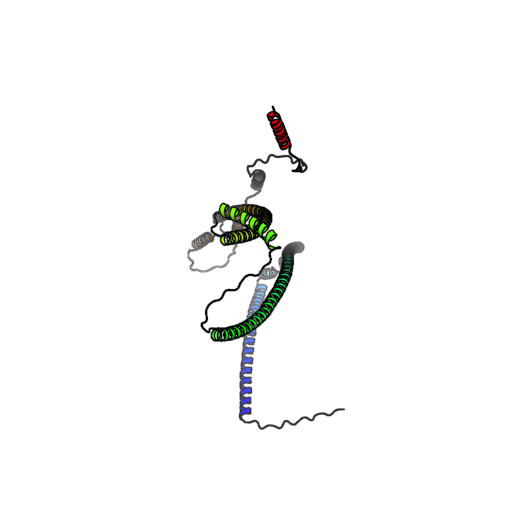5.470 -90.252 1.00 35.84 366 VAL A O 1
ATOM 3023 N N . LYS A 1 367 ? 30.046 5.275 -90.480 1.00 33.59 367 LYS A N 1
ATOM 3024 C CA . LYS A 1 367 ? 29.754 4.533 -91.746 1.00 33.59 367 LYS A CA 1
ATOM 3025 C C . LYS A 1 367 ? 28.454 3.734 -91.496 1.00 33.59 367 LYS A C 1
ATOM 3027 O O . LYS A 1 367 ? 28.285 3.241 -90.392 1.00 33.59 367 LYS A O 1
ATOM 3032 N N . ASP A 1 368 ? 27.459 3.588 -92.365 1.00 31.64 368 ASP A N 1
ATOM 3033 C CA . ASP A 1 368 ? 27.349 3.700 -93.818 1.00 31.64 368 ASP A CA 1
ATOM 3034 C C . ASP A 1 368 ? 25.881 4.025 -94.197 1.00 31.64 368 ASP A C 1
ATOM 3036 O O . ASP A 1 368 ? 24.995 4.015 -93.342 1.00 31.64 368 ASP A O 1
ATOM 3040 N N . GLY A 1 369 ? 25.639 4.382 -95.459 1.00 32.88 369 GLY A N 1
ATOM 3041 C CA . GLY A 1 369 ? 24.446 5.115 -95.896 1.00 32.88 369 GLY A CA 1
ATOM 3042 C C . GLY A 1 369 ? 23.126 4.365 -96.172 1.00 32.88 369 GLY A C 1
ATOM 3043 O O . GLY A 1 369 ? 23.027 3.144 -96.162 1.00 32.88 369 GLY A O 1
ATOM 3044 N N . ASN A 1 370 ? 22.158 5.214 -96.557 1.00 30.75 370 ASN A N 1
ATOM 3045 C CA . ASN A 1 370 ? 20.925 5.017 -97.340 1.00 30.75 370 ASN A CA 1
ATOM 3046 C C . ASN A 1 370 ? 19.535 4.895 -96.660 1.00 30.75 370 ASN A C 1
ATOM 3048 O O . ASN A 1 370 ? 19.142 3.849 -96.165 1.00 30.75 370 ASN A O 1
ATOM 3052 N N . LYS A 1 371 ? 18.762 5.973 -96.925 1.00 34.59 371 LYS A N 1
ATOM 3053 C CA . LYS A 1 371 ? 17.317 6.103 -97.249 1.00 34.59 371 LYS A CA 1
ATOM 3054 C C . LYS A 1 371 ? 16.274 6.210 -96.109 1.00 34.59 371 LYS A C 1
ATOM 3056 O O . LYS A 1 371 ? 15.914 5.217 -95.498 1.00 34.59 371 LYS A O 1
ATOM 3061 N N . LYS A 1 372 ? 15.799 7.469 -95.939 1.00 33.78 372 LYS A N 1
ATOM 3062 C CA . LYS A 1 372 ? 14.422 8.031 -95.755 1.00 33.78 372 LYS A CA 1
ATOM 3063 C C . LYS A 1 372 ? 13.339 7.093 -95.205 1.00 33.78 372 LYS A C 1
ATOM 3065 O O . LYS A 1 372 ? 13.207 5.994 -95.715 1.00 33.78 372 LYS A O 1
ATOM 3070 N N . GLU A 1 373 ? 12.412 7.447 -94.319 1.00 27.77 373 GLU A N 1
ATOM 3071 C CA . GLU A 1 373 ? 11.850 8.647 -93.645 1.00 27.77 373 GLU A CA 1
ATOM 3072 C C . GLU A 1 373 ? 10.892 8.004 -92.585 1.00 27.77 373 GLU A C 1
ATOM 3074 O O . GLU A 1 373 ? 10.455 6.875 -92.794 1.00 27.77 373 GLU A O 1
ATOM 3079 N N . LEU A 1 374 ? 10.549 8.518 -91.400 1.00 28.86 374 LEU A N 1
ATOM 3080 C CA . LEU A 1 374 ? 9.791 9.730 -91.081 1.00 28.86 374 LEU A CA 1
ATOM 3081 C C . LEU A 1 374 ? 9.430 9.667 -89.565 1.00 28.86 374 LEU A C 1
ATOM 3083 O O . LEU A 1 374 ? 9.310 8.576 -89.011 1.00 28.86 374 LEU A O 1
ATOM 3087 N N . ILE A 1 375 ? 9.095 10.830 -88.986 1.00 33.62 375 ILE A N 1
ATOM 3088 C CA . ILE A 1 375 ? 8.335 11.080 -87.735 1.00 33.62 375 ILE A CA 1
ATOM 3089 C C . ILE A 1 375 ? 9.152 11.105 -86.428 1.00 33.62 375 ILE A C 1
ATOM 3091 O O . ILE A 1 375 ? 9.750 10.107 -86.047 1.00 33.62 375 ILE A O 1
ATOM 3095 N N . ILE A 1 376 ? 9.121 12.269 -85.754 1.00 30.78 376 ILE A N 1
ATOM 3096 C CA . ILE A 1 376 ? 9.020 12.554 -84.295 1.00 30.78 376 ILE A CA 1
ATOM 3097 C C . ILE A 1 376 ? 9.240 14.078 -84.172 1.00 30.78 376 ILE A C 1
ATOM 3099 O O . ILE A 1 376 ? 10.349 14.569 -84.358 1.00 30.78 376 ILE A O 1
ATOM 3103 N N . THR A 1 377 ? 8.168 14.873 -84.253 1.00 30.69 377 THR A N 1
ATOM 3104 C CA . THR A 1 377 ? 7.519 15.541 -83.103 1.00 30.69 377 THR A CA 1
ATOM 3105 C C . THR A 1 377 ? 8.506 16.306 -82.215 1.00 30.69 377 THR A C 1
ATOM 3107 O O . THR A 1 377 ? 9.225 15.721 -81.402 1.00 30.69 377 THR A O 1
ATOM 3110 N N . ASN A 1 378 ? 8.470 17.634 -82.377 1.00 35.56 378 ASN A N 1
ATOM 3111 C CA . ASN A 1 378 ? 8.637 18.606 -81.295 1.00 35.56 378 ASN A CA 1
ATOM 3112 C C . ASN A 1 378 ? 7.865 18.130 -80.050 1.00 35.56 378 ASN A C 1
ATOM 3114 O O . ASN A 1 378 ? 6.851 17.465 -80.232 1.00 35.56 378 ASN A O 1
ATOM 3118 N N . ASP A 1 379 ? 8.387 18.437 -78.855 1.00 36.12 379 ASP A N 1
ATOM 3119 C CA . ASP A 1 379 ? 7.769 18.326 -77.507 1.00 36.12 379 ASP A CA 1
ATOM 3120 C C . ASP A 1 379 ? 8.717 17.652 -76.493 1.00 36.12 379 ASP A C 1
ATOM 3122 O O . ASP A 1 379 ? 8.410 16.620 -75.894 1.00 36.12 379 ASP A O 1
ATOM 3126 N N . LYS A 1 380 ? 9.919 18.211 -76.295 1.00 39.84 380 LYS A N 1
ATOM 3127 C CA . LYS A 1 380 ? 10.822 17.775 -75.209 1.00 39.84 380 LYS A CA 1
ATOM 3128 C C . LYS A 1 380 ? 11.264 18.870 -74.244 1.00 39.84 380 LYS A C 1
ATOM 3130 O O . LYS A 1 380 ? 11.910 18.533 -73.260 1.00 39.84 380 LYS A O 1
ATOM 3135 N N . GLU A 1 381 ? 10.903 20.130 -74.471 1.00 39.66 381 GLU A N 1
ATOM 3136 C CA . GLU A 1 381 ? 11.276 21.212 -73.547 1.00 39.66 381 GLU A CA 1
ATOM 3137 C C . GLU A 1 381 ? 10.224 21.431 -72.440 1.00 39.66 381 GLU A C 1
ATOM 3139 O O . GLU A 1 381 ? 10.602 21.674 -71.298 1.00 39.66 381 GLU A O 1
ATOM 3144 N N . ASP A 1 382 ? 8.937 21.162 -72.693 1.00 42.44 382 ASP A N 1
ATOM 3145 C CA . ASP A 1 382 ? 7.865 21.441 -71.714 1.00 42.44 382 ASP A CA 1
ATOM 3146 C C . ASP A 1 382 ? 7.705 20.386 -70.598 1.00 42.44 382 ASP A C 1
ATOM 3148 O O . ASP A 1 382 ? 7.042 20.625 -69.586 1.00 42.44 382 ASP A O 1
ATOM 3152 N N . ILE A 1 383 ? 8.301 19.197 -70.754 1.00 43.41 383 ILE A N 1
ATOM 3153 C CA . ILE A 1 383 ? 8.180 18.108 -69.766 1.00 43.41 383 ILE A CA 1
ATOM 3154 C C . ILE A 1 383 ? 9.199 18.275 -68.624 1.00 43.41 383 ILE A C 1
ATOM 3156 O O . ILE A 1 383 ? 8.895 17.921 -67.487 1.00 43.41 383 ILE A O 1
ATOM 3160 N N . GLU A 1 384 ? 10.371 18.869 -68.881 1.00 46.62 384 GLU A N 1
ATOM 3161 C CA . GLU A 1 384 ? 11.394 19.096 -67.845 1.00 46.62 384 GLU A CA 1
ATOM 3162 C C . GLU A 1 384 ? 11.067 20.285 -66.923 1.00 46.62 384 GLU A C 1
ATOM 3164 O O . GLU A 1 384 ? 11.422 20.253 -65.744 1.00 46.62 384 GLU A O 1
ATOM 3169 N N . GLU A 1 385 ? 10.348 21.310 -67.402 1.00 46.03 385 GLU A N 1
ATOM 3170 C CA . GLU A 1 385 ? 9.919 22.430 -66.545 1.00 46.03 385 GLU A CA 1
ATOM 3171 C C . GLU A 1 385 ? 8.822 22.033 -65.552 1.00 46.03 385 GLU A C 1
ATOM 3173 O O . GLU A 1 385 ? 8.832 22.493 -64.407 1.00 46.03 385 GLU A O 1
ATOM 3178 N N . ARG A 1 386 ? 7.913 21.124 -65.936 1.00 45.03 386 ARG A N 1
ATOM 3179 C CA . ARG A 1 386 ? 6.908 20.602 -64.998 1.00 45.03 386 ARG A CA 1
ATOM 3180 C C . ARG A 1 386 ? 7.531 19.791 -63.867 1.00 45.03 386 ARG A C 1
ATOM 3182 O O . ARG A 1 386 ? 7.048 19.894 -62.744 1.00 45.03 386 ARG A O 1
ATOM 3189 N N . ASP A 1 387 ? 8.605 19.049 -64.135 1.00 43.38 387 ASP A N 1
ATOM 3190 C CA . ASP A 1 387 ? 9.254 18.201 -63.128 1.00 43.38 387 ASP A CA 1
ATOM 3191 C C . ASP A 1 387 ? 10.001 19.037 -62.066 1.00 43.38 387 ASP A C 1
ATOM 3193 O O . ASP A 1 387 ? 9.966 18.713 -60.875 1.00 43.38 387 ASP A O 1
ATOM 3197 N N . ALA A 1 388 ? 10.586 20.174 -62.472 1.00 49.44 388 ALA A N 1
ATOM 3198 C CA . ALA A 1 388 ? 11.215 21.144 -61.569 1.00 49.44 388 ALA A CA 1
ATOM 3199 C C . ALA A 1 388 ? 10.201 21.852 -60.647 1.00 49.44 388 ALA A C 1
ATOM 3201 O O . ALA A 1 388 ? 10.518 22.153 -59.496 1.00 49.44 388 ALA A O 1
ATOM 3202 N N . LEU A 1 389 ? 8.971 22.076 -61.123 1.00 44.72 389 LEU A N 1
ATOM 3203 C CA . LEU A 1 389 ? 7.888 22.663 -60.327 1.00 44.72 389 LEU A CA 1
ATOM 3204 C C . LEU A 1 389 ? 7.321 21.674 -59.293 1.00 44.72 389 LEU A C 1
ATOM 3206 O O . LEU A 1 389 ? 6.971 22.084 -58.188 1.00 44.72 389 LEU A O 1
ATOM 3210 N N . THR A 1 390 ? 7.304 20.368 -59.581 1.00 48.91 390 THR A N 1
ATOM 3211 C CA . THR A 1 390 ? 6.881 19.337 -58.611 1.00 48.91 390 THR A CA 1
ATOM 3212 C C . THR A 1 390 ? 7.856 19.115 -57.448 1.00 48.91 390 THR A C 1
ATOM 3214 O O . THR A 1 390 ? 7.445 18.586 -56.413 1.00 48.91 390 THR A O 1
ATOM 3217 N N . GLU A 1 391 ? 9.125 19.534 -57.550 1.00 52.25 391 GLU A N 1
ATOM 3218 C CA . GLU A 1 391 ? 10.051 19.529 -56.400 1.00 52.25 391 GLU A CA 1
ATOM 3219 C C . GLU A 1 391 ? 9.743 20.635 -55.373 1.00 52.25 391 GLU A C 1
ATOM 3221 O O . GLU A 1 391 ? 10.144 20.503 -54.217 1.00 52.25 391 GLU A O 1
ATOM 3226 N N . ILE A 1 392 ? 9.003 21.683 -55.755 1.00 50.53 392 ILE A N 1
ATOM 3227 C CA . ILE A 1 392 ? 8.652 22.811 -54.873 1.00 50.53 392 ILE A CA 1
ATOM 3228 C C . ILE A 1 392 ? 7.567 22.412 -53.858 1.00 50.53 392 ILE A C 1
ATOM 3230 O O . ILE A 1 392 ? 7.532 22.933 -52.745 1.00 50.53 392 ILE A O 1
ATOM 3234 N N . GLU A 1 393 ? 6.701 21.453 -54.197 1.00 46.03 393 GLU A N 1
ATOM 3235 C CA . GLU A 1 393 ? 5.512 21.136 -53.391 1.00 46.03 393 GLU A CA 1
ATOM 3236 C C . GLU A 1 393 ? 5.767 20.100 -52.279 1.00 46.03 393 GLU A C 1
ATOM 3238 O O . GLU A 1 393 ? 4.985 19.972 -51.335 1.00 46.03 393 GLU A O 1
ATOM 3243 N N . ARG A 1 394 ? 6.896 19.378 -52.321 1.00 51.28 394 ARG A N 1
ATOM 3244 C CA . ARG A 1 394 ? 7.298 18.498 -51.214 1.00 51.28 394 ARG A CA 1
ATOM 3245 C C . ARG A 1 394 ? 8.141 19.282 -50.218 1.00 51.28 394 ARG A C 1
ATOM 3247 O O . ARG A 1 394 ? 9.366 19.286 -50.296 1.00 51.28 394 ARG A O 1
ATOM 3254 N N . MET A 1 395 ? 7.478 19.908 -49.247 1.00 53.91 395 MET A N 1
ATOM 3255 C CA . MET A 1 395 ? 8.136 20.366 -48.022 1.00 53.91 395 MET A CA 1
ATOM 3256 C C . MET A 1 395 ? 8.793 19.163 -47.326 1.00 53.91 395 MET A C 1
ATOM 3258 O O . MET A 1 395 ? 8.140 18.423 -46.586 1.00 53.91 395 MET A O 1
ATOM 3262 N N . ASP A 1 396 ? 10.085 18.946 -47.578 1.00 55.56 396 ASP A N 1
ATOM 3263 C CA . ASP A 1 396 ? 10.880 17.957 -46.852 1.00 55.56 396 ASP A CA 1
ATOM 3264 C C . ASP A 1 396 ? 10.810 18.290 -45.357 1.00 55.56 396 ASP A C 1
ATOM 3266 O O . ASP A 1 396 ? 11.250 19.348 -44.903 1.00 55.56 396 ASP A O 1
ATOM 3270 N N . THR A 1 397 ? 10.204 17.387 -44.589 1.00 59.88 397 THR A N 1
ATOM 3271 C CA . THR A 1 397 ? 9.950 17.575 -43.154 1.00 59.88 397 THR A CA 1
ATOM 3272 C C . THR A 1 397 ? 11.202 17.311 -42.313 1.00 59.88 397 THR A C 1
ATOM 3274 O O . THR A 1 397 ? 11.279 17.745 -41.163 1.00 59.88 397 THR A O 1
ATOM 3277 N N . ASP A 1 398 ? 12.194 16.625 -42.888 1.00 69.44 398 ASP A N 1
ATOM 3278 C CA . ASP A 1 398 ? 13.439 16.251 -42.225 1.00 69.44 398 ASP A CA 1
ATOM 3279 C C . ASP A 1 398 ? 14.590 17.202 -42.607 1.00 69.44 398 ASP A C 1
ATOM 3281 O O . ASP A 1 398 ? 14.954 17.380 -43.771 1.00 69.44 398 ASP A O 1
ATOM 3285 N N . VAL A 1 399 ? 15.185 17.824 -41.588 1.00 69.94 399 VAL A N 1
ATOM 3286 C CA . VAL A 1 399 ? 16.301 18.769 -41.726 1.00 69.94 399 VAL A CA 1
ATOM 3287 C C . VAL A 1 399 ? 17.540 18.069 -42.299 1.00 69.94 399 VAL A C 1
ATOM 3289 O O . VAL A 1 399 ? 18.285 18.669 -43.073 1.00 69.94 399 VAL A O 1
ATOM 3292 N N . LEU A 1 400 ? 17.751 16.787 -41.981 1.00 75.19 400 LEU A N 1
ATOM 3293 C CA . LEU A 1 400 ? 18.921 16.038 -42.449 1.00 75.19 400 LEU A CA 1
ATOM 3294 C C . LEU A 1 400 ? 18.849 15.723 -43.946 1.00 75.19 400 LEU A C 1
ATOM 3296 O O . LEU A 1 400 ? 19.864 15.801 -44.646 1.00 75.19 400 LEU A O 1
ATOM 3300 N N . THR A 1 401 ? 17.659 15.409 -44.461 1.00 76.00 401 THR A N 1
ATOM 3301 C CA . THR A 1 401 ? 17.473 15.175 -45.899 1.00 76.00 401 THR A CA 1
ATOM 3302 C C . THR A 1 401 ? 17.649 16.471 -46.680 1.00 76.00 401 THR A C 1
ATOM 3304 O O . THR A 1 401 ? 18.314 16.463 -47.719 1.00 76.00 401 THR A O 1
ATOM 3307 N N . LEU A 1 402 ? 17.162 17.591 -46.135 1.00 76.19 402 LEU A N 1
ATOM 3308 C CA . LEU A 1 402 ? 17.317 18.921 -46.718 1.00 76.19 402 LEU A CA 1
ATOM 3309 C C . LEU A 1 402 ? 18.794 19.346 -46.794 1.00 76.19 402 LEU A C 1
ATOM 3311 O O . LEU A 1 402 ? 19.260 19.740 -47.863 1.00 76.19 402 LEU A O 1
ATOM 3315 N N . ILE A 1 403 ? 19.563 19.157 -45.713 1.00 78.25 403 ILE A N 1
ATOM 3316 C CA . ILE A 1 403 ? 21.019 19.389 -45.706 1.00 78.25 403 ILE A CA 1
ATOM 3317 C C . ILE A 1 403 ? 21.705 18.520 -46.764 1.00 78.25 403 ILE A C 1
ATOM 3319 O O . ILE A 1 403 ? 22.489 19.031 -47.557 1.00 78.25 403 ILE A O 1
ATOM 3323 N N . SER A 1 404 ? 21.383 17.224 -46.845 1.00 77.31 404 SER A N 1
ATOM 3324 C CA . SER A 1 404 ? 22.018 16.323 -47.820 1.00 77.31 404 SER A CA 1
ATOM 3325 C C . SER A 1 404 ? 21.765 16.738 -49.280 1.00 77.31 404 SER A C 1
ATOM 3327 O O . SER A 1 404 ? 22.663 16.638 -50.123 1.00 77.31 404 SER A O 1
ATOM 3329 N N . ARG A 1 405 ? 20.563 17.252 -49.578 1.00 78.19 405 ARG A N 1
ATOM 3330 C CA . ARG A 1 405 ? 20.181 17.771 -50.899 1.00 78.19 405 ARG A CA 1
ATOM 3331 C C . ARG A 1 405 ? 20.924 19.063 -51.224 1.00 78.19 405 ARG A C 1
ATOM 3333 O O . ARG A 1 405 ? 21.505 19.164 -52.305 1.00 78.19 405 ARG A O 1
ATOM 3340 N N . ILE A 1 406 ? 20.968 20.003 -50.280 1.00 77.94 406 ILE A N 1
ATOM 3341 C CA . ILE A 1 406 ? 21.697 21.270 -50.416 1.00 77.94 406 ILE A CA 1
ATOM 3342 C C . ILE A 1 406 ? 23.191 21.008 -50.610 1.00 77.94 406 ILE A C 1
ATOM 3344 O O . ILE A 1 406 ? 23.761 21.486 -51.585 1.00 77.94 406 ILE A O 1
ATOM 3348 N N . SER A 1 407 ? 23.818 20.173 -49.774 1.00 78.31 407 SER A N 1
ATOM 3349 C CA . SER A 1 407 ? 25.239 19.825 -49.904 1.00 78.31 407 SER A CA 1
ATOM 3350 C C . SER A 1 407 ? 25.562 19.201 -51.262 1.00 78.31 407 SER A C 1
ATOM 3352 O O . SER A 1 407 ? 26.601 19.498 -51.846 1.00 78.31 407 SER A O 1
ATOM 3354 N N . ARG A 1 408 ? 24.670 18.368 -51.814 1.00 79.12 408 ARG A N 1
ATOM 3355 C CA . ARG A 1 408 ? 24.855 17.795 -53.154 1.00 79.12 408 ARG A CA 1
ATOM 3356 C C . ARG A 1 408 ? 24.774 18.859 -54.252 1.00 79.12 408 ARG A C 1
ATOM 3358 O O . ARG A 1 408 ? 25.604 18.832 -55.156 1.00 79.12 408 ARG A O 1
ATOM 3365 N N . LYS A 1 409 ? 23.811 19.784 -54.178 1.00 76.88 409 LYS A N 1
ATOM 3366 C CA . LYS A 1 409 ? 23.657 20.881 -55.153 1.00 76.88 409 LYS A CA 1
ATOM 3367 C C . LYS A 1 409 ? 24.805 21.896 -55.065 1.00 76.88 409 LYS A C 1
ATOM 3369 O O . LYS A 1 409 ? 25.336 22.289 -56.099 1.00 76.88 409 LYS A O 1
ATOM 3374 N N . ILE A 1 410 ? 25.253 22.236 -53.855 1.00 76.69 410 ILE A N 1
ATOM 3375 C CA . ILE A 1 410 ? 26.435 23.082 -53.624 1.00 76.69 410 ILE A CA 1
ATOM 3376 C C . ILE A 1 410 ? 27.695 22.407 -54.165 1.00 76.69 410 ILE A C 1
ATOM 3378 O O . ILE A 1 410 ? 28.451 23.055 -54.873 1.00 76.69 410 ILE A O 1
ATOM 3382 N N . ASN A 1 411 ? 27.900 21.106 -53.931 1.00 73.06 411 ASN A N 1
ATOM 3383 C CA . ASN A 1 411 ? 29.049 20.389 -54.498 1.00 73.06 411 ASN A CA 1
ATOM 3384 C C . ASN A 1 411 ? 29.040 20.380 -56.035 1.00 73.06 411 ASN A C 1
ATOM 3386 O O . ASN A 1 411 ? 30.100 20.392 -56.653 1.00 73.06 411 ASN A O 1
ATOM 3390 N N . ILE A 1 412 ? 27.867 20.359 -56.675 1.00 73.69 412 ILE A N 1
ATOM 3391 C CA . ILE A 1 412 ? 27.766 20.482 -58.137 1.00 73.69 412 ILE A CA 1
ATOM 3392 C C . ILE A 1 412 ? 28.178 21.889 -58.580 1.00 73.69 412 ILE A C 1
ATOM 3394 O O . ILE A 1 412 ? 28.990 22.001 -59.492 1.00 73.69 412 ILE A O 1
ATOM 3398 N N . LEU A 1 413 ? 27.682 22.942 -57.920 1.00 69.00 413 LEU A N 1
ATOM 3399 C CA . LEU A 1 413 ? 28.112 24.319 -58.192 1.00 69.00 413 LEU A CA 1
ATOM 3400 C C . LEU A 1 413 ? 29.617 24.492 -57.994 1.00 69.00 413 LEU A C 1
ATOM 3402 O O . LEU A 1 413 ? 30.281 25.011 -58.881 1.00 69.00 413 LEU A O 1
ATOM 3406 N N . PHE A 1 414 ? 30.149 23.980 -56.887 1.00 67.69 414 PHE A N 1
ATOM 3407 C CA . PHE A 1 414 ? 31.564 24.036 -56.544 1.00 67.69 414 PHE A CA 1
ATOM 3408 C C . PHE A 1 414 ? 32.448 23.347 -57.591 1.00 67.69 414 PHE A C 1
ATOM 3410 O O . PHE A 1 414 ? 33.515 23.842 -57.914 1.00 67.69 414 PHE A O 1
ATOM 3417 N N . ASN A 1 415 ? 31.990 22.233 -58.171 1.00 65.81 415 ASN A N 1
ATOM 3418 C CA . ASN A 1 415 ? 32.715 21.546 -59.243 1.00 65.81 415 ASN A CA 1
ATOM 3419 C C . ASN A 1 415 ? 32.587 22.235 -60.616 1.00 65.81 415 ASN A C 1
ATOM 3421 O O . ASN A 1 415 ? 33.389 21.962 -61.504 1.00 65.81 415 ASN A O 1
ATOM 3425 N N . ILE A 1 416 ? 31.560 23.069 -60.827 1.00 65.31 416 ILE A N 1
ATOM 3426 C CA . ILE A 1 416 ? 31.354 23.825 -62.077 1.00 65.31 416 ILE A CA 1
ATOM 3427 C C . ILE A 1 416 ? 32.123 25.147 -62.035 1.00 65.31 416 ILE A C 1
ATOM 3429 O O . ILE A 1 416 ? 32.683 25.577 -63.042 1.00 65.31 416 ILE A O 1
ATOM 3433 N N . SER A 1 417 ? 32.162 25.795 -60.875 1.00 55.97 417 SER A N 1
ATOM 3434 C CA . SER A 1 417 ? 32.971 26.978 -60.652 1.00 55.97 417 SER A CA 1
ATOM 3435 C C . SER A 1 417 ? 34.387 26.547 -60.275 1.00 55.97 417 SER A C 1
ATOM 3437 O O . SER A 1 417 ? 34.646 26.237 -59.117 1.00 55.97 417 SER A O 1
ATOM 3439 N N . ASN A 1 418 ? 35.317 26.536 -61.228 1.00 51.28 418 ASN A N 1
ATOM 3440 C CA . ASN A 1 418 ? 36.751 26.494 -60.920 1.00 51.28 418 ASN A CA 1
ATOM 3441 C C . ASN A 1 418 ? 37.153 27.796 -60.192 1.00 51.28 418 ASN A C 1
ATOM 3443 O O . ASN A 1 418 ? 37.788 28.664 -60.782 1.00 51.28 418 ASN A O 1
ATOM 3447 N N . PHE A 1 419 ? 36.725 27.979 -58.941 1.00 52.38 419 PHE A N 1
ATOM 3448 C CA . PHE A 1 419 ? 37.233 29.034 -58.074 1.00 52.38 419 PHE A CA 1
ATOM 3449 C C . PHE A 1 419 ? 38.609 28.589 -57.580 1.00 52.38 419 PHE A C 1
ATOM 3451 O O . PHE A 1 419 ? 38.711 27.642 -56.801 1.00 52.38 419 PHE A O 1
ATOM 3458 N N . GLU A 1 420 ? 39.665 29.262 -58.034 1.00 52.28 420 GLU A N 1
ATOM 3459 C CA . GLU A 1 420 ? 40.940 29.247 -57.318 1.00 52.28 420 GLU A CA 1
ATOM 3460 C C . GLU A 1 420 ? 40.699 29.865 -55.937 1.00 52.28 420 GLU A C 1
ATOM 3462 O O . GLU A 1 420 ? 40.261 31.007 -55.808 1.00 52.28 420 GLU A O 1
ATOM 3467 N N . LEU A 1 421 ? 40.869 29.043 -54.902 1.00 54.16 421 LEU A N 1
ATOM 3468 C CA . LEU A 1 421 ? 40.429 29.326 -53.536 1.00 54.16 421 LEU A CA 1
ATOM 3469 C C . LEU A 1 421 ? 41.496 30.020 -52.683 1.00 54.16 421 LEU A C 1
ATOM 3471 O O . LEU A 1 421 ? 41.224 30.293 -51.521 1.00 54.16 421 LEU A O 1
ATOM 3475 N N . GLU A 1 422 ? 42.683 30.301 -53.227 1.00 55.34 422 GLU A N 1
ATOM 3476 C CA . GLU A 1 422 ? 43.809 30.820 -52.437 1.00 55.34 422 GLU A CA 1
ATOM 3477 C C . GLU A 1 422 ? 43.541 32.228 -51.878 1.00 55.34 422 GLU A C 1
ATOM 3479 O O . GLU A 1 422 ? 43.774 32.447 -50.696 1.00 55.34 422 GLU A O 1
ATOM 3484 N N . GLU A 1 423 ? 42.955 33.153 -52.648 1.00 54.66 423 GLU A N 1
ATOM 3485 C CA . GLU A 1 423 ? 42.684 34.522 -52.155 1.00 54.66 423 GLU A CA 1
ATOM 3486 C C . GLU A 1 423 ? 41.482 34.619 -51.198 1.00 54.66 423 GLU A C 1
ATOM 3488 O O . GLU A 1 423 ? 41.407 35.544 -50.394 1.00 54.66 423 GLU A O 1
ATOM 3493 N N . LYS A 1 424 ? 40.541 33.666 -51.243 1.00 56.88 424 LYS A N 1
ATOM 3494 C CA . LYS A 1 424 ? 39.334 33.682 -50.392 1.00 56.88 424 LYS A CA 1
ATOM 3495 C C . LYS A 1 424 ? 39.433 32.801 -49.156 1.00 56.88 424 LYS A C 1
ATOM 3497 O O . LYS A 1 424 ? 38.548 32.860 -48.303 1.00 56.88 424 LYS A O 1
ATOM 3502 N N . GLU A 1 425 ? 40.471 31.975 -49.047 1.00 60.66 425 GLU A N 1
ATOM 3503 C CA . GLU A 1 425 ? 40.695 31.165 -47.851 1.00 60.66 425 GLU A CA 1
ATOM 3504 C C . GLU A 1 425 ? 41.098 32.037 -46.662 1.00 60.66 425 GLU A C 1
ATOM 3506 O O . GLU A 1 425 ? 40.624 31.793 -45.556 1.00 60.66 425 GLU A O 1
ATOM 3511 N N . ASP A 1 426 ? 41.901 33.078 -46.890 1.00 63.03 426 ASP A N 1
ATOM 3512 C CA . ASP A 1 426 ? 42.310 34.009 -45.836 1.00 63.03 426 ASP A CA 1
ATOM 3513 C C . ASP A 1 426 ? 41.148 34.919 -45.402 1.00 63.03 426 ASP A C 1
ATOM 3515 O O . ASP A 1 426 ? 40.896 35.040 -44.207 1.00 63.03 426 ASP A O 1
ATOM 3519 N N . GLU A 1 427 ? 40.327 35.420 -46.333 1.00 68.88 427 GLU A N 1
ATOM 3520 C CA . GLU A 1 427 ? 39.074 36.126 -45.999 1.00 68.88 427 GLU A CA 1
ATOM 3521 C C . GLU A 1 427 ? 38.081 35.225 -45.241 1.00 68.88 427 GLU A C 1
ATOM 3523 O O . GLU A 1 427 ? 37.426 35.657 -44.290 1.00 68.88 427 GLU A O 1
ATOM 3528 N N . ALA A 1 428 ? 37.966 33.950 -45.627 1.00 65.00 428 ALA A N 1
ATOM 3529 C CA . ALA A 1 428 ? 37.116 32.991 -44.928 1.00 65.00 428 ALA A CA 1
ATOM 3530 C C . ALA A 1 428 ? 37.671 32.622 -43.542 1.00 65.00 428 ALA A C 1
ATOM 3532 O O . ALA A 1 428 ? 36.887 32.427 -42.608 1.00 65.00 428 ALA A O 1
ATOM 3533 N N . ARG A 1 429 ? 39.000 32.550 -43.381 1.00 72.44 429 ARG A N 1
ATOM 3534 C CA . ARG A 1 429 ? 39.654 32.384 -42.074 1.00 72.44 429 ARG A CA 1
ATOM 3535 C C . ARG A 1 429 ? 39.423 33.603 -41.197 1.00 72.44 429 ARG A C 1
ATOM 3537 O O . ARG A 1 429 ? 39.071 33.412 -40.040 1.00 72.44 429 ARG A O 1
ATOM 3544 N N . ASP A 1 430 ? 39.529 34.815 -41.731 1.00 77.75 430 ASP A N 1
ATOM 3545 C CA . ASP A 1 430 ? 39.270 36.048 -40.984 1.00 77.75 430 ASP A CA 1
ATOM 3546 C C . ASP A 1 430 ? 37.802 36.158 -40.562 1.00 77.75 430 ASP A C 1
ATOM 3548 O O . ASP A 1 430 ? 37.510 36.478 -39.408 1.00 77.75 430 ASP A O 1
ATOM 3552 N N . LEU A 1 431 ? 36.857 35.796 -41.435 1.00 77.12 431 LEU A N 1
ATOM 3553 C CA . LEU A 1 431 ? 35.434 35.720 -41.086 1.00 77.12 431 LEU A CA 1
ATOM 3554 C C . LEU A 1 431 ? 35.150 34.639 -40.037 1.00 77.12 431 LEU A C 1
ATOM 3556 O O . LEU A 1 431 ? 34.358 34.867 -39.123 1.00 77.12 431 LEU A O 1
ATOM 3560 N N . TYR A 1 432 ? 35.807 33.481 -40.125 1.00 74.69 432 TYR A N 1
ATOM 3561 C CA . TYR A 1 432 ? 35.680 32.425 -39.122 1.00 74.69 432 TYR A CA 1
ATOM 3562 C C . TYR A 1 432 ? 36.300 32.838 -37.783 1.00 74.69 432 TYR A C 1
ATOM 3564 O O . TYR A 1 432 ? 35.690 32.626 -36.739 1.00 74.69 432 TYR A O 1
ATOM 3572 N N . HIS A 1 433 ? 37.467 33.483 -37.791 1.00 76.25 433 HIS A N 1
ATOM 3573 C CA . HIS A 1 433 ? 38.099 34.023 -36.591 1.00 76.25 433 HIS A CA 1
ATOM 3574 C C . HIS A 1 433 ? 37.260 35.135 -35.960 1.00 76.25 433 HIS A C 1
ATOM 3576 O O . HIS A 1 433 ? 37.098 35.141 -34.742 1.00 76.25 433 HIS A O 1
ATOM 3582 N N . THR A 1 434 ? 36.649 36.001 -36.768 1.00 80.69 434 THR A N 1
ATOM 3583 C CA . THR A 1 434 ? 35.712 37.040 -36.315 1.00 80.69 434 THR A CA 1
ATOM 3584 C C . THR A 1 434 ? 34.453 36.418 -35.716 1.00 80.69 434 THR A C 1
ATOM 3586 O O . THR A 1 434 ? 34.025 36.809 -34.636 1.00 80.69 434 THR A O 1
ATOM 3589 N N . TYR A 1 435 ? 33.888 35.392 -36.356 1.00 78.50 435 TYR A N 1
ATOM 3590 C CA . TYR A 1 435 ? 32.742 34.654 -35.827 1.00 78.50 435 TYR A CA 1
ATOM 3591 C C . TYR A 1 435 ? 33.071 33.940 -34.510 1.00 78.50 435 TYR A C 1
ATOM 3593 O O . TYR A 1 435 ? 32.298 34.024 -33.564 1.00 78.50 435 TYR A O 1
ATOM 3601 N N . VAL A 1 436 ? 34.223 33.269 -34.416 1.00 79.38 436 VAL A N 1
ATOM 3602 C CA . VAL A 1 436 ? 34.674 32.599 -33.186 1.00 79.38 436 VAL A CA 1
ATOM 3603 C C . VAL A 1 436 ? 34.967 33.617 -32.086 1.00 79.38 436 VAL A C 1
ATOM 3605 O O . VAL A 1 436 ? 34.640 33.364 -30.930 1.00 79.38 436 VAL A O 1
ATOM 3608 N N . SER A 1 437 ? 35.542 34.771 -32.431 1.00 73.56 437 SER A N 1
ATOM 3609 C CA . SER A 1 437 ? 35.781 35.860 -31.485 1.00 73.56 437 SER A CA 1
ATOM 3610 C C . SER A 1 437 ? 34.467 36.439 -30.968 1.00 73.56 437 SER A C 1
ATOM 3612 O O . SER A 1 437 ? 34.337 36.595 -29.761 1.00 73.56 437 SER A O 1
ATOM 3614 N N . ASN A 1 438 ? 33.483 36.666 -31.844 1.00 71.94 438 ASN A N 1
ATOM 3615 C CA . ASN A 1 438 ? 32.155 37.155 -31.463 1.00 71.94 438 ASN A CA 1
ATOM 3616 C C . ASN A 1 438 ? 31.372 36.118 -30.650 1.00 71.94 438 ASN A C 1
ATOM 3618 O O . ASN A 1 438 ? 30.766 36.444 -29.641 1.00 71.94 438 ASN A O 1
ATOM 3622 N N . TYR A 1 439 ? 31.435 34.841 -31.027 1.00 72.06 439 TYR A N 1
ATOM 3623 C CA . TYR A 1 439 ? 30.808 33.762 -30.268 1.00 72.06 439 TYR A CA 1
ATOM 3624 C C . TYR A 1 439 ? 31.427 33.620 -28.873 1.00 72.06 439 TYR A C 1
ATOM 3626 O O . TYR A 1 439 ? 30.711 33.453 -27.891 1.00 72.06 439 TYR A O 1
ATOM 3634 N N . ASN A 1 440 ? 32.756 33.712 -28.763 1.00 66.38 440 ASN A N 1
ATOM 3635 C CA . ASN A 1 440 ? 33.439 33.662 -27.474 1.00 66.38 440 ASN A CA 1
ATOM 3636 C C . ASN A 1 440 ? 33.211 34.938 -26.655 1.00 66.38 440 ASN A C 1
ATOM 3638 O O . ASN A 1 440 ? 33.082 34.839 -25.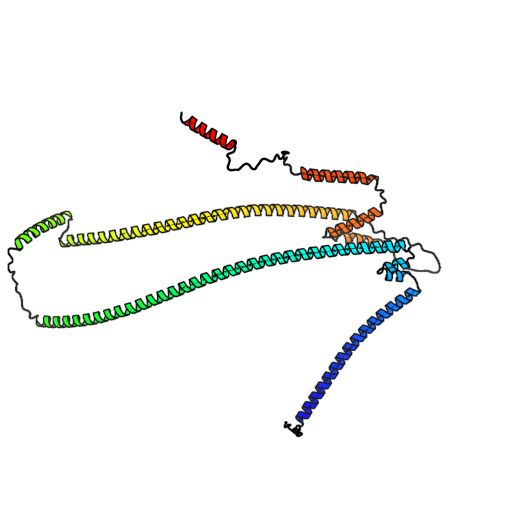440 1.00 66.38 440 ASN A O 1
ATOM 3642 N N . SER A 1 441 ? 33.123 36.117 -27.278 1.00 64.94 441 SER A N 1
ATOM 3643 C CA . SER A 1 441 ? 32.776 37.350 -26.568 1.00 64.94 441 SER A CA 1
ATOM 3644 C C . SER A 1 441 ? 31.331 37.331 -26.087 1.00 64.94 441 SER A C 1
ATOM 3646 O O . SER A 1 441 ? 31.085 37.730 -24.960 1.00 64.94 441 SER A O 1
ATOM 3648 N N . ASP A 1 442 ? 30.392 36.796 -26.864 1.00 61.59 442 ASP A N 1
ATOM 3649 C CA . ASP A 1 442 ? 28.993 36.649 -26.448 1.00 61.59 442 ASP A CA 1
ATOM 3650 C C . ASP A 1 442 ? 28.831 35.558 -25.377 1.00 61.59 442 ASP A C 1
ATOM 3652 O O . ASP A 1 442 ? 27.962 35.651 -24.516 1.00 61.59 442 ASP A O 1
ATOM 3656 N N . LEU A 1 443 ? 29.702 34.544 -25.358 1.00 58.88 443 LEU A N 1
ATOM 3657 C CA . LEU A 1 443 ? 29.743 33.550 -24.281 1.00 58.88 443 LEU A CA 1
ATOM 3658 C C . LEU A 1 443 ? 30.314 34.125 -22.970 1.00 58.88 443 LEU A C 1
ATOM 3660 O O . LEU A 1 443 ? 29.945 33.656 -21.897 1.00 58.88 443 LEU A O 1
ATOM 3664 N N . ILE A 1 444 ? 31.223 35.103 -23.057 1.00 54.78 444 ILE A N 1
ATOM 3665 C CA . ILE A 1 444 ? 31.898 35.718 -21.900 1.00 54.78 444 ILE A CA 1
ATOM 3666 C C . ILE A 1 444 ? 31.152 36.971 -21.399 1.00 54.78 444 ILE A C 1
ATOM 3668 O O . ILE A 1 444 ? 31.162 37.236 -20.203 1.00 54.78 444 ILE A O 1
ATOM 3672 N N . PHE A 1 445 ? 30.486 37.723 -22.280 1.00 53.91 445 PHE A N 1
ATOM 3673 C CA . PHE A 1 445 ? 29.883 39.034 -21.987 1.00 53.91 445 PHE A CA 1
ATOM 3674 C C . PHE A 1 445 ? 28.398 39.154 -22.394 1.00 53.91 445 PHE A C 1
ATOM 3676 O O . PHE A 1 445 ? 27.794 40.207 -22.202 1.00 53.91 445 PHE A O 1
ATOM 3683 N N . GLY A 1 446 ? 27.783 38.112 -22.968 1.00 46.72 446 GLY A N 1
ATOM 3684 C CA . GLY A 1 446 ? 26.432 38.169 -23.554 1.00 46.72 446 GLY A CA 1
ATOM 3685 C C . GLY A 1 446 ? 25.254 38.090 -22.576 1.00 46.72 446 GLY A C 1
ATOM 3686 O O . GLY A 1 446 ? 24.101 38.111 -23.004 1.00 46.72 446 GLY A O 1
ATOM 3687 N N . THR A 1 447 ? 25.498 38.047 -21.269 1.00 45.47 447 THR A N 1
ATOM 3688 C CA . THR A 1 447 ? 24.491 38.399 -20.260 1.00 45.47 447 THR A CA 1
ATOM 3689 C C . THR A 1 447 ? 24.945 39.689 -19.608 1.00 45.47 447 THR A C 1
ATOM 3691 O O . THR A 1 447 ? 25.992 39.705 -18.974 1.00 45.47 447 THR A O 1
ATOM 3694 N N . GLY A 1 448 ? 24.183 40.766 -19.809 1.00 49.69 448 GLY A N 1
ATOM 3695 C CA . GLY A 1 448 ? 24.458 42.117 -19.312 1.00 49.69 448 GLY A CA 1
ATOM 3696 C C . GLY A 1 448 ? 24.376 42.267 -17.791 1.00 49.69 448 GLY A C 1
ATOM 3697 O O . GLY A 1 448 ? 23.662 43.135 -17.299 1.00 49.69 448 GLY A O 1
ATOM 3698 N N . GLU A 1 449 ? 25.116 41.445 -17.061 1.00 43.72 449 GLU A N 1
ATOM 3699 C CA . GLU A 1 449 ? 25.530 41.700 -15.692 1.00 43.72 449 GLU A CA 1
ATOM 3700 C C . GLU A 1 449 ? 27.057 41.765 -15.721 1.00 43.72 449 GLU A C 1
ATOM 3702 O O . GLU A 1 449 ? 27.731 40.784 -16.030 1.00 43.72 449 GLU A O 1
ATOM 3707 N N . GLU A 1 450 ? 27.609 42.952 -15.473 1.00 43.53 450 GLU A N 1
ATOM 3708 C CA . GLU A 1 450 ? 29.032 43.103 -15.197 1.00 43.53 450 GLU A CA 1
ATOM 3709 C C . GLU A 1 450 ? 29.366 42.233 -13.976 1.00 43.53 450 GLU A C 1
ATOM 3711 O O . GLU A 1 450 ? 29.085 42.620 -12.843 1.00 43.53 450 GLU A O 1
ATOM 3716 N N . GLU A 1 451 ? 29.958 41.055 -14.182 1.00 39.97 451 GLU A N 1
ATOM 3717 C CA . GLU A 1 451 ? 30.678 40.385 -13.105 1.00 39.97 451 GLU A CA 1
ATOM 3718 C C . GLU A 1 451 ? 31.959 41.194 -12.859 1.00 39.97 451 GLU A C 1
ATOM 3720 O O . GLU A 1 451 ? 32.839 41.239 -13.729 1.00 39.97 451 GLU A O 1
ATOM 3725 N N . PRO A 1 452 ? 32.106 41.870 -11.703 1.00 43.53 452 PRO A N 1
ATOM 3726 C CA . PRO A 1 452 ? 33.385 42.453 -11.359 1.00 43.53 452 PRO A CA 1
ATOM 3727 C C . PRO A 1 452 ? 34.388 41.306 -11.292 1.00 43.53 452 PRO A C 1
ATOM 3729 O O . PRO A 1 452 ? 34.181 40.335 -10.563 1.00 43.53 452 PRO A O 1
ATOM 3732 N N . ILE A 1 453 ? 35.477 41.424 -12.053 1.00 44.94 453 ILE A N 1
ATOM 3733 C CA . ILE A 1 453 ? 36.640 40.538 -11.981 1.00 44.94 453 ILE A CA 1
ATOM 3734 C C . ILE A 1 453 ? 37.220 40.668 -10.566 1.00 44.94 453 ILE A C 1
ATOM 3736 O O . ILE A 1 453 ? 38.102 41.478 -10.286 1.00 44.94 453 ILE A O 1
ATOM 3740 N N . GLY A 1 454 ? 36.655 39.894 -9.646 1.00 36.16 454 GLY A N 1
ATOM 3741 C CA . GLY A 1 454 ? 37.144 39.678 -8.305 1.00 36.16 454 GLY A CA 1
ATOM 3742 C C . GLY A 1 454 ? 38.137 38.537 -8.367 1.00 36.16 454 GLY A C 1
ATOM 3743 O O . GLY A 1 454 ? 37.763 37.381 -8.546 1.00 36.16 454 GLY A O 1
ATOM 3744 N N . LEU A 1 455 ? 39.415 38.874 -8.238 1.00 38.81 455 LEU A N 1
ATOM 3745 C CA . LEU A 1 455 ? 40.480 37.930 -7.943 1.00 38.81 455 LEU A CA 1
ATOM 3746 C C . LEU A 1 455 ? 40.021 37.044 -6.765 1.00 38.81 455 LEU A C 1
ATOM 3748 O O . LEU A 1 455 ? 39.902 37.535 -5.641 1.00 38.81 455 LEU A O 1
ATOM 3752 N N . LEU A 1 456 ? 39.720 35.765 -7.017 1.00 34.19 456 LEU A N 1
ATOM 3753 C CA . LEU A 1 456 ? 39.411 34.791 -5.970 1.00 34.19 456 LEU A CA 1
ATOM 3754 C C . LEU A 1 456 ? 40.697 34.521 -5.180 1.00 34.19 456 LEU A C 1
ATOM 3756 O O . LEU A 1 456 ? 41.472 33.618 -5.485 1.00 34.19 456 LEU A O 1
ATOM 3760 N N . VAL A 1 457 ? 40.946 35.352 -4.173 1.00 39.88 457 VAL A N 1
ATOM 3761 C CA . VAL A 1 457 ? 41.769 34.964 -3.034 1.00 39.88 457 VAL A CA 1
ATOM 3762 C C . VAL A 1 457 ? 40.888 34.045 -2.202 1.00 39.88 457 VAL A C 1
ATOM 3764 O O . VAL A 1 457 ? 39.832 34.464 -1.732 1.00 39.88 457 VAL A O 1
ATOM 3767 N N . GLU A 1 458 ? 41.298 32.786 -2.058 1.00 42.50 458 GLU A N 1
ATOM 3768 C CA . GLU A 1 458 ? 40.689 31.847 -1.120 1.00 42.50 458 GLU A CA 1
ATOM 3769 C C . GLU A 1 458 ? 40.638 32.516 0.261 1.00 42.50 458 GLU A C 1
ATOM 3771 O O . GLU A 1 458 ? 41.662 32.765 0.898 1.00 42.50 458 GLU A O 1
ATOM 3776 N N . HIS A 1 459 ? 39.445 32.900 0.702 1.00 38.16 459 HIS A N 1
ATOM 3777 C CA . HIS A 1 459 ? 39.188 33.188 2.102 1.00 38.16 459 HIS A CA 1
ATOM 3778 C C . HIS A 1 459 ? 38.434 31.988 2.644 1.00 38.16 459 HIS A C 1
ATOM 3780 O O . HIS A 1 459 ? 37.374 31.620 2.134 1.00 38.16 459 HIS A O 1
ATOM 3786 N N . GLU A 1 460 ? 39.062 31.350 3.632 1.00 41.91 460 GLU A N 1
ATOM 3787 C CA . GLU A 1 460 ? 38.491 30.311 4.477 1.00 41.91 460 GLU A CA 1
ATOM 3788 C C . GLU A 1 460 ? 37.026 30.623 4.785 1.00 41.91 460 GLU A C 1
ATOM 3790 O O . GLU A 1 460 ? 36.673 31.766 5.087 1.00 41.91 460 GLU A O 1
ATOM 3795 N N . MET A 1 461 ? 36.173 29.600 4.685 1.00 41.16 461 MET A N 1
ATOM 3796 C CA . MET A 1 461 ? 34.756 29.706 5.015 1.00 41.16 461 MET A CA 1
ATOM 3797 C C . MET A 1 461 ? 34.603 30.316 6.411 1.00 41.16 461 MET A C 1
ATOM 3799 O O . MET A 1 461 ? 34.904 29.673 7.415 1.00 41.16 461 MET A O 1
ATOM 3803 N N . VAL A 1 462 ? 34.144 31.566 6.462 1.00 47.59 462 VAL A N 1
ATOM 3804 C CA . VAL A 1 462 ? 33.819 32.242 7.714 1.00 47.59 462 VAL A CA 1
ATOM 3805 C C . VAL A 1 462 ? 32.589 31.551 8.287 1.00 47.59 462 VAL A C 1
ATOM 3807 O O . VAL A 1 462 ? 31.508 31.575 7.698 1.00 47.59 462 VAL A O 1
ATOM 3810 N N . ASP A 1 463 ? 32.798 30.894 9.421 1.00 45.53 463 ASP A N 1
ATOM 3811 C CA . ASP A 1 463 ? 31.779 30.261 10.244 1.00 45.53 463 ASP A CA 1
ATOM 3812 C C . ASP A 1 463 ? 30.631 31.248 10.523 1.00 45.53 463 ASP A C 1
ATOM 3814 O O . ASP A 1 463 ? 30.825 32.302 11.132 1.00 45.53 463 ASP A O 1
ATOM 3818 N N . VAL A 1 464 ? 29.426 30.902 10.059 1.00 58.59 464 VAL A N 1
ATOM 3819 C CA . VAL A 1 464 ? 28.201 31.722 10.156 1.00 58.59 464 VAL A CA 1
ATOM 3820 C C . VAL A 1 464 ? 27.780 31.943 11.619 1.00 58.59 464 VAL A C 1
ATOM 3822 O O . VAL A 1 464 ? 26.927 32.779 11.907 1.00 58.59 464 VAL A O 1
ATOM 3825 N N . THR A 1 465 ? 28.384 31.220 12.566 1.00 59.94 465 THR A N 1
ATOM 3826 C CA . THR A 1 465 ? 28.152 31.421 14.001 1.00 59.94 465 THR A CA 1
ATOM 3827 C C . THR A 1 465 ? 28.942 32.586 14.604 1.00 59.94 465 THR A C 1
ATOM 3829 O O . THR A 1 465 ? 28.642 32.996 15.727 1.00 59.94 465 THR A O 1
ATOM 3832 N N . ILE A 1 466 ? 29.909 33.161 13.878 1.00 57.56 466 ILE A N 1
ATOM 3833 C CA . ILE A 1 466 ? 30.701 34.298 14.355 1.00 57.56 466 ILE A CA 1
ATOM 3834 C C . ILE A 1 466 ? 30.034 35.606 13.893 1.00 57.56 466 ILE A C 1
ATOM 3836 O O . ILE A 1 466 ? 29.934 35.843 12.687 1.00 57.56 466 ILE A O 1
ATOM 3840 N N . PRO A 1 467 ? 29.597 36.486 14.819 1.00 65.69 467 PRO A N 1
ATOM 3841 C CA . PRO A 1 467 ? 28.949 37.747 14.473 1.00 65.69 467 PRO A CA 1
ATOM 3842 C C . PRO A 1 467 ? 29.841 38.590 13.564 1.00 65.69 467 PRO A C 1
ATOM 3844 O O . PRO A 1 467 ? 31.010 38.844 13.879 1.00 65.69 467 PRO A O 1
ATOM 3847 N N . THR A 1 468 ? 29.295 39.058 12.443 1.00 73.12 468 THR A N 1
ATOM 3848 C CA . THR A 1 468 ? 30.061 39.902 11.529 1.00 73.12 468 THR A CA 1
ATOM 3849 C C . THR A 1 468 ? 30.350 41.255 12.176 1.00 73.12 468 THR A C 1
ATOM 3851 O O . THR A 1 468 ? 29.677 41.708 13.103 1.00 73.12 468 THR A O 1
ATOM 3854 N N . ARG A 1 469 ? 31.352 41.977 11.663 1.00 75.25 469 ARG A N 1
ATOM 3855 C CA . ARG A 1 469 ? 31.682 43.333 12.138 1.00 75.25 469 ARG A CA 1
ATOM 3856 C C . ARG A 1 469 ? 30.472 44.282 12.108 1.00 75.25 469 ARG A C 1
ATOM 3858 O O . ARG A 1 469 ? 30.418 45.220 12.904 1.00 75.25 469 ARG A O 1
ATOM 3865 N N . ALA A 1 470 ? 29.529 44.060 11.190 1.00 77.38 470 ALA A N 1
ATOM 3866 C CA . ALA A 1 470 ? 28.279 44.808 11.118 1.00 77.38 470 ALA A CA 1
ATOM 3867 C C . ALA A 1 470 ? 27.366 44.492 12.313 1.00 77.38 470 ALA A C 1
ATOM 3869 O O . ALA A 1 470 ? 26.886 45.425 12.955 1.00 77.38 470 ALA A O 1
ATOM 3870 N N . ASP A 1 471 ? 27.229 43.214 12.672 1.00 79.94 471 ASP A N 1
ATOM 3871 C CA . ASP A 1 471 ? 26.454 42.755 13.831 1.00 79.94 471 ASP A CA 1
ATOM 3872 C C . ASP A 1 471 ? 27.057 43.265 15.143 1.00 79.94 471 ASP A C 1
ATOM 3874 O O . ASP A 1 471 ? 26.345 43.786 15.999 1.00 79.94 471 ASP A O 1
ATOM 3878 N N . ILE A 1 472 ? 28.388 43.222 15.270 1.00 79.56 472 ILE A N 1
ATOM 3879 C CA . ILE A 1 472 ? 29.104 43.766 16.433 1.00 79.56 472 ILE A CA 1
ATOM 3880 C C . ILE A 1 472 ? 28.871 45.277 16.542 1.00 79.56 472 ILE A C 1
ATOM 3882 O O . ILE A 1 472 ? 28.554 45.774 17.620 1.00 79.56 472 ILE A O 1
ATOM 3886 N N . LYS A 1 473 ? 28.964 46.024 15.432 1.00 85.06 473 LYS A N 1
ATOM 3887 C CA . LYS A 1 473 ? 28.669 47.467 15.427 1.00 85.06 473 LYS A CA 1
ATOM 3888 C C . LYS A 1 473 ? 27.212 47.764 15.771 1.00 85.06 473 LYS A C 1
ATOM 3890 O O . LYS A 1 473 ? 26.954 48.742 16.470 1.00 85.06 473 LYS A O 1
ATOM 3895 N N . TYR A 1 474 ? 26.280 46.950 15.287 1.00 85.50 474 TYR A N 1
ATOM 3896 C CA . TYR A 1 474 ? 24.861 47.088 15.589 1.00 85.50 474 TYR A CA 1
ATOM 3897 C C . TYR A 1 474 ? 24.590 46.852 17.079 1.00 85.50 474 TYR A C 1
ATOM 3899 O O . TYR A 1 474 ? 23.960 47.690 17.724 1.00 85.50 474 TYR A O 1
ATOM 3907 N N . HIS A 1 475 ? 25.161 45.795 17.663 1.00 80.19 475 HIS A N 1
ATOM 3908 C CA . HIS A 1 475 ? 25.048 45.529 19.096 1.00 80.19 475 HIS A CA 1
ATOM 3909 C C . HIS A 1 475 ? 25.736 46.590 19.957 1.00 80.19 475 HIS A C 1
ATOM 3911 O O . HIS A 1 475 ? 25.151 47.045 20.936 1.00 80.19 475 HIS A O 1
ATOM 3917 N N . SER A 1 476 ? 26.929 47.061 19.583 1.00 81.88 476 SER A N 1
ATOM 3918 C CA . SER A 1 476 ? 27.578 48.170 20.294 1.00 81.88 476 SER A CA 1
ATOM 3919 C C . SER A 1 476 ? 26.747 49.455 20.240 1.00 81.88 476 SER A C 1
ATOM 3921 O O . SER A 1 476 ? 26.684 50.179 21.231 1.00 81.88 476 SER A O 1
ATOM 3923 N N . ARG A 1 477 ? 26.071 49.731 19.116 1.00 84.38 477 ARG A N 1
ATOM 3924 C CA . ARG A 1 477 ? 25.184 50.894 18.985 1.00 84.38 477 ARG A CA 1
ATOM 3925 C C . ARG A 1 477 ? 23.929 50.747 19.856 1.00 84.38 477 ARG A C 1
ATOM 3927 O O . ARG A 1 477 ? 23.587 51.695 20.551 1.00 84.38 477 ARG A O 1
ATOM 3934 N N . GLN A 1 478 ? 23.317 49.562 19.909 1.00 81.56 478 GLN A N 1
ATOM 3935 C CA . GLN A 1 478 ? 22.193 49.284 20.817 1.00 81.56 478 GLN A CA 1
ATOM 3936 C C . GLN A 1 478 ? 22.573 49.428 22.297 1.00 81.56 478 GLN A C 1
ATOM 3938 O O . GLN A 1 478 ? 21.793 49.964 23.079 1.00 81.56 478 GLN A O 1
ATOM 3943 N N . ILE A 1 479 ? 23.771 48.981 22.685 1.00 81.06 479 ILE A N 1
ATOM 3944 C CA . ILE A 1 479 ? 24.273 49.123 24.059 1.00 81.06 479 ILE A CA 1
ATOM 3945 C C . ILE A 1 479 ? 24.483 50.606 24.400 1.00 81.06 479 ILE A C 1
ATOM 3947 O O . ILE A 1 479 ? 24.041 51.059 25.452 1.00 81.06 479 ILE A O 1
ATOM 3951 N N . LEU A 1 480 ? 25.086 51.388 23.498 1.00 80.00 480 LEU A N 1
ATOM 3952 C CA . LEU A 1 480 ? 25.255 52.834 23.693 1.00 80.00 480 LEU A CA 1
ATOM 3953 C C . LEU A 1 480 ? 23.912 53.574 23.778 1.00 80.00 480 LEU A C 1
ATOM 3955 O O . LEU A 1 480 ? 23.744 54.432 24.639 1.00 80.00 480 LEU A O 1
ATOM 3959 N N . GLU A 1 481 ? 22.940 53.221 22.938 1.00 81.56 481 GLU A N 1
ATOM 3960 C CA . GLU A 1 481 ? 21.589 53.797 22.983 1.00 81.56 481 GLU A CA 1
ATOM 3961 C C . GLU A 1 481 ? 20.820 53.410 24.255 1.00 81.56 481 GLU A C 1
ATOM 3963 O O . GLU A 1 481 ? 20.023 54.203 24.754 1.00 81.56 481 GLU A O 1
ATOM 3968 N N . ALA A 1 482 ? 21.057 52.215 24.804 1.00 74.62 482 ALA A N 1
ATOM 3969 C CA . ALA A 1 482 ? 20.482 51.798 26.080 1.00 74.62 482 ALA A CA 1
ATOM 3970 C C . ALA A 1 482 ? 21.103 52.553 27.268 1.00 74.62 482 ALA A C 1
ATOM 3972 O O . ALA A 1 482 ? 20.389 52.895 28.208 1.00 74.62 482 ALA A O 1
ATOM 3973 N N . HIS A 1 483 ? 22.403 52.863 27.209 1.00 66.69 483 HIS A N 1
ATOM 3974 C CA . HIS A 1 483 ? 23.083 53.654 28.238 1.00 66.69 483 HIS A CA 1
ATOM 3975 C C . HIS A 1 483 ? 22.777 55.157 28.158 1.00 66.69 483 HIS A C 1
ATOM 3977 O O . HIS A 1 483 ? 22.700 55.800 29.197 1.00 66.69 483 HIS A O 1
ATOM 3983 N N . LEU A 1 484 ? 22.522 55.706 26.966 1.00 65.75 484 LEU A N 1
ATOM 3984 C CA . LEU A 1 484 ? 22.099 57.104 26.777 1.00 65.75 484 LEU A CA 1
ATOM 3985 C C . LEU A 1 484 ? 20.638 57.377 27.178 1.00 65.75 484 LEU A C 1
ATOM 3987 O O . LEU A 1 484 ? 20.239 58.532 27.247 1.00 65.75 484 LEU A O 1
ATOM 3991 N N . LYS A 1 485 ? 19.827 56.339 27.417 1.00 57.69 485 LYS A N 1
ATOM 3992 C CA . LYS A 1 485 ? 18.433 56.463 27.891 1.00 57.69 485 LYS A CA 1
ATOM 3993 C C . LYS A 1 485 ? 18.290 56.427 29.419 1.00 57.69 485 LYS A C 1
ATOM 3995 O O . LYS A 1 485 ? 17.163 56.435 29.908 1.00 57.69 485 LYS A O 1
ATOM 4000 N N . LEU A 1 486 ? 19.398 56.311 30.154 1.00 53.78 486 LEU A N 1
ATOM 4001 C CA . LEU A 1 486 ? 19.428 56.229 31.622 1.00 53.78 486 LEU A CA 1
ATOM 4002 C C . LEU A 1 486 ? 19.990 57.492 32.308 1.00 53.78 486 LEU A C 1
ATOM 4004 O O . LEU A 1 486 ? 20.107 57.497 33.532 1.00 53.78 486 LEU A O 1
ATOM 4008 N N . GLU A 1 487 ? 20.265 58.553 31.546 1.00 44.00 487 GLU A N 1
ATOM 4009 C CA . GLU A 1 487 ? 20.346 59.949 32.015 1.00 44.00 487 GLU A CA 1
ATOM 4010 C C . GLU A 1 487 ? 19.117 60.712 31.512 1.00 44.00 487 GLU A C 1
ATOM 4012 O O . GLU A 1 487 ? 18.625 61.588 32.260 1.00 44.00 487 GLU A O 1
#

pLDDT: mean 74.87, std 19.63, range [27.77, 98.25]

Radius of gyration: 62.71 Å; chains: 1; bounding box: 123×136×187 Å